Protein 7B1X (pdb70)

Structure (mmCIF, N/CA/C/O backbone):
data_7B1X
#
_entry.id   7B1X
#
_cell.length_a   103.800
_cell.length_b   98.400
_cell.length_c   75.200
_cell.angle_alpha   90.000
_cell.angle_beta   128.100
_cell.angle_gamma   90.000
#
_symmetry.space_group_name_H-M   'C 1 2 1'
#
loop_
_entity.id
_entity.type
_entity.pdbx_description
1 polymer 'esterase PMGL3'
2 water water
#
loop_
_atom_site.group_PDB
_atom_site.id
_atom_site.type_symbol
_atom_site.label_atom_id
_atom_site.label_alt_id
_atom_site.label_comp_id
_atom_site.label_asym_id
_atom_site.label_entity_id
_atom_site.label_seq_id
_atom_site.pdbx_PDB_ins_code
_atom_site.Cartn_x
_atom_site.Cartn_y
_atom_site.Cartn_z
_atom_site.occupancy
_atom_site.B_iso_or_equiv
_atom_site.auth_seq_id
_atom_site.auth_comp_id
_atom_site.auth_asym_id
_atom_site.auth_atom_id
_atom_site.pdbx_PDB_model_num
ATOM 1 N N . MET A 1 1 ? -19.375 23.584 14.951 1.00 73.74 1 MET A N 1
ATOM 2 C CA . MET A 1 1 ? -19.035 23.969 16.365 1.00 73.83 1 MET A CA 1
ATOM 3 C C . MET A 1 1 ? -20.305 24.408 17.080 1.00 73.39 1 MET A C 1
ATOM 4 O O . MET A 1 1 ? -21.248 24.855 16.416 1.00 70.63 1 MET A O 1
ATOM 9 N N . ASN A 1 2 ? -20.304 24.230 18.418 1.00 70.67 2 ASN A N 1
ATOM 10 C CA . ASN A 1 2 ? -21.241 24.842 19.358 1.00 69.46 2 ASN A CA 1
ATOM 11 C C . ASN A 1 2 ? -22.683 24.374 19.115 1.00 70.49 2 ASN A C 1
ATOM 12 O O . ASN A 1 2 ? -23.608 25.106 19.469 1.00 75.22 2 ASN A O 1
ATOM 17 N N . GLY A 1 3 ? -22.876 23.186 18.499 1.00 67.19 3 GLY A N 1
ATOM 18 C CA . GLY A 1 3 ? -24.207 22.597 18.363 1.00 65.88 3 GLY A CA 1
ATOM 19 C C . GLY A 1 3 ? -24.788 22.695 16.953 1.00 65.51 3 GLY A C 1
ATOM 20 O O . GLY A 1 3 ? -25.785 22.033 16.675 1.00 65.14 3 GLY A O 1
ATOM 21 N N . ASN A 1 4 ? -24.166 23.519 16.078 1.00 66.96 4 ASN A N 1
ATOM 22 C CA . ASN A 1 4 ? -24.507 23.589 14.660 1.00 61.42 4 ASN A CA 1
ATOM 23 C C . ASN A 1 4 ? -23.500 22.829 13.803 1.00 58.57 4 ASN A C 1
ATOM 24 O O . ASN A 1 4 ? -22.349 22.643 14.202 1.00 59.09 4 ASN A O 1
ATOM 29 N N . ASP A 1 5 ? -23.987 22.318 12.662 1.00 51.78 5 ASP A N 1
ATOM 30 C CA . ASP A 1 5 ? -23.157 21.578 11.736 1.00 46.45 5 ASP A CA 1
ATOM 31 C C . ASP A 1 5 ? -22.568 22.565 10.732 1.00 44.97 5 ASP A C 1
ATOM 32 O O . ASP A 1 5 ? -23.311 23.061 9.913 1.00 44.50 5 ASP A O 1
ATOM 37 N N . PRO A 1 6 ? -21.245 22.869 10.746 1.00 44.29 6 PRO A N 1
ATOM 38 C CA . PRO A 1 6 ? -20.681 23.901 9.873 1.00 46.08 6 PRO A CA 1
ATOM 39 C C . PRO A 1 6 ? -20.548 23.414 8.424 1.00 47.06 6 PRO A C 1
ATOM 40 O O . PRO A 1 6 ? -20.222 24.220 7.552 1.00 49.58 6 PRO A O 1
ATOM 44 N N . ASP A 1 7 ? -20.872 22.134 8.138 1.00 44.05 7 ASP A N 1
ATOM 45 C CA . ASP A 1 7 ? -20.629 21.559 6.819 1.00 41.13 7 ASP A CA 1
ATOM 46 C C . ASP A 1 7 ? -21.894 21.282 6.024 1.00 41.55 7 ASP A C 1
ATOM 47 O O . ASP A 1 7 ? -21.792 21.043 4.812 1.00 41.81 7 ASP A O 1
ATOM 52 N N . ILE A 1 8 ? -23.055 21.217 6.707 1.00 40.24 8 ILE A N 1
ATOM 53 C CA . ILE A 1 8 ? -24.267 20.780 6.032 1.00 38.49 8 ILE A CA 1
ATOM 54 C C . ILE A 1 8 ? -24.618 21.739 4.889 1.00 41.58 8 ILE A C 1
ATOM 55 O O . ILE A 1 8 ? -24.948 21.278 3.773 1.00 39.11 8 ILE A O 1
ATOM 60 N N . ALA A 1 9 ? -24.526 23.066 5.167 1.00 42.34 9 ALA A N 1
ATOM 61 C CA . ALA A 1 9 ? -24.941 24.048 4.168 1.00 43.50 9 ALA A CA 1
ATOM 62 C C . ALA A 1 9 ? -24.101 23.851 2.888 1.00 45.68 9 ALA A C 1
ATOM 63 O O . ALA A 1 9 ? -24.669 23.613 1.823 1.00 46.88 9 ALA A O 1
ATOM 65 N N . GLY A 1 10 ? -22.762 23.763 3.034 1.00 47.16 10 GLY A N 1
ATOM 66 C CA . GLY A 1 10 ? -21.837 23.538 1.931 1.00 44.68 10 GLY A CA 1
ATOM 67 C C . GLY A 1 10 ? -22.091 22.224 1.212 1.00 44.38 10 GLY A C 1
ATOM 68 O O . GLY A 1 10 ? -22.019 22.170 -0.026 1.00 49.25 10 GLY A O 1
ATOM 69 N N . PHE A 1 11 ? -22.414 21.175 1.984 1.00 41.30 11 PHE A N 1
ATOM 70 C CA . PHE A 1 11 ? -22.535 19.840 1.426 1.00 40.19 11 PHE A CA 1
ATOM 71 C C . PHE A 1 11 ? -23.822 19.749 0.624 1.00 43.39 11 PHE A C 1
ATOM 72 O O . PHE A 1 11 ? -23.840 19.130 -0.433 1.00 45.53 11 PHE A O 1
ATOM 80 N N . LYS A 1 12 ? -24.870 20.421 1.101 1.00 44.94 12 LYS A N 1
ATOM 81 C CA . LYS A 1 12 ? -26.141 20.502 0.405 1.00 46.83 12 LYS A CA 1
ATOM 82 C C . LYS A 1 12 ? -25.967 21.113 -0.984 1.00 50.01 12 LYS A C 1
ATOM 83 O O . LYS A 1 12 ? -26.549 20.560 -1.921 1.00 51.09 12 LYS A O 1
ATOM 89 N N . GLN A 1 13 ? -25.222 22.235 -1.094 1.00 49.05 13 GLN A N 1
ATOM 90 C CA . GLN A 1 13 ? -24.966 22.891 -2.376 1.00 54.32 13 GLN A CA 1
ATOM 91 C C . GLN A 1 13 ? -24.155 21.963 -3.271 1.00 55.78 13 GLN A C 1
ATOM 92 O O . GLN A 1 13 ? -24.408 21.907 -4.459 1.00 57.86 13 GLN A O 1
ATOM 98 N N . GLN A 1 14 ? -23.170 21.240 -2.712 1.00 58.53 14 GLN A N 1
ATOM 99 C CA . GLN A 1 14 ? -22.446 20.293 -3.545 1.00 58.14 14 GLN A CA 1
ATOM 100 C C . GLN A 1 14 ? -23.403 19.259 -4.110 1.00 54.71 14 GLN A C 1
ATOM 101 O O . GLN A 1 14 ? -23.302 18.964 -5.293 1.00 60.01 14 GLN A O 1
ATOM 107 N N . LEU A 1 15 ? -24.347 18.775 -3.277 1.00 54.89 15 LEU A N 1
ATOM 108 C CA . LEU A 1 15 ? -25.355 17.800 -3.683 1.00 51.58 15 LEU A CA 1
ATOM 109 C C . LEU A 1 15 ? -26.274 18.376 -4.774 1.00 53.45 15 LEU A C 1
ATOM 110 O O . LEU A 1 15 ? -26.697 17.620 -5.642 1.00 51.90 15 LEU A O 1
ATOM 115 N N . VAL A 1 16 ? -26.591 19.687 -4.731 1.00 56.16 16 VAL A N 1
ATOM 116 C CA . VAL A 1 16 ? -27.556 20.305 -5.652 1.00 58.89 16 VAL A CA 1
ATOM 117 C C . VAL A 1 16 ? -26.994 20.249 -7.075 1.00 61.31 16 VAL A C 1
ATOM 118 O O . VAL A 1 16 ? -27.648 19.709 -7.976 1.00 60.48 16 VAL A O 1
ATOM 122 N N . GLN A 1 17 ? -25.729 20.686 -7.202 1.00 68.09 17 GLN A N 1
ATOM 123 C CA . GLN A 1 17 ? -24.967 20.712 -8.445 1.00 73.20 17 GLN A CA 1
ATOM 124 C C . GLN A 1 17 ? -24.729 19.302 -8.968 1.00 72.27 17 GLN A C 1
ATOM 125 O O . GLN A 1 17 ? -24.869 19.040 -10.157 1.00 76.34 17 GLN A O 1
ATOM 131 N N . MET A 1 18 ? -24.411 18.395 -8.054 1.00 71.77 18 MET A N 1
ATOM 132 C CA . MET A 1 18 ? -24.175 17.003 -8.368 1.00 70.54 18 MET A CA 1
ATOM 133 C C . MET A 1 18 ? -25.406 16.337 -8.979 1.00 65.85 18 MET A C 1
ATOM 134 O O 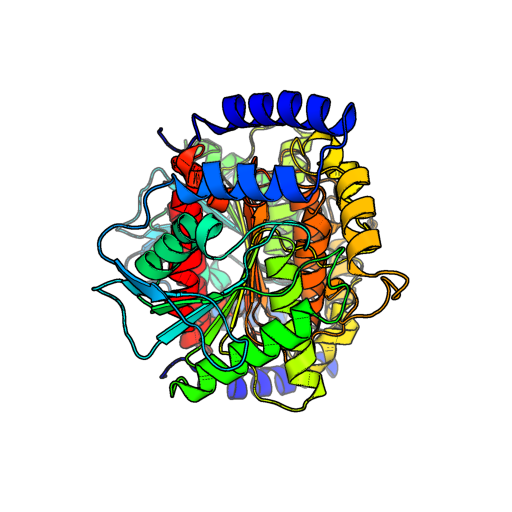. MET A 1 18 ? -25.245 15.632 -9.973 1.00 57.80 18 MET A O 1
ATOM 139 N N . THR A 1 19 ? -26.587 16.505 -8.332 1.00 68.25 19 THR A N 1
ATOM 140 C CA . THR A 1 19 ? -27.907 16.016 -8.749 1.00 66.30 19 THR A CA 1
ATOM 141 C C . THR A 1 19 ? -28.309 16.603 -10.108 1.00 63.67 19 THR A C 1
ATOM 142 O O . THR A 1 19 ? -28.777 15.837 -10.942 1.00 62.42 19 THR A O 1
ATOM 146 N N . ALA A 1 20 ? -28.107 17.918 -10.326 1.00 65.27 20 ALA A N 1
ATOM 147 C CA . ALA A 1 20 ? -28.375 18.628 -11.590 1.00 67.16 20 ALA A CA 1
ATOM 148 C C . ALA A 1 20 ? -27.613 18.000 -12.768 1.00 67.40 20 ALA A C 1
ATOM 149 O O . ALA A 1 20 ? -28.199 17.783 -13.825 1.00 69.79 20 ALA A O 1
ATOM 151 N N . MET A 1 21 ? -26.334 17.661 -12.554 1.00 66.76 21 MET A N 1
ATOM 152 C CA . MET A 1 21 ? -25.495 16.907 -13.470 1.00 70.72 21 MET A CA 1
ATOM 153 C C . MET A 1 21 ? -26.053 15.505 -13.739 1.00 73.22 21 MET A C 1
ATOM 154 O O . MET A 1 21 ? -26.264 15.168 -14.893 1.00 84.16 21 MET A O 1
ATOM 159 N N . ARG A 1 22 ? -26.288 14.672 -12.716 1.00 73.41 22 ARG A N 1
ATOM 160 C CA . ARG A 1 22 ? -26.813 13.317 -12.907 1.00 74.78 22 ARG A CA 1
ATOM 161 C C . ARG A 1 22 ? -28.236 13.304 -13.512 1.00 78.99 22 ARG A C 1
ATOM 162 O O . ARG A 1 22 ? -28.619 12.286 -14.093 1.00 78.87 22 ARG A O 1
ATOM 166 N N . GLU A 1 23 ? -29.023 14.390 -13.350 1.00 76.58 23 GLU A N 1
ATOM 167 C CA . GLU A 1 23 ? -30.391 14.465 -13.864 1.00 82.90 23 GLU A CA 1
ATOM 168 C C . GLU A 1 23 ? -30.339 14.666 -15.381 1.00 90.78 23 GLU A C 1
ATOM 169 O O . GLU A 1 23 ? -31.042 13.976 -16.131 1.00 88.40 23 GLU A O 1
ATOM 175 N N . SER A 1 24 ? -29.472 15.603 -15.803 1.00 90.82 24 SER A N 1
ATOM 176 C CA . SER A 1 24 ? -29.208 15.933 -17.195 1.00 90.88 24 SER A CA 1
ATOM 177 C C . SER A 1 24 ? -28.489 14.813 -17.958 1.00 95.25 24 SER A C 1
ATOM 178 O O . SER A 1 24 ? -28.629 14.745 -19.172 1.00 104.63 24 SER A O 1
ATOM 181 N N . GLN A 1 25 ? -27.704 13.963 -17.280 1.00 99.27 25 GLN A N 1
ATOM 182 C CA . GLN A 1 25 ? -26.819 13.016 -17.959 1.00 101.94 25 GLN A CA 1
ATOM 183 C C . GLN A 1 25 ? -26.773 11.671 -17.198 1.00 106.94 25 GLN A C 1
ATOM 184 O O . GLN A 1 25 ? -25.817 11.412 -16.443 1.00 98.55 25 GLN A O 1
ATOM 190 N N . PRO A 1 26 ? -27.764 10.747 -17.398 1.00 105.41 26 PRO A N 1
ATOM 191 C CA . PRO A 1 26 ? -27.853 9.506 -16.610 1.00 101.85 26 PRO A CA 1
ATOM 192 C C . PRO A 1 26 ? -26.724 8.506 -16.905 1.00 101.60 26 PRO A C 1
ATOM 193 O O . PRO A 1 26 ? -26.794 7.808 -17.909 1.00 101.19 26 PRO A O 1
ATOM 197 N N . PRO A 1 27 ? -25.688 8.346 -16.028 1.00 108.05 27 PRO A N 1
ATOM 198 C CA . PRO A 1 27 ? -24.417 7.694 -16.408 1.00 99.64 27 PRO A CA 1
ATOM 199 C C . PRO A 1 27 ? -24.440 6.154 -16.410 1.00 87.55 27 PRO A C 1
ATOM 200 O O . PRO A 1 27 ? -25.473 5.554 -16.114 1.00 78.46 27 PRO A O 1
ATOM 204 N N . SER A 1 28 ? -23.322 5.502 -16.782 1.00 82.98 28 SER A N 1
ATOM 205 C CA . SER A 1 28 ? -23.251 4.040 -16.801 1.00 85.18 28 SER A CA 1
ATOM 206 C C . SER A 1 28 ? -23.386 3.456 -15.388 1.00 85.77 28 SER A C 1
ATOM 207 O O . SER A 1 28 ? -22.904 4.050 -14.426 1.00 88.60 28 SER A O 1
ATOM 210 N N . ILE A 1 29 ? -24.038 2.289 -15.257 1.00 78.26 29 ILE A N 1
ATOM 211 C CA . ILE A 1 29 ? -24.151 1.667 -13.946 1.00 68.22 29 ILE A CA 1
ATOM 212 C C . ILE A 1 29 ? -22.772 1.152 -13.514 1.00 70.79 29 ILE A C 1
ATOM 213 O O . ILE A 1 29 ? -22.332 1.493 -12.409 1.00 68.16 29 ILE A O 1
ATOM 217 N N . GLU A 1 30 ? -22.070 0.434 -14.420 1.00 66.54 30 GLU A N 1
ATOM 218 C CA . GLU A 1 30 ? -20.764 -0.184 -14.186 1.00 63.66 30 GLU A CA 1
ATOM 219 C C . GLU A 1 30 ? -19.728 0.897 -13.870 1.00 60.42 30 GLU A C 1
ATOM 220 O O . GLU A 1 30 ? -18.859 0.711 -13.022 1.00 56.10 30 GLU A O 1
ATOM 223 N N . ILE A 1 31 ? -19.928 2.073 -14.460 1.00 62.21 31 ILE A N 1
ATOM 224 C CA . ILE A 1 31 ? -19.072 3.228 -14.246 1.00 65.91 31 ILE A CA 1
ATOM 225 C C . ILE A 1 31 ? -19.333 3.836 -12.865 1.00 66.45 31 ILE A C 1
ATOM 226 O O . ILE A 1 31 ? -18.375 4.142 -12.144 1.00 64.23 31 ILE A O 1
ATOM 230 N N . GLU A 1 32 ? -20.618 3.968 -12.489 1.00 70.08 32 GLU A N 1
ATOM 231 C CA . GLU A 1 32 ? -20.946 4.581 -11.210 1.00 68.68 32 GLU A CA 1
ATOM 232 C C . GLU A 1 32 ? -20.597 3.659 -10.047 1.00 60.55 32 GLU A C 1
ATOM 233 O O . GLU A 1 32 ? -20.256 4.193 -9.016 1.00 61.09 32 GLU A O 1
ATOM 239 N N . ARG A 1 33 ? -20.578 2.332 -10.260 1.00 52.10 33 ARG A N 1
ATOM 240 C CA . ARG A 1 33 ? -20.130 1.382 -9.267 1.00 47.39 33 ARG A CA 1
ATOM 241 C C . ARG A 1 33 ? -18.664 1.592 -8.937 1.00 50.55 33 ARG A C 1
ATOM 242 O O . ARG A 1 33 ? -18.313 1.516 -7.760 1.00 51.46 33 ARG A O 1
ATOM 250 N N . GLN A 1 34 ? -17.825 1.854 -9.950 1.00 55.93 34 GLN A N 1
ATOM 251 C CA . GLN A 1 34 ? -16.387 1.971 -9.750 1.00 57.01 34 GLN A CA 1
ATOM 252 C C . GLN A 1 34 ? -16.108 3.259 -8.997 1.00 59.00 34 GLN A C 1
ATOM 253 O O . GLN A 1 34 ? -15.395 3.233 -8.002 1.00 67.00 34 GLN A O 1
ATOM 259 N N . MET A 1 35 ? -16.733 4.353 -9.444 1.00 60.82 35 MET A N 1
ATOM 260 C CA . MET A 1 35 ? -16.530 5.682 -8.898 1.00 59.09 35 MET A CA 1
ATOM 261 C C . MET A 1 35 ? -17.049 5.767 -7.472 1.00 57.52 35 MET A C 1
ATOM 262 O O . MET A 1 35 ? -16.545 6.594 -6.728 1.00 58.22 35 MET A O 1
ATOM 267 N N . PHE A 1 36 ? -18.097 4.979 -7.157 1.00 51.73 36 PHE A N 1
ATOM 268 C CA . PHE A 1 36 ? -18.687 4.849 -5.831 1.00 49.00 36 PHE A CA 1
ATOM 269 C C . PHE A 1 36 ? -17.697 4.108 -4.941 1.00 50.23 36 PHE A C 1
ATOM 270 O O . PHE A 1 36 ? -17.338 4.651 -3.905 1.00 47.66 36 PHE A O 1
ATOM 278 N N . ASP A 1 37 ? -17.204 2.950 -5.424 1.00 50.08 37 ASP A N 1
ATOM 279 C CA . ASP A 1 37 ? -16.207 2.145 -4.737 1.00 48.25 37 ASP A CA 1
ATOM 280 C C . ASP A 1 37 ? -14.944 2.950 -4.472 1.00 47.22 37 ASP A C 1
ATOM 281 O O . ASP A 1 37 ? -14.382 2.843 -3.381 1.00 45.09 37 ASP A O 1
ATOM 286 N N . ALA A 1 38 ? -14.548 3.763 -5.466 1.00 51.01 38 ALA A N 1
ATOM 287 C CA . ALA A 1 38 ? -13.299 4.527 -5.479 1.00 48.29 38 ALA A CA 1
ATOM 288 C C . ALA A 1 38 ? -13.309 5.604 -4.402 1.00 45.18 38 ALA A C 1
ATOM 289 O O . ALA A 1 38 ? -12.323 5.703 -3.672 1.00 45.20 38 ALA A O 1
ATOM 291 N N . GLN A 1 39 ? -14.403 6.373 -4.335 1.00 45.04 39 GLN A N 1
ATOM 292 C CA . GLN A 1 39 ? -14.604 7.454 -3.376 1.00 48.75 39 GLN A CA 1
ATOM 293 C C . GLN A 1 39 ? -14.698 6.901 -1.945 1.00 47.24 39 GLN A C 1
ATOM 294 O O . GLN A 1 39 ? -13.990 7.373 -1.049 1.00 47.39 39 GLN A O 1
ATOM 300 N N . HIS A 1 40 ? -15.528 5.864 -1.763 1.00 43.38 40 HIS A N 1
ATOM 301 C CA . HIS A 1 40 ? -15.879 5.386 -0.443 1.00 40.76 40 HIS A CA 1
ATOM 302 C C . HIS A 1 40 ? -14.794 4.469 0.121 1.00 39.80 40 HIS A C 1
ATOM 303 O O . HIS A 1 40 ? -14.515 4.527 1.312 1.00 39.44 40 HIS A O 1
ATOM 310 N N . GLY A 1 41 ? -14.219 3.620 -0.737 1.00 39.36 41 GLY A N 1
ATOM 311 C CA . GLY A 1 41 ? -13.093 2.744 -0.422 1.00 35.54 41 GLY A CA 1
ATOM 312 C C . GLY A 1 41 ? -11.867 3.534 0.015 1.00 37.21 41 GLY A C 1
ATOM 313 O O . GLY A 1 41 ? -10.980 3.003 0.682 1.00 35.75 41 GLY A O 1
ATOM 314 N N . ALA A 1 42 ? -11.854 4.834 -0.302 1.00 39.24 42 ALA A N 1
ATOM 315 C CA . ALA A 1 42 ? -10.702 5.651 0.033 1.00 39.78 42 ALA A CA 1
ATOM 316 C C . ALA A 1 42 ? -10.871 6.306 1.406 1.00 41.30 42 ALA A C 1
ATOM 317 O O . ALA A 1 42 ? -9.946 6.984 1.885 1.00 45.18 42 ALA A O 1
ATOM 319 N N . VAL A 1 43 ? -12.064 6.143 2.019 1.00 38.56 43 VAL A N 1
ATOM 320 C CA . VAL A 1 43 ? -12.318 6.676 3.337 1.00 34.66 43 VAL A CA 1
ATOM 321 C C . VAL A 1 43 ? -11.709 5.728 4.359 1.00 35.38 43 VAL A C 1
ATOM 322 O O . VAL A 1 43 ? -12.079 4.550 4.397 1.00 35.65 43 VAL A O 1
ATOM 326 N N . PRO A 1 44 ? -10.778 6.208 5.229 1.00 35.49 44 PRO A N 1
ATOM 327 C CA . PRO A 1 44 ? -10.226 5.350 6.275 1.00 35.43 44 PRO A CA 1
ATOM 328 C C . PRO A 1 44 ? -11.279 4.651 7.146 1.00 34.48 44 PRO A C 1
ATOM 329 O O . PRO A 1 44 ? -12.274 5.251 7.593 1.00 30.29 44 PRO A O 1
ATOM 333 N N . PRO A 1 45 ? -11.077 3.336 7.410 1.00 36.23 45 PRO A N 1
ATOM 334 C CA . PRO A 1 45 ? -11.946 2.609 8.329 1.00 35.20 45 PRO A CA 1
ATOM 335 C C . PRO A 1 45 ? -11.818 3.167 9.750 1.00 35.01 45 PRO A C 1
ATOM 336 O O . PRO A 1 45 ? -10.971 4.040 10.004 1.00 33.10 45 PRO A O 1
ATOM 340 N N . ALA A 1 46 ? -12.757 2.747 10.623 1.00 32.27 46 ALA A N 1
ATOM 341 C CA . ALA A 1 46 ? -12.664 3.052 12.043 1.00 32.78 46 ALA A CA 1
ATOM 342 C C . ALA A 1 46 ? -11.313 2.556 12.529 1.00 32.54 46 ALA A C 1
ATOM 343 O O . ALA A 1 46 ? -10.866 1.474 12.099 1.00 30.88 46 ALA A O 1
ATOM 345 N N . GLU A 1 47 ? -10.696 3.340 13.417 1.00 34.28 47 GLU A N 1
ATOM 346 C CA . GLU A 1 47 ? -9.435 2.935 14.042 1.00 37.34 47 GLU A CA 1
ATOM 347 C C . GLU A 1 47 ? -9.616 1.617 14.818 1.00 36.11 47 GLU A C 1
ATOM 348 O O . GLU A 1 47 ? -10.621 1.384 15.494 1.00 34.18 47 GLU A O 1
ATOM 354 N N . GLY A 1 48 ? -8.644 0.719 14.718 1.00 35.64 48 GLY A N 1
ATOM 355 C CA . GLY A 1 48 ? -8.488 -0.376 15.670 1.00 32.97 48 GLY A CA 1
ATOM 356 C C . GLY A 1 48 ? -9.378 -1.571 15.350 1.00 33.85 48 GLY A C 1
ATOM 357 O O . GLY A 1 48 ? -9.913 -2.181 16.281 1.00 36.61 48 GLY A O 1
ATOM 358 N N . CYS A 1 49 ? -9.577 -1.883 14.052 1.00 31.28 49 CYS A N 1
ATOM 359 C CA . CYS A 1 49 ? -10.517 -2.923 13.720 1.00 33.16 49 CYS A CA 1
ATOM 360 C C . CYS A 1 49 ? -9.713 -3.963 13.001 1.00 35.07 49 CYS A C 1
ATOM 361 O O . CYS A 1 49 ? -8.804 -3.539 12.354 1.00 36.84 49 CYS A O 1
ATOM 364 N N . LEU A 1 50 ? -10.023 -5.262 13.139 1.00 37.26 50 LEU A N 1
ATOM 365 C CA . LEU A 1 50 ? -9.489 -6.286 12.258 1.00 38.49 50 LEU A CA 1
ATOM 366 C C . LEU A 1 50 ? -10.566 -6.657 11.242 1.00 41.82 50 LEU A C 1
ATOM 367 O O . LEU A 1 50 ? -11.717 -6.862 11.631 1.00 43.22 50 LEU A O 1
ATOM 372 N N . ILE A 1 51 ? -10.185 -6.669 9.948 1.00 41.81 51 ILE A N 1
ATOM 373 C CA . ILE A 1 51 ? -11.099 -6.959 8.860 1.00 42.03 51 ILE A CA 1
ATOM 374 C C . ILE A 1 51 ? -10.679 -8.255 8.165 1.00 45.88 51 ILE A C 1
ATOM 375 O O . ILE A 1 51 ? -9.546 -8.367 7.727 1.00 48.45 51 ILE A O 1
ATOM 380 N N . GLU A 1 52 ? -11.571 -9.252 8.120 1.00 46.38 52 GLU A N 1
ATOM 381 C CA . GLU A 1 52 ? -11.288 -10.499 7.432 1.00 50.35 52 GLU A CA 1
ATOM 382 C C . GLU A 1 52 ? -12.331 -10.704 6.350 1.00 48.65 52 GLU A C 1
ATOM 383 O O . GLU A 1 52 ? -13.536 -10.703 6.628 1.00 49.71 52 GLU A O 1
ATOM 389 N N . PRO A 1 53 ? -11.909 -10.898 5.076 1.00 47.98 53 PRO A N 1
ATOM 390 C CA . PRO A 1 53 ? -12.865 -11.192 4.002 1.00 45.08 53 PRO A CA 1
ATOM 391 C C . PRO A 1 53 ? -13.614 -12.509 4.221 1.00 43.30 53 PRO A C 1
ATOM 392 O O . PRO A 1 53 ? -13.155 -13.361 4.932 1.00 43.31 53 PRO A O 1
ATOM 396 N N . ILE A 1 54 ? -14.830 -12.631 3.691 1.00 46.27 54 ILE A N 1
ATOM 397 C CA . ILE A 1 54 ? -15.601 -13.864 3.715 1.00 47.46 54 ILE A CA 1
ATOM 398 C C . ILE A 1 54 ? -15.944 -14.219 2.274 1.00 49.90 54 ILE A C 1
ATOM 399 O O . ILE A 1 54 ? -16.415 -13.367 1.497 1.00 49.66 54 ILE A O 1
ATOM 404 N N . SER A 1 55 ? -15.711 -15.506 1.967 1.00 55.97 55 SER A N 1
ATOM 405 C CA . SER A 1 55 ? -15.949 -16.074 0.640 1.00 60.47 55 SER A CA 1
ATOM 406 C C . SER A 1 55 ? -16.187 -17.574 0.778 1.00 63.18 55 SER A C 1
ATOM 407 O O . SER A 1 55 ? -15.232 -18.338 0.722 1.00 67.54 55 SER A O 1
ATOM 410 N N . THR A 1 56 ? -17.434 -17.982 1.037 1.00 62.28 56 THR A N 1
ATOM 411 C CA . THR A 1 56 ? -17.723 -19.391 1.246 1.00 67.86 56 THR A CA 1
ATOM 412 C C . THR A 1 56 ? -19.168 -19.585 0.831 1.00 66.94 56 THR A C 1
ATOM 413 O O . THR A 1 56 ? -20.034 -18.882 1.330 1.00 64.78 56 THR A O 1
ATOM 417 N N . GLY A 1 57 ? -19.370 -20.499 -0.119 1.00 69.59 57 GLY A N 1
ATOM 418 C CA . GLY A 1 57 ? -20.688 -20.885 -0.609 1.00 73.66 57 GLY A CA 1
ATOM 419 C C . GLY A 1 57 ? -21.500 -19.713 -1.159 1.00 69.97 57 GLY A C 1
ATOM 420 O O . GLY A 1 57 ? -22.676 -19.558 -0.805 1.00 71.31 57 GLY A O 1
ATOM 421 N N . GLY A 1 58 ? -20.844 -18.865 -1.972 1.00 68.70 58 GLY A N 1
ATOM 422 C CA . GLY A 1 58 ? -21.496 -17.723 -2.602 1.00 63.34 58 GLY A CA 1
ATOM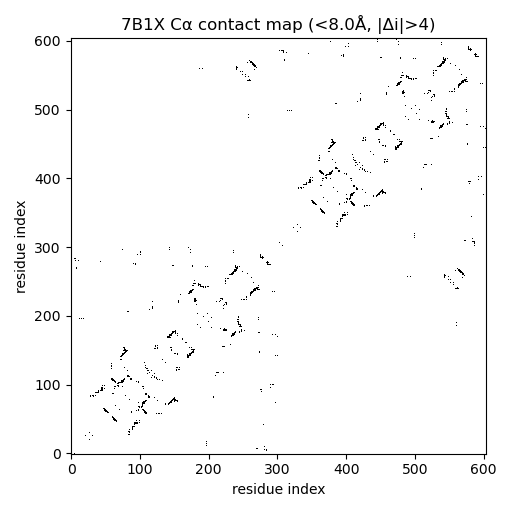 423 C C . GLY A 1 58 ? -21.867 -16.599 -1.627 1.00 63.11 58 GLY A C 1
ATOM 424 O O . GLY A 1 58 ? -22.256 -15.527 -2.123 1.00 61.51 58 GLY A O 1
ATOM 425 N N . VAL A 1 59 ? -21.719 -16.832 -0.290 1.00 57.89 59 VAL A N 1
ATOM 426 C CA . VAL A 1 59 ? -21.733 -15.823 0.768 1.00 50.66 59 VAL A CA 1
ATOM 427 C C . VAL A 1 59 ? -20.409 -15.052 0.779 1.00 47.63 59 VAL A C 1
ATOM 428 O O . VAL A 1 59 ? -19.367 -15.657 0.966 1.00 48.98 59 VAL A O 1
ATOM 432 N N . ARG A 1 60 ? -20.468 -13.720 0.661 1.00 46.60 60 ARG A N 1
ATOM 433 C CA . ARG A 1 60 ? -19.328 -12.841 0.466 1.00 48.00 60 ARG A CA 1
ATOM 434 C C . ARG A 1 60 ? -19.475 -11.551 1.275 1.00 47.62 60 ARG A C 1
ATOM 435 O O . ARG A 1 60 ? -20.514 -10.891 1.307 1.00 48.39 60 ARG A O 1
ATOM 443 N N . GLY A 1 61 ? -18.373 -11.152 1.899 1.00 47.42 61 GLY A N 1
ATOM 444 C CA . GLY A 1 61 ? -18.312 -9.895 2.614 1.00 44.66 61 GLY A CA 1
ATOM 445 C C . GLY A 1 61 ? -17.032 -9.836 3.443 1.00 42.19 61 GLY A C 1
ATOM 446 O O . GLY A 1 61 ? -15.971 -10.209 2.955 1.00 41.13 61 GLY A O 1
ATOM 447 N N . GLU A 1 62 ? -17.168 -9.351 4.682 1.00 39.96 62 GLU A N 1
ATOM 448 C CA . GLU A 1 62 ? -16.073 -8.986 5.559 1.00 38.65 62 GLU A CA 1
ATOM 449 C C . GLU A 1 62 ? -16.603 -9.069 6.983 1.00 40.17 62 GLU A C 1
ATOM 450 O O . GLU A 1 62 ? -17.694 -8.560 7.268 1.00 38.70 62 GLU A O 1
ATOM 456 N N . ARG A 1 63 ? -15.805 -9.701 7.857 1.00 40.34 63 ARG A N 1
ATOM 457 C CA . ARG A 1 63 ? -15.965 -9.582 9.297 1.00 37.45 63 ARG A CA 1
ATOM 458 C C . ARG A 1 63 ? -15.119 -8.407 9.787 1.00 34.39 63 ARG A C 1
ATOM 459 O O . ARG A 1 63 ? -13.924 -8.327 9.557 1.00 34.68 63 ARG A O 1
ATOM 467 N N . ILE A 1 64 ? -15.780 -7.445 10.387 1.00 31.60 64 ILE A N 1
ATOM 468 C CA . ILE A 1 64 ? -15.080 -6.345 11.019 1.00 31.78 64 ILE A CA 1
ATOM 469 C C . ILE A 1 64 ? -15.115 -6.562 12.541 1.00 32.14 64 ILE A C 1
ATOM 470 O O . ILE A 1 64 ? -16.212 -6.603 13.141 1.00 33.00 64 ILE A O 1
ATOM 475 N N . THR A 1 65 ? -13.924 -6.767 13.152 1.00 31.43 65 THR A N 1
ATOM 476 C CA . THR A 1 65 ? -13.832 -6.879 14.603 1.00 30.77 65 THR A CA 1
ATOM 477 C C . THR A 1 65 ? -13.131 -5.652 15.177 1.00 32.55 65 THR A C 1
ATOM 478 O O . THR A 1 65 ? -11.899 -5.569 15.143 1.00 31.93 65 THR A O 1
ATOM 482 N N . PRO A 1 66 ? -13.884 -4.717 15.813 1.00 31.52 66 PRO A N 1
ATOM 483 C CA . PRO A 1 66 ? -13.276 -3.722 16.710 1.00 32.97 66 PRO A CA 1
ATOM 484 C C . PRO A 1 66 ? -12.588 -4.505 17.833 1.00 33.13 66 PRO A C 1
ATOM 485 O O . PRO A 1 66 ? -13.087 -5.522 18.361 1.00 33.11 66 PRO A O 1
ATOM 489 N N . LYS A 1 67 ? -11.358 -4.080 18.109 1.00 33.54 67 LYS A N 1
ATOM 490 C CA . LYS A 1 67 ? -10.549 -4.764 19.105 1.00 33.43 67 LYS A CA 1
ATOM 491 C C . LYS A 1 67 ? -11.198 -4.646 20.482 1.00 33.57 67 LYS A C 1
ATOM 492 O O . LYS A 1 67 ? -10.929 -5.494 21.302 1.00 37.52 67 LYS A O 1
ATOM 498 N N . SER A 1 68 ? -12.104 -3.686 20.720 1.00 33.26 68 SER A N 1
ATOM 499 C CA . SER A 1 68 ? -12.734 -3.530 22.028 1.00 33.17 68 SER A CA 1
ATOM 500 C C . SER A 1 68 ? -14.023 -4.295 22.056 1.00 33.54 68 SER A C 1
ATOM 501 O O . SER A 1 68 ? -14.656 -4.280 23.085 1.00 38.63 68 SER A O 1
ATOM 504 N N . ALA A 1 69 ? -14.425 -4.886 20.944 1.00 33.83 69 ALA A N 1
ATOM 505 C CA . ALA A 1 69 ? -15.789 -5.367 20.836 1.00 32.89 69 ALA A CA 1
ATOM 506 C C . ALA A 1 69 ? -15.961 -6.643 21.656 1.00 34.02 69 ALA A C 1
ATOM 507 O O . ALA A 1 69 ? -15.014 -7.344 21.984 1.00 32.46 69 ALA A O 1
ATOM 509 N N . ASP A 1 70 ? -17.231 -6.954 21.886 1.00 34.00 70 ASP A N 1
ATOM 510 C CA . ASP A 1 70 ? -17.700 -8.232 22.370 1.00 33.53 70 ASP A CA 1
ATOM 511 C C . ASP A 1 70 ? -17.936 -9.128 21.151 1.00 34.61 70 ASP A C 1
ATOM 512 O O . ASP A 1 70 ? -18.817 -8.847 20.335 1.00 33.32 70 ASP A O 1
ATOM 517 N N . THR A 1 71 ? -17.152 -10.213 21.031 1.00 33.80 71 THR A N 1
ATOM 518 C CA . THR A 1 71 ? -17.051 -11.001 19.818 1.00 34.44 71 THR A CA 1
ATOM 519 C C . THR A 1 71 ? -18.194 -12.031 19.764 1.00 36.68 71 THR A C 1
ATOM 520 O O . THR A 1 71 ? -18.319 -12.781 18.788 1.00 36.66 71 THR A O 1
ATOM 524 N N . SER A 1 72 ? -19.016 -12.089 20.823 1.00 34.25 72 SER A N 1
ATOM 525 C CA . SER A 1 72 ? -20.212 -12.913 20.820 1.00 33.76 72 SER A CA 1
ATOM 526 C C . SER A 1 72 ? -21.438 -12.140 20.282 1.00 33.35 72 SER A C 1
ATOM 527 O O . SER A 1 72 ? -22.540 -12.661 20.180 1.00 32.59 72 SER A O 1
ATOM 530 N N . LYS A 1 73 ? -21.261 -10.866 19.906 1.00 33.55 73 LYS A N 1
ATOM 531 C CA . LYS A 1 73 ? -22.326 -9.995 19.443 1.00 33.41 73 LYS A CA 1
ATOM 532 C C . LYS A 1 73 ? -22.046 -9.552 17.996 1.00 33.85 73 LYS A C 1
ATOM 533 O O . LYS A 1 73 ? -20.901 -9.260 17.651 1.00 32.68 73 LYS A O 1
ATOM 539 N N . ALA A 1 74 ? -23.091 -9.558 17.139 1.00 32.64 74 ALA A N 1
ATOM 540 C CA . ALA A 1 74 ? -22.925 -9.294 15.712 1.00 32.98 74 ALA A CA 1
ATOM 541 C C . ALA A 1 74 ? -23.958 -8.303 15.166 1.00 32.40 74 ALA A C 1
ATOM 542 O O . ALA A 1 74 ? -25.167 -8.430 15.426 1.00 29.63 74 ALA A O 1
ATOM 544 N N . LEU A 1 75 ? -23.432 -7.321 14.403 1.00 29.11 75 LEU A N 1
ATOM 545 C CA . LEU A 1 75 ? -24.210 -6.473 13.515 1.00 29.59 75 LEU A CA 1
ATOM 546 C C . LEU A 1 75 ? -24.070 -7.025 12.094 1.00 30.17 75 LEU A C 1
ATOM 547 O O . LEU A 1 75 ? -22.953 -7.180 11.573 1.00 32.79 75 LEU A O 1
ATOM 552 N N . ILE A 1 76 ? -25.207 -7.329 11.444 1.00 30.59 76 ILE A N 1
ATOM 553 C CA . ILE A 1 76 ? -25.167 -7.673 10.014 1.00 28.44 76 ILE A CA 1
ATOM 554 C C . ILE A 1 76 ? -25.659 -6.438 9.273 1.00 28.48 76 ILE A C 1
ATOM 555 O O . ILE A 1 76 ? -26.797 -6.006 9.478 1.00 29.85 76 ILE A O 1
ATOM 560 N N . TYR A 1 77 ? -24.756 -5.865 8.472 1.00 27.76 77 TYR A N 1
ATOM 561 C CA . TYR A 1 77 ? -25.028 -4.667 7.705 1.00 29.11 77 TYR A CA 1
ATOM 562 C C . TYR A 1 77 ? -25.083 -4.939 6.197 1.00 28.14 77 TYR A C 1
ATOM 563 O O . TYR A 1 77 ? -24.187 -5.592 5.644 1.00 31.19 77 TYR A O 1
ATOM 572 N N . PHE A 1 78 ? -26.133 -4.431 5.551 1.00 27.77 78 PHE A N 1
ATOM 573 C CA . PHE A 1 78 ? -26.233 -4.444 4.091 1.00 26.28 78 PHE A CA 1
ATOM 574 C C . PHE A 1 78 ? -26.123 -3.026 3.565 1.00 26.12 78 PHE A C 1
ATOM 575 O O . PHE A 1 78 ? -26.940 -2.176 3.882 1.00 26.88 78 PHE A O 1
ATOM 583 N N . HIS A 1 79 ? -25.089 -2.760 2.768 1.00 27.26 79 HIS A N 1
ATOM 584 C CA . HIS A 1 79 ? -24.933 -1.462 2.109 1.00 27.93 79 HIS A CA 1
ATOM 585 C C . HIS A 1 79 ? -26.196 -1.114 1.303 1.00 29.15 79 HIS A C 1
ATOM 586 O O . HIS A 1 79 ? -26.889 -2.014 0.794 1.00 28.80 79 HIS A O 1
ATOM 593 N N . GLY A 1 80 ? -26.413 0.195 1.125 1.00 28.52 80 GLY A N 1
ATOM 594 C CA . GLY A 1 80 ? -27.379 0.678 0.160 1.00 32.27 80 GLY A CA 1
ATOM 595 C C . GLY A 1 80 ? -26.720 0.977 -1.189 1.00 37.11 80 GLY A C 1
ATOM 596 O O . GLY A 1 80 ? -25.627 0.458 -1.464 1.00 35.99 80 GLY A O 1
ATOM 597 N N . GLY A 1 81 ? -27.397 1.772 -2.037 1.00 38.23 81 GLY A N 1
ATOM 598 C CA . GLY A 1 81 ? -26.899 1.952 -3.393 1.00 39.27 81 GLY A CA 1
ATOM 599 C C . GLY A 1 81 ? -27.987 1.699 -4.447 1.00 40.28 81 GLY A C 1
ATOM 600 O O . GLY A 1 81 ? -27.686 1.391 -5.613 1.00 44.19 81 GLY A O 1
ATOM 601 N N . GLY A 1 82 ? -29.246 1.858 -4.038 1.00 37.22 82 GLY A N 1
ATOM 602 C CA . GLY A 1 82 ? -30.387 1.681 -4.912 1.00 33.57 82 GLY A CA 1
ATOM 603 C C . GLY A 1 82 ? -30.514 0.259 -5.449 1.00 32.94 82 GLY A C 1
ATOM 604 O O . GLY A 1 82 ? -31.269 0.066 -6.335 1.00 34.74 82 GLY A O 1
ATOM 605 N N . HIS A 1 83 ? -29.913 -0.776 -4.868 1.00 35.63 83 HIS A N 1
ATOM 606 C CA . HIS A 1 83 ? -29.795 -2.096 -5.491 1.00 38.68 83 HIS A CA 1
ATOM 607 C C . HIS A 1 83 ? -29.068 -2.064 -6.837 1.00 41.24 83 HIS A C 1
ATOM 608 O O . HIS A 1 83 ? -29.081 -3.064 -7.548 1.00 42.08 83 HIS A O 1
ATOM 615 N N . LEU A 1 84 ? -28.409 -0.942 -7.160 1.00 41.38 84 LEU A N 1
ATOM 616 C CA . LEU A 1 84 ? -27.626 -0.826 -8.376 1.00 45.41 84 LEU A CA 1
ATOM 617 C C . LEU A 1 84 ? -26.133 -0.845 -8.039 1.00 44.40 84 LEU A C 1
ATOM 618 O O . LEU A 1 84 ? -25.367 -1.454 -8.756 1.00 47.48 84 LEU A O 1
ATOM 623 N N . PHE A 1 85 ? -25.722 -0.171 -6.978 1.00 38.89 85 PHE A N 1
ATOM 624 C CA . PHE A 1 85 ? -24.301 -0.128 -6.679 1.00 41.12 85 PHE A CA 1
ATOM 625 C C . PHE A 1 85 ? -24.030 -0.294 -5.169 1.00 40.83 85 PHE A C 1
ATOM 626 O O . PHE A 1 85 ? -24.921 -0.723 -4.391 1.00 40.63 85 PHE A O 1
ATOM 634 N N . GLY A 1 86 ? -22.796 0.025 -4.767 1.00 37.49 86 GLY A N 1
ATOM 635 C CA . GLY A 1 86 ? -22.332 -0.197 -3.399 1.00 36.53 86 GLY A CA 1
ATOM 636 C C . GLY A 1 86 ? -21.724 -1.592 -3.233 1.00 37.79 86 GLY A C 1
ATOM 637 O O . GLY A 1 86 ? -22.033 -2.503 -4.002 1.00 36.50 86 GLY A O 1
ATOM 638 N N . SER A 1 87 ? -20.924 -1.772 -2.165 1.00 35.49 87 SER A N 1
ATOM 639 C CA . SER A 1 87 ? -20.285 -3.027 -1.835 1.00 36.02 87 SER A CA 1
ATOM 640 C C . SER A 1 87 ? -19.861 -2.936 -0.371 1.00 36.84 87 SER A C 1
ATOM 641 O O . SER A 1 87 ? -19.920 -1.829 0.190 1.00 34.21 87 SER A O 1
ATOM 644 N N . ALA A 1 88 ? -19.445 -4.096 0.196 1.00 34.98 88 ALA A N 1
ATOM 645 C CA . ALA A 1 88 ? -18.658 -4.152 1.412 1.00 37.57 88 ALA A CA 1
ATOM 646 C C . ALA A 1 88 ? -17.553 -3.089 1.394 1.00 38.31 88 ALA A C 1
ATOM 647 O O . ALA A 1 88 ? -17.509 -2.220 2.271 1.00 39.50 88 ALA A O 1
ATOM 649 N N . LEU A 1 89 ? -16.711 -3.110 0.353 1.00 39.10 89 LEU A N 1
ATOM 650 C CA . LEU A 1 89 ? -15.606 -2.162 0.229 1.00 39.38 89 LEU A CA 1
ATOM 651 C C . LEU A 1 89 ? -16.101 -0.737 0.473 1.00 35.72 89 LEU A C 1
ATOM 652 O O . LEU A 1 89 ? -15.526 -0.029 1.268 1.00 36.83 89 LEU A O 1
ATOM 657 N N . SER A 1 90 ? -17.169 -0.311 -0.198 1.00 36.13 90 SER A N 1
ATOM 658 C CA . SER A 1 90 ? -17.598 1.087 -0.155 1.00 33.77 90 SER A CA 1
ATOM 659 C C . SER A 1 90 ? -18.134 1.462 1.219 1.00 31.70 90 SER A C 1
ATOM 660 O O . SER A 1 90 ? -17.977 2.617 1.634 1.00 31.38 90 SER A O 1
ATOM 663 N N . HIS A 1 91 ? -18.746 0.504 1.921 1.00 31.24 91 HIS A N 1
ATOM 664 C CA . HIS A 1 91 ? -19.418 0.868 3.170 1.00 34.01 91 HIS A CA 1
ATOM 665 C C . HIS A 1 91 ? -18.599 0.512 4.407 1.00 34.78 91 HIS A C 1
ATOM 666 O O . HIS A 1 91 ? -19.060 0.765 5.527 1.00 35.54 91 HIS A O 1
ATOM 673 N N . ARG A 1 92 ? -17.421 -0.103 4.172 1.00 34.24 92 ARG A N 1
ATOM 674 C CA . ARG A 1 92 ? -16.505 -0.471 5.216 1.00 34.50 92 ARG A CA 1
ATOM 675 C C . ARG A 1 92 ? -16.341 0.710 6.169 1.00 34.03 92 ARG A C 1
ATOM 676 O O . ARG A 1 92 ? -16.510 0.529 7.369 1.00 35.04 92 ARG A O 1
ATOM 684 N N . HIS A 1 93 ? -16.055 1.910 5.633 1.00 32.64 93 HIS A N 1
ATOM 685 C CA . HIS A 1 93 ? -15.824 3.075 6.475 1.00 30.34 93 HIS A CA 1
ATOM 686 C C . HIS A 1 93 ? -16.991 3.395 7.423 1.00 31.70 93 HIS A C 1
ATOM 687 O O . HIS A 1 93 ? -16.764 3.903 8.536 1.00 32.70 93 HIS A O 1
ATOM 694 N N . LEU A 1 94 ? -18.238 3.111 6.993 1.00 29.72 94 LEU A N 1
ATOM 695 C CA . LEU A 1 94 ? -19.381 3.369 7.848 1.00 27.67 94 LEU A CA 1
ATOM 696 C C . LEU A 1 94 ? -19.576 2.187 8.784 1.00 27.87 94 LEU A C 1
ATOM 697 O O . LEU A 1 94 ? -19.768 2.394 9.952 1.00 31.38 94 LEU A O 1
ATOM 702 N N . VAL A 1 95 ? -19.561 0.949 8.281 1.00 27.33 95 VAL A N 1
ATOM 703 C CA . VAL A 1 95 ? -19.915 -0.211 9.080 1.00 27.48 95 VAL A CA 1
ATOM 704 C C . VAL A 1 95 ? -18.883 -0.441 10.180 1.00 29.15 95 VAL A C 1
ATOM 705 O O . VAL A 1 95 ? -19.237 -0.884 11.277 1.00 32.78 95 VAL A O 1
ATOM 709 N N . SER A 1 96 ? -17.607 -0.147 9.876 1.00 28.74 96 SER A N 1
ATOM 710 C CA . SER A 1 96 ? -16.553 -0.254 10.862 1.00 30.03 96 SER A CA 1
ATOM 711 C C . SER A 1 96 ? -16.810 0.711 12.016 1.00 29.99 96 SER A C 1
ATOM 712 O O . SER A 1 96 ? -16.758 0.309 13.185 1.00 36.10 96 SER A O 1
ATOM 715 N N . ARG A 1 97 ? -17.146 1.960 11.676 1.00 31.03 97 ARG A N 1
ATOM 716 C CA . ARG A 1 97 ? -17.494 2.994 12.649 1.00 31.25 97 ARG A CA 1
ATOM 717 C C . ARG A 1 97 ? -18.690 2.591 13.489 1.00 29.59 97 ARG A C 1
ATOM 718 O O . ARG A 1 97 ? -18.616 2.738 14.701 1.00 30.75 97 ARG A O 1
ATOM 726 N N . LEU A 1 98 ? -19.735 2.041 12.865 1.00 27.17 98 LEU A N 1
ATOM 727 C CA . LEU A 1 98 ? -20.886 1.600 13.632 1.00 28.10 98 LEU A CA 1
ATOM 728 C C . LEU A 1 98 ? -20.499 0.445 14.577 1.00 28.64 98 LEU A C 1
ATOM 729 O O . LEU A 1 98 ? -20.946 0.422 15.734 1.00 26.48 98 LEU A O 1
ATOM 734 N N . ALA A 1 99 ? -19.693 -0.516 14.075 1.00 29.16 99 ALA A N 1
ATOM 735 C CA . ALA A 1 99 ? -19.220 -1.619 14.912 1.00 29.63 99 ALA A CA 1
ATOM 736 C C . ALA A 1 99 ? -18.440 -1.139 16.147 1.00 29.73 99 ALA A C 1
ATOM 737 O O . ALA A 1 99 ? -18.708 -1.557 17.292 1.00 28.33 99 ALA A O 1
ATOM 739 N N . ALA A 1 100 ? -17.452 -0.262 15.890 1.00 28.88 100 ALA A N 1
ATOM 740 C CA . ALA A 1 100 ? -16.591 0.266 16.933 1.00 25.97 100 ALA A CA 1
ATOM 741 C C . ALA A 1 100 ? -17.433 1.061 17.928 1.00 26.86 100 ALA A C 1
ATOM 742 O O . ALA A 1 100 ? -17.238 0.912 19.135 1.00 27.16 100 ALA A O 1
ATOM 744 N N . ALA A 1 101 ? -18.473 1.768 17.457 1.00 25.54 101 ALA A N 1
ATOM 745 C CA . ALA A 1 101 ? -19.312 2.529 18.352 1.00 24.87 101 ALA A CA 1
ATOM 746 C C . ALA A 1 101 ? -20.161 1.590 19.183 1.00 27.57 101 ALA A C 1
ATOM 747 O O . ALA A 1 101 ? -20.355 1.809 20.376 1.00 28.76 101 ALA A O 1
ATOM 749 N N . ALA A 1 102 ? -20.641 0.513 18.579 1.00 29.31 102 ALA A N 1
ATOM 750 C CA . ALA A 1 102 ? -21.503 -0.392 19.328 1.00 27.66 102 ALA A CA 1
ATOM 751 C C . ALA A 1 102 ? -20.719 -1.397 20.175 1.00 28.06 102 ALA A C 1
ATOM 752 O O . ALA A 1 102 ? -21.326 -2.069 21.035 1.00 28.39 102 ALA A O 1
ATOM 754 N N . GLY A 1 103 ? -19.417 -1.573 19.893 1.00 28.56 103 GLY A N 1
ATOM 755 C CA . GLY A 1 103 ? -18.634 -2.570 20.621 1.00 28.16 103 GLY A CA 1
ATOM 756 C C . GLY A 1 103 ? -19.011 -4.004 20.225 1.00 29.20 103 GLY A C 1
ATOM 757 O O . GLY A 1 103 ? -18.901 -4.916 21.049 1.00 27.69 103 GLY A O 1
ATOM 758 N N . VAL A 1 104 ? -19.399 -4.205 18.943 1.00 27.69 104 VAL A N 1
ATOM 759 C CA . VAL A 1 104 ? -19.789 -5.529 18.444 1.00 26.84 104 VAL A CA 1
ATOM 760 C C . VAL A 1 104 ? -19.012 -5.809 17.171 1.00 27.66 104 VAL A C 1
ATOM 761 O O . VAL A 1 104 ? -18.428 -4.892 16.570 1.00 28.82 104 VAL A O 1
ATOM 765 N N . VAL A 1 105 ? -18.973 -7.090 16.795 1.00 28.33 105 VAL A N 1
ATOM 766 C CA . VAL A 1 105 ? -18.484 -7.527 15.487 1.00 27.91 105 VAL A CA 1
ATOM 767 C C . VAL A 1 105 ? -19.516 -7.113 14.420 1.00 30.51 105 VAL A C 1
ATOM 768 O O . VAL A 1 105 ? -20.756 -7.222 14.641 1.00 29.26 105 VAL A O 1
ATOM 772 N N . ALA A 1 106 ? -19.012 -6.621 13.268 1.00 30.88 106 ALA A N 1
ATOM 773 C CA . ALA A 1 106 ? -19.870 -6.372 12.110 1.00 31.21 106 ALA A CA 1
ATOM 774 C C . ALA A 1 106 ? -19.651 -7.394 11.001 1.00 31.25 106 ALA A C 1
ATOM 775 O O . ALA A 1 106 ? -18.525 -7.701 10.659 1.00 32.49 106 ALA A O 1
ATOM 777 N N . TYR A 1 107 ? -20.749 -7.950 10.458 1.00 32.96 107 TYR A N 1
ATOM 778 C CA . TYR A 1 107 ? -20.704 -8.645 9.180 1.00 30.97 107 TYR A CA 1
ATOM 779 C C . TYR A 1 107 ? -21.167 -7.712 8.070 1.00 32.79 107 TYR A C 1
ATOM 780 O O . TYR A 1 107 ? -22.373 -7.453 7.896 1.00 33.71 107 TYR A O 1
ATOM 789 N N . ASN A 1 108 ? -20.177 -7.233 7.317 1.00 31.01 108 ASN A N 1
ATOM 790 C CA . ASN A 1 108 ? -20.392 -6.283 6.241 1.00 32.28 108 ASN A CA 1
ATOM 791 C C . ASN A 1 108 ? -20.578 -7.039 4.920 1.00 34.61 108 ASN A C 1
ATOM 792 O O . ASN A 1 108 ? -19.589 -7.342 4.267 1.00 35.90 108 ASN A O 1
ATOM 797 N N . MET A 1 109 ? -21.832 -7.285 4.502 1.00 34.13 109 MET A N 1
ATOM 798 C CA . MET A 1 109 ? -22.138 -8.369 3.563 1.00 36.40 109 MET A CA 1
ATOM 799 C C . MET A 1 109 ? -22.501 -7.840 2.183 1.00 36.27 109 MET A C 1
ATOM 800 O O . MET A 1 109 ? -23.076 -6.754 2.085 1.00 38.38 109 MET A O 1
ATOM 805 N N . GLU A 1 110 ? -22.129 -8.606 1.144 1.00 35.85 110 GLU A N 1
ATOM 806 C CA . GLU A 1 110 ? -22.371 -8.275 -0.254 1.00 37.14 110 GLU A CA 1
ATOM 807 C C . GLU A 1 110 ? -23.723 -8.859 -0.612 1.00 35.70 110 GLU A C 1
ATOM 808 O O . GLU A 1 110 ? -24.196 -9.708 0.091 1.00 34.88 110 GLU A O 1
ATOM 814 N N . TYR A 1 111 ? -24.300 -8.497 -1.742 1.00 35.80 111 TYR A N 1
ATOM 815 C CA . TYR A 1 111 ? -25.484 -9.200 -2.222 1.00 37.74 111 TYR A CA 1
ATOM 816 C C . TYR A 1 111 ? -25.610 -8.846 -3.698 1.00 36.83 111 TYR A C 1
ATOM 817 O O . TYR A 1 111 ? -25.124 -7.794 -4.104 1.00 37.71 111 TYR A O 1
ATOM 826 N N . ARG A 1 112 ? -26.261 -9.699 -4.472 1.00 38.62 112 ARG A N 1
ATOM 827 C CA . ARG A 1 112 ? -26.295 -9.490 -5.919 1.00 42.57 112 ARG A CA 1
ATOM 828 C C . ARG A 1 112 ? -27.172 -8.282 -6.266 1.00 43.15 112 ARG A C 1
ATOM 829 O O . ARG A 1 112 ? -28.143 -7.952 -5.547 1.00 40.56 112 ARG A O 1
ATOM 837 N N . LEU A 1 113 ? -26.758 -7.600 -7.341 1.00 42.49 113 LEU A N 1
ATOM 838 C CA . LEU A 1 113 ? -27.307 -6.285 -7.640 1.00 41.49 113 LEU A CA 1
ATOM 839 C C . LEU A 1 113 ? -28.082 -6.375 -8.947 1.00 44.06 113 LEU A C 1
ATOM 840 O O . LEU A 1 113 ? -27.778 -7.223 -9.760 1.00 45.08 113 LEU A O 1
ATOM 845 N N . ALA A 1 114 ? -29.080 -5.504 -9.112 1.00 48.97 114 ALA A N 1
ATOM 846 C CA . ALA A 1 114 ? -29.740 -5.204 -10.392 1.00 48.64 114 ALA A CA 1
ATOM 847 C C . ALA A 1 114 ? -28.853 -4.268 -11.221 1.00 49.68 114 ALA A C 1
ATOM 848 O O . ALA A 1 114 ? -28.031 -3.586 -10.605 1.00 49.26 114 ALA A O 1
ATOM 850 N N . PRO A 1 115 ? -28.951 -4.202 -12.598 1.00 52.76 115 PRO A N 1
ATOM 851 C CA . PRO A 1 115 ? -29.939 -4.944 -13.391 1.00 48.80 115 PRO A CA 1
ATOM 852 C C . PRO A 1 115 ? -29.626 -6.429 -13.559 1.00 48.97 115 PRO A C 1
ATOM 853 O O . PRO A 1 115 ? -30.580 -7.178 -13.740 1.00 51.53 115 PRO A O 1
ATOM 857 N N . GLU A 1 116 ? -28.351 -6.858 -13.396 1.00 48.68 116 GLU A N 1
ATOM 858 C CA . GLU A 1 116 ? -27.939 -8.241 -13.667 1.00 51.67 116 GLU A CA 1
ATOM 859 C C . GLU A 1 116 ? -28.783 -9.218 -12.845 1.00 51.47 116 GLU A C 1
ATOM 860 O O . GLU A 1 116 ? -29.097 -10.293 -13.322 1.00 50.99 116 GLU A O 1
ATOM 866 N N . ASN A 1 117 ? -29.057 -8.900 -11.564 1.00 53.26 117 ASN A N 1
ATOM 867 C CA . ASN A 1 117 ? -29.779 -9.805 -10.677 1.00 51.85 117 ASN A CA 1
ATOM 868 C C . ASN A 1 117 ? -30.905 -9.022 -10.010 1.00 51.27 117 ASN A C 1
ATOM 869 O O . ASN A 1 117 ? -30.704 -8.435 -8.943 1.00 51.30 117 ASN A O 1
ATOM 874 N N . PRO A 1 118 ? -32.108 -9.024 -10.639 1.00 49.48 118 PRO A N 1
ATOM 875 C CA . PRO A 1 118 ? -33.310 -8.408 -10.079 1.00 45.48 118 PRO A CA 1
ATOM 876 C C . PRO A 1 118 ? -33.819 -9.219 -8.898 1.00 42.90 118 PRO A C 1
ATOM 877 O O . PRO A 1 118 ? -33.349 -10.321 -8.657 1.00 46.32 118 PRO A O 1
ATOM 881 N N . TYR A 1 119 ? -34.807 -8.671 -8.194 1.00 39.69 119 TYR A N 1
ATOM 882 C CA . TYR A 1 119 ? -35.496 -9.375 -7.126 1.00 41.09 119 TYR A CA 1
ATOM 883 C C . TYR A 1 119 ? -35.838 -10.802 -7.605 1.00 43.07 119 TYR A C 1
ATOM 884 O O . TYR A 1 119 ? -36.289 -10.960 -8.726 1.00 43.63 119 TYR A O 1
ATOM 893 N N . PRO A 1 120 ? -35.719 -11.901 -6.822 1.00 43.49 120 PRO A N 1
ATOM 894 C CA . PRO A 1 120 ? -35.280 -11.864 -5.435 1.00 40.93 120 PRO A CA 1
ATOM 895 C C . PRO A 1 120 ? -33.796 -12.163 -5.187 1.00 43.14 120 PRO A C 1
ATOM 896 O O . PRO A 1 120 ? -33.458 -12.643 -4.101 1.00 45.89 120 PRO A O 1
ATOM 900 N N . ALA A 1 121 ? -32.891 -11.809 -6.113 1.00 40.84 121 ALA A N 1
ATOM 901 C CA . ALA A 1 121 ? -31.521 -12.286 -5.956 1.00 42.59 121 ALA A CA 1
ATOM 902 C C . ALA A 1 121 ? -30.841 -11.749 -4.678 1.00 41.50 121 ALA A C 1
ATOM 903 O O . ALA A 1 121 ? -30.343 -12.531 -3.846 1.00 36.84 121 ALA A O 1
ATOM 905 N N . GLY A 1 122 ? -30.920 -10.418 -4.484 1.00 42.44 122 GLY A N 1
ATOM 906 C CA . GLY A 1 122 ? -30.430 -9.711 -3.308 1.00 39.11 122 GLY A CA 1
ATOM 907 C C . GLY A 1 122 ? -30.930 -10.308 -1.990 1.00 40.56 122 GLY A C 1
ATOM 908 O O . GLY A 1 122 ? -30.164 -10.575 -1.050 1.00 40.80 122 GLY A O 1
ATOM 909 N N . LEU A 1 123 ? -32.236 -10.528 -1.948 1.00 40.16 123 LEU A N 1
ATOM 910 C CA . LEU A 1 123 ? -32.931 -10.950 -0.747 1.00 40.48 123 LEU A CA 1
ATOM 911 C C . LEU A 1 123 ? -32.576 -12.393 -0.374 1.00 43.21 123 LEU A C 1
ATOM 912 O O . LEU A 1 123 ? -32.423 -12.693 0.806 1.00 44.74 123 LEU A O 1
ATOM 917 N N . ASP A 1 124 ? -32.431 -13.271 -1.377 1.00 45.30 124 ASP A N 1
ATOM 918 C CA . ASP A 1 124 ? -31.954 -14.631 -1.181 1.00 43.92 124 ASP A CA 1
ATOM 919 C C . ASP A 1 124 ? -30.558 -14.580 -0.556 1.00 42.69 124 ASP A C 1
ATOM 920 O O . ASP A 1 124 ? -30.273 -15.330 0.362 1.00 44.83 124 ASP A O 1
ATOM 925 N N . ASP A 1 125 ? -29.701 -13.680 -1.066 1.00 40.82 125 ASP A N 1
ATOM 926 C CA . ASP A 1 125 ? -28.366 -13.434 -0.553 1.00 39.44 125 ASP A CA 1
ATOM 927 C C . ASP A 1 125 ? -28.429 -12.978 0.906 1.00 38.29 125 ASP A C 1
ATOM 928 O O . ASP A 1 125 ? -27.665 -13.482 1.722 1.00 39.13 125 ASP A O 1
ATOM 933 N N . ALA A 1 126 ? -29.339 -12.058 1.232 1.00 36.66 126 ALA A N 1
ATOM 934 C CA . ALA A 1 126 ? -29.407 -11.497 2.568 1.00 38.53 126 ALA A CA 1
ATOM 935 C C . ALA A 1 126 ? -29.778 -12.607 3.551 1.00 40.90 126 ALA A C 1
ATOM 936 O O . ALA A 1 126 ? -29.121 -12.790 4.573 1.00 41.17 126 ALA A O 1
ATOM 938 N N . GLU A 1 127 ? -30.717 -13.459 3.140 1.00 42.65 127 GLU A N 1
ATOM 939 C CA . GLU A 1 127 ? -31.106 -14.587 3.968 1.00 44.12 127 GLU A CA 1
ATOM 940 C C . GLU A 1 127 ? -29.943 -15.564 4.183 1.00 43.21 127 GLU A C 1
ATOM 941 O O . GLU A 1 127 ? -29.727 -16.015 5.311 1.00 39.58 127 GLU A O 1
ATOM 947 N N . GLN A 1 128 ? -29.234 -15.893 3.087 1.00 41.98 128 GLN A N 1
ATOM 948 C CA . GLN A 1 128 ? -28.035 -16.725 3.155 1.00 44.71 128 GLN A CA 1
ATOM 949 C C . GLN A 1 128 ? -26.952 -16.054 4.007 1.00 43.06 128 GLN A C 1
ATOM 950 O O . GLN A 1 128 ? -26.285 -16.750 4.740 1.00 40.68 128 GLN A O 1
ATOM 956 N N . ALA A 1 129 ? -26.819 -14.712 3.961 1.00 43.12 129 ALA A N 1
ATOM 957 C CA . ALA A 1 129 ? -25.839 -14.003 4.782 1.00 42.51 129 ALA A CA 1
ATOM 958 C C . ALA A 1 129 ? -26.178 -14.208 6.258 1.00 41.82 129 ALA A C 1
ATOM 959 O O . ALA A 1 129 ? -25.290 -14.465 7.053 1.00 42.86 129 ALA A O 1
ATOM 961 N N . TYR A 1 130 ? -27.484 -14.191 6.562 1.00 41.72 130 TYR A N 1
ATOM 962 C CA . TYR A 1 130 ? -27.991 -14.280 7.910 1.00 39.35 130 TYR A CA 1
ATOM 963 C C . TYR A 1 130 ? -27.764 -15.710 8.404 1.00 41.89 130 TYR A C 1
ATOM 964 O O . TYR A 1 130 ? -27.318 -15.896 9.533 1.00 39.60 130 TYR A O 1
ATOM 973 N N . ARG A 1 131 ? -28.032 -16.709 7.532 1.00 43.28 131 ARG A N 1
ATOM 974 C CA . ARG A 1 131 ? -27.821 -18.099 7.895 1.00 45.64 131 ARG A CA 1
ATOM 975 C C . ARG A 1 131 ? -26.333 -18.308 8.195 1.00 44.41 131 ARG A C 1
ATOM 976 O O . ARG A 1 131 ? -25.966 -18.965 9.174 1.00 45.17 131 ARG A O 1
ATOM 984 N N . PHE A 1 132 ? -25.479 -17.657 7.402 1.00 43.36 132 PHE A N 1
ATOM 985 C CA . PHE A 1 132 ? -24.038 -17.788 7.534 1.00 42.59 132 PHE A CA 1
ATOM 986 C C . PHE A 1 132 ? -23.621 -17.347 8.944 1.00 43.73 132 PHE A C 1
ATOM 987 O O . PHE A 1 132 ? -22.850 -18.032 9.611 1.00 41.95 132 PHE A O 1
ATOM 995 N N . VAL A 1 133 ? -24.212 -16.224 9.391 1.00 40.60 133 VAL A N 1
ATOM 996 C CA . VAL A 1 133 ? -23.879 -15.613 10.661 1.00 39.92 133 VAL A CA 1
ATOM 997 C C . VAL A 1 133 ? -24.330 -16.503 11.812 1.00 40.48 133 VAL A C 1
ATOM 998 O O . VAL A 1 133 ? -23.499 -16.798 12.680 1.00 39.70 133 VAL A O 1
ATOM 1002 N N . LEU A 1 134 ? -25.604 -16.938 11.794 1.00 41.19 134 LEU A N 1
ATOM 1003 C CA . LEU A 1 134 ? -26.109 -17.919 12.758 1.00 43.22 134 LEU A CA 1
ATOM 1004 C C . LEU A 1 134 ? -25.164 -19.129 12.861 1.00 44.69 134 LEU A C 1
ATOM 1005 O O . LEU A 1 134 ? -24.776 -19.524 13.974 1.00 46.28 134 LEU A O 1
ATOM 1010 N N . ALA A 1 135 ? -24.719 -19.637 11.693 1.00 42.82 135 ALA A N 1
ATOM 1011 C CA . ALA A 1 135 ? -23.782 -20.752 11.618 1.00 45.17 135 ALA A CA 1
ATOM 1012 C C . ALA A 1 135 ? -22.413 -20.441 12.212 1.00 46.82 135 ALA A C 1
ATOM 1013 O O . ALA A 1 135 ? -21.676 -21.365 12.486 1.00 51.03 135 ALA A O 1
ATOM 1015 N N . GLN A 1 136 ? -22.045 -19.176 12.417 1.00 48.16 136 GLN A N 1
ATOM 1016 C CA . GLN A 1 136 ? -20.795 -18.866 13.126 1.00 49.09 136 GLN A CA 1
ATOM 1017 C C . GLN A 1 136 ? -20.993 -19.010 14.643 1.00 46.82 136 GLN A C 1
ATOM 1018 O O . GLN A 1 136 ? -20.107 -18.734 15.438 1.00 46.20 136 GLN A O 1
ATOM 1024 N N . GLY A 1 137 ? -22.180 -19.451 15.052 1.00 48.23 137 GLY A N 1
ATOM 1025 C CA . GLY A 1 137 ? -22.444 -19.627 16.468 1.00 48.62 137 GLY A CA 1
ATOM 1026 C C . GLY A 1 137 ? -22.986 -18.376 17.153 1.00 46.76 137 GLY A C 1
ATOM 1027 O O . GLY A 1 137 ? -22.949 -18.322 18.365 1.00 49.81 137 GLY A O 1
ATOM 1028 N N . PHE A 1 138 ? -23.491 -17.382 16.406 1.00 42.73 138 PHE A N 1
ATOM 1029 C CA . PHE A 1 138 ? -24.265 -16.288 16.990 1.00 40.49 138 PHE A CA 1
ATOM 1030 C C . PHE A 1 138 ? -25.721 -16.732 17.119 1.00 39.16 138 PHE A C 1
ATOM 1031 O O . PHE A 1 138 ? -26.261 -17.169 16.117 1.00 40.85 138 PHE A O 1
ATOM 1039 N N . LYS A 1 139 ? -26.337 -16.637 18.316 1.00 40.91 139 LYS A N 1
ATOM 1040 C CA . LYS A 1 139 ? -27.772 -16.863 18.487 1.00 45.28 139 LYS A CA 1
ATOM 1041 C C . LYS A 1 139 ? -28.570 -15.679 17.911 1.00 45.73 139 LYS A C 1
ATOM 1042 O O . LYS A 1 139 ? -28.024 -14.586 17.766 1.00 40.19 139 LYS A O 1
ATOM 1048 N N . PRO A 1 140 ? -29.862 -15.840 17.495 1.00 49.14 140 PRO A N 1
ATOM 1049 C CA . PRO A 1 140 ? -30.651 -14.692 17.013 1.00 45.23 140 PRO A CA 1
ATOM 1050 C C . PRO A 1 140 ? -30.622 -13.426 17.863 1.00 43.72 140 PRO A C 1
ATOM 1051 O O . PRO A 1 140 ? -30.489 -12.342 17.315 1.00 42.53 140 PRO A O 1
ATOM 1055 N N . GLU A 1 141 ? -30.658 -13.583 19.201 1.00 47.24 141 GLU A N 1
ATOM 1056 C CA . GLU A 1 141 ? -30.663 -12.529 20.212 1.00 45.07 141 GLU A CA 1
ATOM 1057 C C . GLU A 1 141 ? -29.340 -11.766 20.237 1.00 38.54 141 GLU A C 1
ATOM 1058 O O . GLU A 1 141 ? -29.265 -10.720 20.872 1.00 35.18 141 GLU A O 1
ATOM 1064 N N . ASP A 1 142 ? -28.313 -12.305 19.565 1.00 36.25 142 ASP A N 1
ATOM 1065 C CA . ASP A 1 142 ? -26.979 -11.716 19.506 1.00 36.76 142 ASP A CA 1
ATOM 1066 C C . ASP A 1 142 ? -26.726 -11.001 18.170 1.00 34.75 142 ASP A C 1
ATOM 1067 O O . ASP A 1 142 ? -25.568 -10.631 17.901 1.00 34.15 142 ASP A O 1
ATOM 1072 N N . ILE A 1 143 ? -27.801 -10.816 17.368 1.00 32.38 143 ILE A N 1
ATOM 1073 C CA . ILE A 1 143 ? -27.773 -10.178 16.052 1.00 31.82 143 ILE A CA 1
ATOM 1074 C C . ILE A 1 143 ? -28.698 -8.947 15.967 1.00 30.13 143 ILE A C 1
ATOM 1075 O O . ILE A 1 143 ? -29.896 -9.008 16.240 1.00 31.91 143 ILE A O 1
ATOM 1080 N N . ILE A 1 144 ? -28.131 -7.840 15.486 1.00 26.91 144 ILE A N 1
ATOM 1081 C CA . ILE A 1 144 ? -28.897 -6.754 14.908 1.00 26.36 144 ILE A CA 1
ATOM 1082 C C . ILE A 1 144 ? -28.667 -6.806 13.417 1.00 27.22 144 ILE A C 1
ATOM 1083 O O . ILE A 1 144 ? -27.507 -6.904 12.982 1.00 27.39 144 ILE A O 1
ATOM 1088 N N . VAL A 1 145 ? -29.768 -6.712 12.651 1.00 27.26 145 VAL A N 1
ATOM 1089 C CA . VAL A 1 145 ? -29.564 -6.543 11.217 1.00 30.18 145 VAL A CA 1
ATOM 1090 C C . VAL A 1 145 ? -29.724 -5.050 10.893 1.00 32.54 145 VAL A C 1
ATOM 1091 O O . VAL A 1 145 ? -30.457 -4.313 11.554 1.00 32.45 145 VAL A O 1
ATOM 1095 N N . ALA A 1 146 ? -29.015 -4.581 9.864 1.00 34.22 146 ALA A N 1
ATOM 1096 C CA . ALA A 1 146 ? -29.073 -3.164 9.540 1.00 30.49 146 ALA A CA 1
ATOM 1097 C C . ALA A 1 146 ? -28.758 -2.950 8.052 1.00 31.87 146 ALA A C 1
ATOM 1098 O O . ALA A 1 146 ? -28.233 -3.819 7.362 1.00 30.42 146 ALA A O 1
ATOM 1100 N N . GLY A 1 147 ? -28.967 -1.716 7.585 1.00 31.49 147 GLY A N 1
ATOM 1101 C CA . GLY A 1 147 ? -28.593 -1.294 6.243 1.00 27.75 147 GLY A CA 1
ATOM 1102 C C . GLY A 1 147 ? -29.200 0.079 6.063 1.00 26.89 147 GLY A C 1
ATOM 1103 O O . GLY A 1 147 ? -30.128 0.415 6.764 1.00 27.96 147 GLY A O 1
ATOM 1104 N N . GLU A 1 148 ? -28.680 0.872 5.147 1.00 29.12 148 GLU A N 1
ATOM 1105 C CA . GLU A 1 148 ? -29.268 2.162 4.769 1.00 30.13 148 GLU A CA 1
ATOM 1106 C C . GLU A 1 148 ? -29.869 2.103 3.363 1.00 31.89 148 GLU A C 1
ATOM 1107 O O . GLU A 1 148 ? -29.421 1.291 2.531 1.00 32.13 148 GLU A O 1
ATOM 1113 N N . SER A 1 149 ? -30.831 3.005 3.087 1.00 32.60 149 SER A N 1
ATOM 1114 C CA . SER A 1 149 ? -31.582 3.030 1.814 1.00 33.82 149 SER A CA 1
ATOM 1115 C C . SER A 1 149 ? -31.941 1.624 1.335 1.00 31.07 149 SER A C 1
ATOM 1116 O O . SER A 1 149 ? -32.679 0.928 2.024 1.00 31.71 149 SER A O 1
ATOM 1119 N N . ALA A 1 150 ? -31.360 1.167 0.224 1.00 32.40 150 ALA A N 1
ATOM 1120 C CA . ALA A 1 150 ? -31.598 -0.155 -0.351 1.00 31.43 150 ALA A CA 1
ATOM 1121 C C . ALA A 1 150 ? -31.227 -1.295 0.610 1.00 32.82 150 ALA A C 1
ATOM 1122 O O . ALA A 1 150 ? -31.869 -2.364 0.655 1.00 34.91 150 ALA A O 1
ATOM 1124 N N . GLY A 1 151 ? -30.163 -1.080 1.391 1.00 32.81 151 GLY A N 1
ATOM 1125 C CA . GLY A 1 151 ? -29.728 -2.025 2.417 1.00 29.95 151 GLY A CA 1
ATOM 1126 C C . GLY A 1 151 ? -30.778 -2.104 3.528 1.00 28.61 151 GLY A C 1
ATOM 1127 O O . GLY A 1 151 ? -31.067 -3.206 3.998 1.00 29.00 151 GLY A O 1
ATOM 1128 N N . GLY A 1 152 ? -31.382 -0.942 3.848 1.00 26.40 152 GLY A N 1
ATOM 1129 C CA . GLY A 1 152 ? -32.532 -0.779 4.724 1.00 26.59 152 GLY A CA 1
ATOM 1130 C C . GLY A 1 152 ? -33.734 -1.545 4.192 1.00 26.93 152 GLY A C 1
ATOM 1131 O O . GLY A 1 152 ? -34.403 -2.217 4.984 1.00 26.45 152 GLY A O 1
ATOM 1132 N N . ASN A 1 153 ? -33.902 -1.498 2.842 1.00 29.36 153 ASN A N 1
ATOM 1133 C CA . ASN A 1 153 ? -34.893 -2.279 2.099 1.00 32.12 153 ASN A CA 1
ATOM 1134 C C . ASN A 1 153 ? -34.650 -3.772 2.353 1.00 33.15 153 ASN A C 1
ATOM 1135 O O . ASN A 1 153 ? -35.548 -4.483 2.766 1.00 34.61 153 ASN A O 1
ATOM 1140 N N . LEU A 1 154 ? -33.398 -4.253 2.160 1.00 35.62 154 LEU A N 1
ATOM 1141 C CA . LEU A 1 154 ? -33.069 -5.663 2.353 1.00 34.83 154 LEU A CA 1
ATOM 1142 C C . LEU A 1 154 ? -33.243 -6.074 3.820 1.00 33.34 154 LEU A C 1
ATOM 1143 O O . LEU A 1 154 ? -33.747 -7.140 4.110 1.00 33.43 154 LEU A O 1
ATOM 1148 N N . ALA A 1 155 ? -32.736 -5.253 4.730 1.00 30.93 155 ALA A N 1
ATOM 1149 C CA . ALA A 1 155 ? -32.760 -5.566 6.148 1.00 32.07 155 ALA A CA 1
ATOM 1150 C C . ALA A 1 155 ? -34.209 -5.814 6.563 1.00 30.24 155 ALA A C 1
ATOM 1151 O O . ALA A 1 155 ? -34.473 -6.847 7.152 1.00 30.86 155 ALA A O 1
ATOM 1153 N N . ALA A 1 156 ? -35.108 -4.885 6.213 1.00 30.51 156 ALA A N 1
ATOM 1154 C CA . ALA A 1 156 ? -36.530 -4.958 6.565 1.00 29.93 156 ALA A CA 1
ATOM 1155 C C . ALA A 1 156 ? -37.202 -6.147 5.853 1.00 30.92 156 ALA A C 1
ATOM 1156 O O . ALA A 1 156 ? -38.002 -6.900 6.439 1.00 30.35 156 ALA A O 1
ATOM 1158 N N . ALA A 1 157 ? -36.831 -6.358 4.578 1.00 29.60 157 ALA A N 1
ATOM 1159 C CA . ALA A 1 157 ? -37.372 -7.501 3.862 1.00 31.86 157 ALA A CA 1
ATOM 1160 C C . ALA A 1 157 ? -36.937 -8.813 4.514 1.00 30.67 157 ALA A C 1
ATOM 1161 O O . ALA A 1 157 ? -37.751 -9.738 4.584 1.00 31.00 157 ALA A O 1
ATOM 1163 N N . LEU A 1 158 ? -35.658 -8.900 4.934 1.00 28.38 158 LEU A N 1
ATOM 1164 C CA . LEU A 1 158 ? -35.157 -10.122 5.546 1.00 29.81 158 LEU A CA 1
ATOM 1165 C C . LEU A 1 158 ? -36.041 -10.516 6.732 1.00 29.93 158 LEU A C 1
ATOM 1166 O O . LEU A 1 158 ? -36.321 -11.699 6.921 1.00 33.50 158 LEU A O 1
ATOM 1171 N N . LEU A 1 159 ? -36.465 -9.531 7.538 1.00 30.80 159 LEU A N 1
ATOM 1172 C CA . LEU A 1 159 ? -37.217 -9.805 8.755 1.00 32.35 159 LEU A CA 1
ATOM 1173 C C . LEU A 1 159 ? -38.554 -10.438 8.338 1.00 36.07 159 LEU A C 1
ATOM 1174 O O . LEU A 1 159 ? -39.010 -11.427 8.965 1.00 35.02 159 LEU A O 1
ATOM 1179 N N . LEU A 1 160 ? -39.146 -9.889 7.226 1.00 34.42 160 LEU A N 1
ATOM 1180 C CA . LEU A 1 160 ? -40.401 -10.426 6.706 1.00 35.14 160 LEU A CA 1
ATOM 1181 C C . LEU A 1 160 ? -40.183 -11.847 6.197 1.00 37.84 160 LEU A C 1
ATOM 1182 O O . LEU A 1 160 ? -41.011 -12.745 6.443 1.00 38.91 160 LEU A O 1
ATOM 1187 N N . LYS A 1 161 ? -39.011 -12.079 5.591 1.00 39.09 161 LYS A N 1
ATOM 1188 C CA . LYS A 1 161 ? -38.654 -13.377 5.027 1.00 41.25 161 LYS A CA 1
ATOM 1189 C C . LYS A 1 161 ? -38.525 -14.413 6.150 1.00 41.14 161 LYS A C 1
ATOM 1190 O O . LYS A 1 161 ? -39.005 -15.527 6.032 1.00 45.01 161 LYS A O 1
ATOM 1196 N N . LEU A 1 162 ? -37.889 -14.004 7.244 1.00 39.41 162 LEU A N 1
ATOM 1197 C CA . LEU A 1 162 ? -37.745 -14.826 8.416 1.00 41.85 162 LEU A CA 1
ATOM 1198 C C . LEU A 1 162 ? -39.102 -15.155 9.024 1.00 43.20 162 LEU A C 1
ATOM 1199 O O . LEU A 1 162 ? -39.261 -16.251 9.549 1.00 47.37 162 LEU A O 1
ATOM 1204 N N . ARG A 1 163 ? -40.040 -14.194 9.030 1.00 42.77 163 ARG A N 1
ATOM 1205 C CA . ARG A 1 163 ? -41.361 -14.456 9.581 1.00 40.94 163 ARG A CA 1
ATOM 1206 C C . ARG A 1 163 ? -42.080 -15.499 8.716 1.00 46.62 163 ARG A C 1
ATOM 1207 O O . ARG A 1 163 ? -42.620 -16.442 9.283 1.00 50.65 163 ARG A O 1
ATOM 1215 N N . ASP A 1 164 ? -42.095 -15.320 7.375 1.00 45.33 164 ASP A N 1
ATOM 1216 C CA . ASP A 1 164 ? -42.695 -16.259 6.422 1.00 46.41 164 ASP A CA 1
ATOM 1217 C C . ASP A 1 164 ? -42.179 -17.678 6.632 1.00 48.44 164 ASP A C 1
ATOM 1218 O O . ASP A 1 164 ? -42.986 -18.590 6.725 1.00 53.53 164 ASP A O 1
ATOM 1223 N N . GLN A 1 165 ? -40.858 -17.841 6.736 1.00 49.03 165 GLN A N 1
ATOM 1224 C CA . GLN A 1 165 ? -40.221 -19.135 6.913 1.00 53.44 165 GLN A CA 1
ATOM 1225 C C . GLN A 1 165 ? -40.283 -19.623 8.353 1.00 56.11 165 GLN A C 1
ATOM 1226 O O . GLN A 1 165 ? -39.490 -20.491 8.707 1.00 54.18 165 GLN A O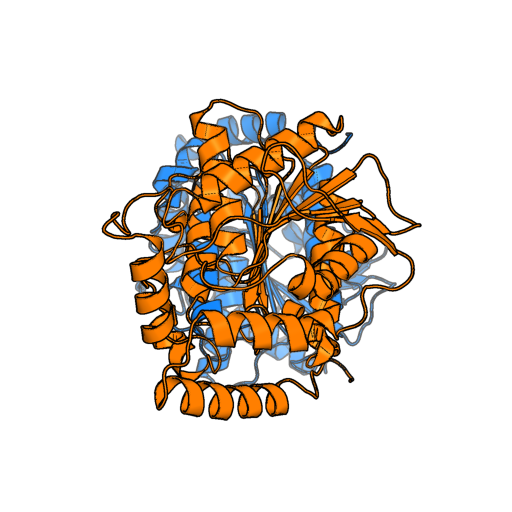 1
ATOM 1232 N N . ASP A 1 166 ? -41.161 -19.016 9.168 1.00 59.19 166 ASP A N 1
ATOM 1233 C CA . ASP A 1 166 ? -41.420 -19.373 10.553 1.00 63.82 166 ASP A CA 1
ATOM 1234 C C . ASP A 1 166 ? -40.125 -19.474 11.377 1.00 63.90 166 ASP A C 1
ATOM 1235 O O . ASP A 1 166 ? -40.055 -20.281 12.291 1.00 65.76 166 ASP A O 1
ATOM 1240 N N . LEU A 1 167 ? -39.106 -18.649 11.066 1.00 60.99 167 LEU A N 1
ATOM 1241 C CA . LEU A 1 167 ? -37.768 -18.679 11.660 1.00 56.63 167 LEU A CA 1
ATOM 1242 C C . LEU A 1 167 ? -37.606 -17.575 12.735 1.00 58.49 167 LEU A C 1
ATOM 1243 O O . LEU A 1 167 ? -38.228 -16.509 12.633 1.00 57.85 167 LEU A O 1
ATOM 1248 N N . PRO A 1 168 ? -36.762 -17.743 13.793 1.00 54.06 168 PRO A N 1
ATOM 1249 C CA . PRO A 1 168 ? -36.679 -16.739 14.864 1.00 48.35 168 PRO A CA 1
ATOM 1250 C C . PRO A 1 168 ? -36.028 -15.469 14.315 1.00 44.38 168 PRO A C 1
ATOM 1251 O O . PRO A 1 168 ? -35.150 -15.549 13.446 1.00 45.49 168 PRO A O 1
ATOM 1255 N N . GLN A 1 169 ? -36.527 -14.320 14.801 1.00 41.37 169 GLN A N 1
ATOM 1256 C CA . GLN A 1 169 ? -36.086 -12.965 14.456 1.00 35.52 169 GLN A CA 1
ATOM 1257 C C . GLN A 1 169 ? -34.772 -12.622 15.173 1.00 33.89 169 GLN A C 1
ATOM 1258 O O . GLN A 1 169 ? -34.523 -13.070 16.292 1.00 31.87 169 GLN A O 1
ATOM 1264 N N . PRO A 1 170 ? -33.901 -11.763 14.592 1.00 32.22 170 PRO A N 1
ATOM 1265 C CA . PRO A 1 170 ? -32.750 -11.219 15.331 1.00 31.20 170 PRO A CA 1
ATOM 1266 C C . PRO A 1 170 ? -33.186 -10.334 16.512 1.00 30.98 170 PRO A C 1
ATOM 1267 O O . PRO A 1 170 ? -34.386 -10.196 16.755 1.00 29.33 170 PRO A O 1
ATOM 1271 N N . ALA A 1 171 ? -32.228 -9.781 17.287 1.00 31.38 171 ALA A N 1
ATOM 1272 C CA . ALA A 1 171 ? -32.600 -8.984 18.461 1.00 30.84 171 ALA A CA 1
ATOM 1273 C C . ALA A 1 171 ? -33.216 -7.650 18.074 1.00 29.45 171 ALA A C 1
ATOM 1274 O O . ALA A 1 171 ? -33.826 -6.971 18.909 1.00 35.22 171 ALA A O 1
ATOM 1276 N N . GLY A 1 172 ? -33.000 -7.234 16.847 1.00 27.36 172 GLY A N 1
ATOM 1277 C CA . GLY A 1 172 ? -33.395 -5.887 16.479 1.00 27.36 172 GLY A CA 1
ATOM 1278 C C . GLY A 1 172 ? -33.006 -5.586 15.037 1.00 28.02 172 GLY A C 1
ATOM 1279 O O . GLY A 1 172 ? -32.258 -6.341 14.406 1.00 27.64 172 GLY A O 1
ATOM 1280 N N . ALA A 1 173 ? -33.477 -4.443 14.544 1.00 27.33 173 ALA A N 1
ATOM 1281 C CA . ALA A 1 173 ? -32.960 -3.974 13.276 1.00 26.74 173 ALA A CA 1
ATOM 1282 C C . ALA A 1 173 ? -32.748 -2.464 13.352 1.00 24.90 173 ALA A C 1
ATOM 1283 O O . ALA A 1 173 ? -33.597 -1.732 13.879 1.00 23.37 173 ALA A O 1
ATOM 1285 N N . TYR A 1 174 ? -31.603 -2.019 12.820 1.00 24.73 174 TYR A N 1
ATOM 1286 C CA . TYR A 1 174 ? -31.248 -0.606 12.696 1.00 25.98 174 TYR A CA 1
ATOM 1287 C C . TYR A 1 174 ? -31.389 -0.178 11.221 1.00 27.76 174 TYR A C 1
ATOM 1288 O O . TYR A 1 174 ? -30.698 -0.719 10.366 1.00 25.94 174 TYR A O 1
ATOM 1297 N N . LEU A 1 175 ? -32.351 0.716 10.906 1.00 30.25 175 LEU A N 1
ATOM 1298 C CA . LEU A 1 175 ? -32.591 1.181 9.539 1.00 26.49 175 LEU A CA 1
ATOM 1299 C C . LEU A 1 175 ? -32.228 2.650 9.395 1.00 26.27 175 LEU A C 1
ATOM 1300 O O . LEU A 1 175 ? -32.744 3.479 10.141 1.00 31.91 175 LEU A O 1
ATOM 1305 N N . LEU A 1 176 ? -31.307 2.966 8.473 1.00 26.18 176 LEU A N 1
ATOM 1306 C CA . LEU A 1 176 ? -30.870 4.336 8.213 1.00 25.88 176 LEU A CA 1
ATOM 1307 C C . LEU A 1 176 ? -31.473 4.810 6.878 1.00 27.55 176 LEU A C 1
ATOM 1308 O O . LEU A 1 176 ? -31.262 4.150 5.856 1.00 27.57 176 LEU A O 1
ATOM 1313 N N . SER A 1 177 ? -32.272 5.912 6.845 1.00 28.44 177 SER A N 1
ATOM 1314 C CA . SER A 1 177 ? -32.968 6.341 5.601 1.00 27.79 177 SER A CA 1
ATOM 1315 C C . SER A 1 177 ? -33.450 5.142 4.751 1.00 26.86 177 SER A C 1
ATOM 1316 O O . SER A 1 177 ? -33.040 4.982 3.601 1.00 31.15 177 SER A O 1
ATOM 1319 N N . PRO A 1 178 ? -34.192 4.154 5.298 1.00 25.55 178 PRO A N 1
ATOM 1320 C CA . PRO A 1 178 ? -34.466 2.927 4.552 1.00 26.73 178 PRO A CA 1
ATOM 1321 C C . PRO A 1 178 ? -35.470 3.265 3.432 1.00 28.70 178 PRO A C 1
ATOM 1322 O O . PRO A 1 178 ? -36.255 4.239 3.545 1.00 27.12 178 PRO A O 1
ATOM 1326 N N . TRP A 1 179 ? -35.399 2.461 2.367 1.00 28.87 179 TRP A N 1
ATOM 1327 C CA . TRP A 1 179 ? -36.313 2.676 1.245 1.00 31.13 179 TRP A CA 1
ATOM 1328 C C . TRP A 1 179 ? -37.285 1.496 1.251 1.00 29.08 179 TRP A C 1
ATOM 1329 O O . TRP A 1 179 ? -36.897 0.370 0.931 1.00 27.25 179 TRP A O 1
ATOM 1340 N N . LEU A 1 180 ? -38.534 1.778 1.647 1.00 27.19 180 LEU A N 1
ATOM 1341 C CA . LEU A 1 180 ? -39.389 0.695 2.109 1.00 27.70 180 LEU A CA 1
ATOM 1342 C C . LEU A 1 180 ? -40.641 0.626 1.266 1.00 30.16 180 LEU A C 1
ATOM 1343 O O . LEU A 1 180 ? -41.427 -0.283 1.400 1.00 30.78 180 LEU A O 1
ATOM 1348 N N . ASP A 1 181 ? -40.778 1.564 0.345 1.00 34.08 181 ASP A N 1
ATOM 1349 C CA . ASP A 1 181 ? -41.906 1.591 -0.578 1.00 35.23 181 ASP A CA 1
ATOM 1350 C C . ASP A 1 181 ? -41.341 1.832 -1.970 1.00 36.19 181 ASP A C 1
ATOM 1351 O O . ASP A 1 181 ? -40.953 2.967 -2.325 1.00 33.97 181 ASP A O 1
ATOM 1356 N N . MET A 1 182 ? -41.287 0.750 -2.754 1.00 38.02 182 MET A N 1
ATOM 1357 C CA . MET A 1 182 ? -40.698 0.852 -4.077 1.00 41.20 182 MET A CA 1
ATOM 1358 C C . MET A 1 182 ? -41.725 1.310 -5.105 1.00 41.57 182 MET A C 1
ATOM 1359 O O . MET A 1 182 ? -41.410 1.332 -6.275 1.00 46.99 182 MET A O 1
ATOM 1364 N N . SER A 1 183 ? -42.876 1.800 -4.661 1.00 39.69 183 SER A N 1
ATOM 1365 C CA . SER A 1 183 ? -43.781 2.545 -5.530 1.00 44.45 183 SER A CA 1
ATOM 1366 C C . SER A 1 183 ? -43.641 4.083 -5.403 1.00 44.09 183 SER A C 1
ATOM 1367 O O . SER A 1 183 ? -44.423 4.780 -6.063 1.00 43.32 183 SER A O 1
ATOM 1370 N N . GLN A 1 184 ? -42.753 4.610 -4.516 1.00 38.88 184 GLN A N 1
ATOM 1371 C CA . GLN A 1 184 ? -42.527 6.050 -4.331 1.00 38.69 184 GLN A CA 1
ATOM 1372 C C . GLN A 1 184 ? -43.813 6.778 -3.939 1.00 42.34 184 GLN A C 1
ATOM 1373 O O . GLN A 1 184 ? -44.284 7.670 -4.656 1.00 45.09 184 GLN A O 1
ATOM 1379 N N . SER A 1 185 ? -44.383 6.395 -2.785 1.00 46.68 185 SER A N 1
ATOM 1380 C CA . SER A 1 185 ? -45.568 7.066 -2.269 1.00 44.99 185 SER A CA 1
ATOM 1381 C C . SER A 1 185 ? -45.250 7.705 -0.914 1.00 46.70 185 SER A C 1
ATOM 1382 O O . SER A 1 185 ? -44.614 7.074 -0.054 1.00 46.66 185 SER A O 1
ATOM 1385 N N . GLY A 1 186 ? -45.775 8.914 -0.703 1.00 43.77 186 GLY A N 1
ATOM 1386 C CA . GLY A 1 186 ? -45.763 9.501 0.617 1.00 41.25 186 GLY A CA 1
ATOM 1387 C C . GLY A 1 186 ? -45.791 11.010 0.511 1.00 43.74 186 GLY A C 1
ATOM 1388 O O . GLY A 1 186 ? -45.244 11.559 -0.440 1.00 52.56 186 GLY A O 1
ATOM 1389 N N . ALA A 1 187 ? -46.371 11.653 1.521 1.00 39.90 187 ALA A N 1
ATOM 1390 C CA . ALA A 1 187 ? -46.440 13.099 1.647 1.00 38.43 187 ALA A CA 1
ATOM 1391 C C . ALA A 1 187 ? -45.077 13.732 1.415 1.00 40.12 187 ALA A C 1
ATOM 1392 O O . ALA A 1 187 ? -45.010 14.840 0.886 1.00 43.98 187 ALA A O 1
ATOM 1394 N N . SER A 1 188 ? -43.986 13.010 1.766 1.00 39.99 188 SER A N 1
ATOM 1395 C CA . SER A 1 188 ? -42.652 13.597 1.827 1.00 36.51 188 SER A CA 1
ATOM 1396 C C . SER A 1 188 ? -42.051 13.905 0.439 1.00 36.64 188 SER A C 1
ATOM 1397 O O . SER A 1 188 ? -41.261 14.845 0.331 1.00 34.21 188 SER A O 1
ATOM 1400 N N . TYR A 1 189 ? -42.394 13.119 -0.609 1.00 37.26 189 TYR A N 1
ATOM 1401 C CA . TYR A 1 189 ? -42.044 13.440 -2.006 1.00 42.68 189 TYR A CA 1
ATOM 1402 C C . TYR A 1 189 ? -42.336 14.897 -2.343 1.00 44.99 189 TYR A C 1
ATOM 1403 O O . TYR A 1 189 ? -41.459 15.618 -2.822 1.00 49.17 189 TYR A O 1
ATOM 1412 N N . GLU A 1 190 ? -43.555 15.324 -2.014 1.00 48.81 190 GLU A N 1
ATOM 1413 C CA . GLU A 1 190 ? -43.978 16.679 -2.310 1.00 51.07 190 GLU A CA 1
ATOM 1414 C C . GLU A 1 190 ? -43.413 17.593 -1.226 1.00 46.02 190 GLU A C 1
ATOM 1415 O O . GLU A 1 190 ? -42.873 18.644 -1.563 1.00 43.10 190 GLU A O 1
ATOM 1421 N N . ALA A 1 191 ? -43.615 17.203 0.048 1.00 41.17 191 ALA A N 1
ATOM 1422 C CA . ALA A 1 191 ? -43.376 18.089 1.175 1.00 42.71 191 ALA A CA 1
ATOM 1423 C C . ALA A 1 191 ? -41.868 18.271 1.370 1.00 44.11 191 ALA A C 1
ATOM 1424 O O . ALA A 1 191 ? -41.420 19.389 1.658 1.00 46.07 191 ALA A O 1
ATOM 1426 N N . ARG A 1 192 ? -41.071 17.210 1.143 1.00 43.98 192 ARG A N 1
ATOM 1427 C CA . ARG A 1 192 ? -39.642 17.317 1.457 1.00 41.65 192 ARG A CA 1
ATOM 1428 C C . ARG A 1 192 ? -38.792 17.486 0.212 1.00 40.44 192 ARG A C 1
ATOM 1429 O O . ARG A 1 192 ? -37.648 17.928 0.320 1.00 42.23 192 ARG A O 1
ATOM 1437 N N . GLY A 1 193 ? -39.390 17.210 -0.961 1.00 45.95 193 GLY A N 1
ATOM 1438 C CA . GLY A 1 193 ? -38.742 17.177 -2.275 1.00 41.96 193 GLY A CA 1
ATOM 1439 C C . GLY A 1 193 ? -37.918 18.426 -2.545 1.00 42.26 193 GLY A C 1
ATOM 1440 O O . GLY A 1 193 ? -36.767 18.316 -2.909 1.00 47.34 193 GLY A O 1
ATOM 1441 N N . PRO A 1 194 ? -38.452 19.658 -2.348 1.00 44.05 194 PRO A N 1
ATOM 1442 C CA . PRO A 1 194 ? -37.633 20.870 -2.476 1.00 42.96 194 PRO A CA 1
ATOM 1443 C C . PRO A 1 194 ? -36.470 20.939 -1.489 1.00 48.37 194 PRO A C 1
ATOM 1444 O O . PRO A 1 194 ? -35.575 21.755 -1.683 1.00 50.68 194 PRO A O 1
ATOM 1448 N N . HIS A 1 195 ? -36.472 20.119 -0.412 1.00 49.03 195 HIS A N 1
ATOM 1449 C CA . HIS A 1 195 ? -35.412 20.205 0.587 1.00 43.03 195 HIS A CA 1
ATOM 1450 C C . HIS A 1 195 ? -34.429 19.055 0.436 1.00 42.24 195 HIS A C 1
ATOM 1451 O O . HIS A 1 195 ? -33.390 19.076 1.115 1.00 42.23 195 HIS A O 1
ATOM 1458 N N . ASP A 1 196 ? -34.774 18.084 -0.435 1.00 40.46 196 ASP A N 1
ATOM 1459 C CA . ASP A 1 196 ? -33.960 16.886 -0.605 1.00 38.13 196 ASP A CA 1
ATOM 1460 C C . ASP A 1 196 ? -33.043 17.134 -1.780 1.00 38.08 196 ASP A C 1
ATOM 1461 O O . ASP A 1 196 ? -33.481 16.985 -2.914 1.00 36.82 196 ASP A O 1
ATOM 1466 N N . PRO A 1 197 ? -31.746 17.462 -1.562 1.00 41.83 197 PRO A N 1
ATOM 1467 C CA . PRO A 1 197 ? -30.840 17.704 -2.694 1.00 39.29 197 PRO A CA 1
ATOM 1468 C C . PRO A 1 197 ? -30.233 16.438 -3.278 1.00 39.08 197 PRO A C 1
ATOM 1469 O O . PRO A 1 197 ? -29.484 16.513 -4.236 1.00 44.99 197 PRO A O 1
ATOM 1473 N N . MET A 1 198 ? -30.547 15.266 -2.738 1.00 41.27 198 MET A N 1
ATOM 1474 C CA . MET A 1 198 ? -29.727 14.114 -3.095 1.00 41.20 198 MET A CA 1
ATOM 1475 C C . MET A 1 198 ? -30.565 13.096 -3.830 1.00 42.95 198 MET A C 1
ATOM 1476 O O . MET A 1 198 ? -30.062 12.502 -4.764 1.00 48.80 198 MET A O 1
ATOM 1481 N N . ILE A 1 199 ? -31.804 12.883 -3.363 1.00 41.25 199 ILE A N 1
ATOM 1482 C CA . ILE A 1 199 ? -32.683 11.815 -3.805 1.00 42.07 199 ILE A CA 1
ATOM 1483 C C . ILE A 1 199 ? -33.922 12.428 -4.469 1.00 45.05 199 ILE A C 1
ATOM 1484 O O . ILE A 1 199 ? -34.635 13.235 -3.850 1.00 47.39 199 ILE A O 1
ATOM 1489 N N . THR A 1 200 ? -34.203 11.992 -5.710 1.00 40.44 200 THR A N 1
ATOM 1490 C CA . THR A 1 200 ? -35.320 12.527 -6.477 1.00 43.60 200 THR A CA 1
ATOM 1491 C C . THR A 1 200 ? -36.294 11.371 -6.676 1.00 46.12 200 THR A C 1
ATOM 1492 O O . THR A 1 200 ? -35.842 10.202 -6.658 1.00 45.58 200 THR A O 1
ATOM 1496 N N . HIS A 1 201 ? -37.590 11.718 -6.904 1.00 46.99 201 HIS A N 1
ATOM 1497 C CA . HIS A 1 201 ? -38.619 10.755 -7.293 1.00 47.85 201 HIS A CA 1
ATOM 1498 C C . HIS A 1 201 ? -38.176 9.950 -8.530 1.00 48.59 201 HIS A C 1
ATOM 1499 O O . HIS A 1 201 ? -38.334 8.722 -8.571 1.00 50.96 201 HIS A O 1
ATOM 1506 N N . ASN A 1 202 ? -37.627 10.661 -9.537 1.00 50.43 202 ASN A N 1
ATOM 1507 C CA . ASN A 1 202 ? -37.176 10.071 -10.790 1.00 48.67 202 ASN A CA 1
ATOM 1508 C C . ASN A 1 202 ? -36.115 9.002 -10.501 1.00 49.06 202 ASN A C 1
ATOM 1509 O O . ASN A 1 202 ? -36.319 7.866 -10.912 1.00 48.01 202 ASN A O 1
ATOM 1511 N N . ALA A 1 203 ? -35.068 9.299 -9.682 1.00 49.79 203 ALA A N 1
ATOM 1512 C CA . ALA A 1 203 ? -34.009 8.320 -9.402 1.00 46.76 203 ALA A CA 1
ATOM 1513 C C . ALA A 1 203 ? -34.589 7.017 -8.844 1.00 46.71 203 ALA A C 1
ATOM 1514 O O . ALA A 1 203 ? -34.347 5.921 -9.379 1.00 51.02 203 ALA A O 1
ATOM 1516 N N . LEU A 1 204 ? -35.451 7.141 -7.835 1.00 43.60 204 LEU A N 1
ATOM 1517 C CA . LEU A 1 204 ? -36.019 5.982 -7.157 1.00 40.97 204 LEU A CA 1
ATOM 1518 C C . LEU A 1 204 ? -36.865 5.181 -8.150 1.00 42.33 204 LEU A C 1
ATOM 1519 O O . LEU A 1 204 ? -36.786 3.946 -8.194 1.00 41.42 204 LEU A O 1
ATOM 1524 N N . THR A 1 205 ? -37.645 5.897 -8.990 1.00 41.35 205 THR A N 1
ATOM 1525 C CA . THR A 1 205 ? -38.468 5.244 -10.000 1.00 41.37 205 THR A CA 1
ATOM 1526 C C . THR A 1 205 ? -37.628 4.298 -10.844 1.00 39.17 205 THR A C 1
ATOM 1527 O O . THR A 1 205 ? -37.966 3.131 -10.959 1.00 39.77 205 THR A O 1
ATOM 1531 N N . GLY A 1 206 ? -36.485 4.801 -11.313 1.00 41.33 206 GLY A N 1
ATOM 1532 C CA . GLY A 1 206 ? -35.506 4.052 -12.087 1.00 40.41 206 GLY A CA 1
ATOM 1533 C C . GLY A 1 206 ? -34.851 2.933 -11.274 1.00 45.42 206 GLY A C 1
ATOM 1534 O O . GLY A 1 206 ? -34.638 1.812 -11.780 1.00 46.23 206 GLY A O 1
ATOM 1535 N N . CYS A 1 207 ? -34.509 3.223 -10.004 1.00 43.10 207 CYS A N 1
ATOM 1536 C CA . CYS A 1 207 ? -33.858 2.147 -9.276 1.00 42.91 207 CYS A CA 1
ATOM 1537 C C . CYS A 1 207 ? -34.867 1.020 -9.080 1.00 41.66 207 CYS A C 1
ATOM 1538 O O . CYS A 1 207 ? -34.526 -0.141 -9.284 1.00 43.58 207 CYS A O 1
ATOM 1541 N N . SER A 1 208 ? -36.115 1.400 -8.787 1.00 39.18 208 SER A N 1
ATOM 1542 C CA . SER A 1 208 ? -37.197 0.464 -8.535 1.00 38.55 208 SER A CA 1
ATOM 1543 C C . SER A 1 208 ? -37.510 -0.423 -9.751 1.00 39.71 208 SER A C 1
ATOM 1544 O O . SER A 1 208 ? -37.718 -1.659 -9.620 1.00 38.77 208 SER A O 1
ATOM 1547 N N . ALA A 1 209 ? -37.577 0.217 -10.931 1.00 37.84 209 ALA A N 1
ATOM 1548 C CA . ALA A 1 209 ? -37.908 -0.592 -12.098 1.00 43.18 209 ALA A CA 1
ATOM 1549 C C . ALA A 1 209 ? -36.812 -1.636 -12.351 1.00 42.13 209 ALA A C 1
ATOM 1550 O O . ALA A 1 209 ? -37.150 -2.784 -12.665 1.00 42.04 209 ALA A O 1
ATOM 1552 N N . ALA A 1 210 ? -35.536 -1.240 -12.183 1.00 39.34 210 ALA A N 1
ATOM 1553 C CA . ALA A 1 210 ? -34.443 -2.165 -12.466 1.00 40.36 210 ALA A CA 1
ATOM 1554 C C . ALA A 1 210 ? -34.475 -3.319 -11.451 1.00 40.74 210 ALA A C 1
ATOM 1555 O O . ALA A 1 210 ? -34.211 -4.480 -11.786 1.00 41.59 210 ALA A O 1
ATOM 1557 N N . TYR A 1 211 ? -34.863 -3.014 -10.200 1.00 39.97 211 TYR A N 1
ATOM 1558 C CA . TYR A 1 211 ? -34.762 -4.013 -9.152 1.00 38.98 211 TYR A CA 1
ATOM 1559 C C . TYR A 1 211 ? -35.879 -5.017 -9.332 1.00 39.41 211 TYR A C 1
ATOM 1560 O O . TYR A 1 211 ? -35.649 -6.217 -9.134 1.00 40.08 211 TYR A O 1
ATOM 1569 N N . ARG A 1 212 ? -37.082 -4.486 -9.609 1.00 38.06 212 ARG A N 1
ATOM 1570 C CA . ARG A 1 212 ? -38.246 -5.358 -9.621 1.00 39.54 212 ARG A CA 1
ATOM 1571 C C . ARG A 1 212 ? -38.321 -6.197 -10.892 1.00 40.66 212 ARG A C 1
ATOM 1572 O O . ARG A 1 212 ? -38.761 -7.352 -10.841 1.00 40.71 212 ARG A O 1
ATOM 1580 N N . ALA A 1 213 ? -37.846 -5.628 -12.014 1.00 41.65 213 ALA A N 1
ATOM 1581 C CA . ALA A 1 213 ? -37.878 -6.265 -13.334 1.00 45.40 213 ALA A CA 1
ATOM 1582 C C . ALA A 1 213 ? -39.251 -6.898 -13.570 1.00 46.89 213 ALA A C 1
ATOM 1583 O O . ALA A 1 213 ? -39.345 -8.126 -13.741 1.00 48.13 213 ALA A O 1
ATOM 1585 N N . GLY A 1 214 ? -40.290 -6.032 -13.483 1.00 46.83 214 GLY A N 1
ATOM 1586 C CA . GLY A 1 214 ? -41.689 -6.376 -13.684 1.00 48.18 214 GLY A CA 1
ATOM 1587 C C . GLY A 1 214 ? -42.366 -6.968 -12.447 1.00 48.77 214 GLY A C 1
ATOM 1588 O O . GLY A 1 214 ? -43.561 -7.143 -12.472 1.00 51.32 214 GLY A O 1
ATOM 1589 N N . ALA A 1 215 ? -41.633 -7.298 -11.364 1.00 47.71 215 ALA A N 1
ATOM 1590 C CA . ALA A 1 215 ? -42.256 -7.764 -10.119 1.00 45.34 215 ALA A CA 1
ATOM 1591 C C . ALA A 1 215 ? -43.084 -6.620 -9.537 1.00 43.85 215 ALA A C 1
ATOM 1592 O O . ALA A 1 215 ? -42.739 -5.430 -9.707 1.00 44.94 215 ALA A O 1
ATOM 1594 N N . SER A 1 216 ? -44.178 -6.962 -8.857 1.00 41.05 216 SER A N 1
ATOM 1595 C CA . SER A 1 216 ? -45.012 -5.864 -8.398 1.00 42.01 216 SER A CA 1
ATOM 1596 C C . SER A 1 216 ? -44.392 -5.115 -7.197 1.00 40.90 216 SER A C 1
ATOM 1597 O O . SER A 1 216 ? -43.933 -5.742 -6.270 1.00 40.92 216 SER A O 1
ATOM 1600 N N . ALA A 1 217 ? -44.451 -3.777 -7.213 1.00 41.07 217 ALA A N 1
ATOM 1601 C CA . ALA A 1 217 ? -44.133 -2.855 -6.141 1.00 38.00 217 ALA A CA 1
ATOM 1602 C C . ALA A 1 217 ? -45.011 -3.114 -4.925 1.00 39.74 217 ALA A C 1
ATOM 1603 O O . ALA A 1 217 ? -44.602 -2.824 -3.807 1.00 41.55 217 ALA A O 1
ATOM 1605 N N . GLU A 1 218 ? -46.227 -3.629 -5.129 1.00 42.51 218 GLU A N 1
ATOM 1606 C CA . GLU A 1 218 ? -47.150 -3.977 -4.039 1.00 42.53 218 GLU A CA 1
ATOM 1607 C C . GLU A 1 218 ? -46.689 -5.190 -3.208 1.00 40.51 218 GLU A C 1
ATOM 1608 O O . GLU A 1 218 ? -47.254 -5.483 -2.135 1.00 37.82 218 GLU A O 1
ATOM 1614 N N . ASP A 1 219 ? -45.689 -5.940 -3.693 1.00 38.39 219 ASP A N 1
ATOM 1615 C CA . ASP A 1 219 ? -45.304 -7.106 -2.922 1.00 38.76 219 ASP A CA 1
ATOM 1616 C C . ASP A 1 219 ? -44.623 -6.656 -1.629 1.00 38.42 219 ASP A C 1
ATOM 1617 O O . ASP A 1 219 ? -43.632 -5.924 -1.655 1.00 35.56 219 ASP A O 1
ATOM 1622 N N . PRO A 1 220 ? -45.107 -7.071 -0.439 1.00 40.22 220 PRO A N 1
ATOM 1623 C CA . PRO A 1 220 ? -44.482 -6.611 0.814 1.00 41.13 220 PRO A CA 1
ATOM 1624 C C . PRO A 1 220 ? -42.978 -6.911 0.935 1.00 40.55 220 PRO A C 1
ATOM 1625 O O . PRO A 1 220 ? -42.286 -6.118 1.543 1.00 40.25 220 PRO A O 1
ATOM 1629 N N . LEU A 1 221 ? -42.480 -7.987 0.289 1.00 39.92 221 LEU A N 1
ATOM 1630 C CA . LEU A 1 221 ? -41.070 -8.401 0.342 1.00 38.29 221 LEU A CA 1
ATOM 1631 C C . LEU A 1 221 ? -40.216 -7.450 -0.474 1.00 35.57 221 LEU A C 1
ATOM 1632 O O . LEU A 1 221 ? -39.007 -7.465 -0.346 1.00 35.11 221 LEU A O 1
ATOM 1637 N N . ILE A 1 222 ? -40.871 -6.681 -1.354 1.00 37.33 222 ILE A N 1
ATOM 1638 C CA . ILE A 1 222 ? -40.235 -5.676 -2.194 1.00 35.06 222 ILE A CA 1
ATOM 1639 C C . ILE A 1 222 ? -40.425 -4.304 -1.525 1.00 32.87 222 ILE A C 1
ATOM 1640 O O . ILE A 1 222 ? -39.516 -3.470 -1.516 1.00 29.65 222 ILE A O 1
ATOM 1645 N N . SER A 1 223 ? -41.632 -4.084 -0.969 1.00 32.58 223 SER A N 1
ATOM 1646 C CA . SER A 1 223 ? -42.027 -2.834 -0.353 1.00 33.60 223 SER A CA 1
ATOM 1647 C C . SER A 1 223 ? -42.432 -3.104 1.094 1.00 33.21 223 SER A C 1
ATOM 1648 O O . SER A 1 223 ? -43.637 -3.209 1.350 1.00 34.57 223 SER A O 1
ATOM 1651 N N . PRO A 1 224 ? -41.455 -3.283 2.053 1.00 33.05 224 PRO A N 1
ATOM 1652 C CA . PRO A 1 224 ? -41.785 -3.586 3.467 1.00 29.63 224 PRO A CA 1
ATOM 1653 C C . PRO A 1 224 ? -42.760 -2.650 4.198 1.00 31.21 224 PRO A C 1
ATOM 1654 O O . PRO A 1 224 ? -43.391 -3.081 5.168 1.00 29.79 224 PRO A O 1
ATOM 1658 N N . ALA A 1 225 ? -42.892 -1.383 3.735 1.00 29.60 225 ALA A N 1
ATOM 1659 C CA . ALA A 1 225 ? -43.844 -0.444 4.327 1.00 31.23 225 ALA A CA 1
ATOM 1660 C C . ALA A 1 225 ? -45.274 -0.775 3.905 1.00 32.33 225 ALA A C 1
ATOM 1661 O O . ALA A 1 225 ? -46.223 -0.110 4.349 1.00 33.55 225 ALA A O 1
ATOM 1663 N N . LYS A 1 226 ? -45.409 -1.836 3.084 1.00 31.97 226 LYS A N 1
ATOM 1664 C CA . LYS A 1 226 ? -46.724 -2.368 2.711 1.00 35.91 226 LYS A CA 1
ATOM 1665 C C . LYS A 1 226 ? -46.988 -3.662 3.478 1.00 36.36 226 LYS A C 1
ATOM 1666 O O . LYS A 1 226 ? -47.989 -4.285 3.268 1.00 39.09 226 LYS A O 1
ATOM 1672 N N . ALA A 1 227 ? -46.119 -4.074 4.396 1.00 39.21 227 ALA A N 1
ATOM 1673 C CA . ALA A 1 227 ? -46.401 -5.293 5.147 1.00 39.70 227 ALA A CA 1
ATOM 1674 C C . ALA A 1 227 ? -47.149 -5.025 6.452 1.00 38.85 227 ALA A C 1
ATOM 1675 O O . ALA A 1 227 ? -47.259 -3.898 6.942 1.00 37.88 227 ALA A O 1
ATOM 1677 N N . ASP A 1 228 ? -47.700 -6.118 6.963 1.00 40.55 228 ASP A N 1
ATOM 1678 C CA . ASP A 1 228 ? -48.106 -6.182 8.345 1.00 40.19 228 ASP A CA 1
ATOM 1679 C C . ASP A 1 228 ? -46.859 -6.566 9.119 1.00 37.33 228 ASP A C 1
ATOM 1680 O O . ASP A 1 228 ? -46.197 -7.541 8.791 1.00 35.92 228 ASP A O 1
ATOM 1685 N N . LEU A 1 229 ? -46.537 -5.767 10.126 1.00 34.87 229 LEU A N 1
ATOM 1686 C CA . LEU A 1 229 ? -45.258 -5.958 10.793 1.00 36.21 229 LEU A CA 1
ATOM 1687 C C . LEU A 1 229 ? -45.379 -6.783 12.094 1.00 37.10 229 LEU A C 1
ATOM 1688 O O . LEU A 1 229 ? -44.403 -6.824 12.837 1.00 33.69 229 LEU A O 1
ATOM 1693 N N . ALA A 1 230 ? -46.517 -7.501 12.322 1.00 35.58 230 ALA A N 1
ATOM 1694 C CA . ALA A 1 230 ? -46.708 -8.392 13.473 1.00 34.39 230 ALA A CA 1
ATOM 1695 C C . ALA A 1 230 ? -45.454 -9.254 13.699 1.00 34.14 230 ALA A C 1
ATOM 1696 O O . ALA A 1 230 ? -44.947 -9.852 12.753 1.00 33.19 230 ALA A O 1
ATOM 1698 N N . ASP A 1 231 ? -44.906 -9.235 14.931 1.00 35.78 231 ASP A N 1
ATOM 1699 C CA . ASP A 1 231 ? -43.906 -10.181 15.396 1.00 37.17 231 ASP A CA 1
ATOM 1700 C C . ASP A 1 231 ? -42.493 -9.863 14.875 1.00 37.48 231 ASP A C 1
ATOM 1701 O O . ASP A 1 231 ? -41.569 -10.652 15.060 1.00 40.70 231 ASP A O 1
ATOM 1706 N N . LEU A 1 232 ? -42.274 -8.696 14.254 1.00 35.51 232 LEU A N 1
ATOM 1707 C CA . LEU A 1 232 ? -40.897 -8.286 13.947 1.00 35.32 232 LEU A CA 1
ATOM 1708 C C . LEU A 1 232 ? -40.198 -7.888 15.241 1.00 34.22 232 LEU A C 1
ATOM 1709 O O . LEU A 1 232 ? -40.891 -7.763 16.259 1.00 37.72 232 LEU A O 1
ATOM 1714 N N . PRO A 1 233 ? -38.843 -7.732 15.270 1.00 31.43 233 PRO A N 1
ATOM 1715 C CA . PRO A 1 233 ? -38.148 -7.387 16.518 1.00 30.78 233 PRO A CA 1
ATOM 1716 C C . PRO A 1 233 ? -38.107 -5.870 16.688 1.00 31.08 233 PRO A C 1
ATOM 1717 O O . PRO A 1 233 ? -38.641 -5.102 15.870 1.00 30.15 233 PRO A O 1
ATOM 1721 N N . SER A 1 234 ? -37.376 -5.472 17.729 1.00 30.10 234 SER A N 1
ATOM 1722 C CA . SER A 1 234 ? -37.251 -4.081 18.080 1.00 30.35 234 SER A CA 1
ATOM 1723 C C . SER A 1 234 ? -36.580 -3.328 16.942 1.00 28.95 234 SER A C 1
ATOM 1724 O O . SER A 1 234 ? -35.779 -3.916 16.231 1.00 27.84 234 SER A O 1
ATOM 1727 N N . LEU A 1 235 ? -36.912 -2.041 16.793 1.00 29.30 235 LEU A N 1
ATOM 1728 C CA . LEU A 1 235 ? -36.513 -1.249 15.632 1.00 29.10 235 LEU A CA 1
ATOM 1729 C C . LEU A 1 235 ? -35.899 0.066 16.084 1.00 25.79 235 LEU A C 1
ATOM 1730 O O . LEU A 1 235 ? -36.462 0.783 16.912 1.00 25.32 235 LEU A O 1
ATOM 1735 N N . PHE A 1 236 ? -34.819 0.428 15.411 1.00 25.28 236 PHE A N 1
ATOM 1736 C CA . PHE A 1 236 ? -34.355 1.795 15.506 1.00 25.71 236 PHE A CA 1
ATOM 1737 C C . PHE A 1 236 ? -34.187 2.323 14.096 1.00 27.58 236 PHE A C 1
ATOM 1738 O O . PHE A 1 236 ? -33.476 1.716 13.306 1.00 26.97 236 PHE A O 1
ATOM 1746 N N . ILE A 1 237 ? -34.911 3.421 13.791 1.00 28.72 237 ILE A N 1
ATOM 1747 C CA . ILE A 1 237 ? -34.833 4.057 12.495 1.00 26.87 237 ILE A CA 1
ATOM 1748 C C . ILE A 1 237 ? -34.333 5.494 12.647 1.00 26.31 237 ILE A C 1
ATOM 1749 O O . ILE A 1 237 ? -34.953 6.317 13.327 1.00 27.68 237 ILE A O 1
ATOM 1754 N N . GLN A 1 238 ? -33.295 5.802 11.885 1.00 23.13 238 GLN A N 1
ATOM 1755 C CA . GLN A 1 238 ? -32.761 7.137 11.739 1.00 23.76 238 GLN A CA 1
ATOM 1756 C C . GLN A 1 238 ? -33.116 7.595 10.343 1.00 25.16 238 GLN A C 1
ATOM 1757 O O . GLN A 1 238 ? -32.820 6.854 9.402 1.00 26.88 238 GLN A O 1
ATOM 1763 N N . VAL A 1 239 ? -33.672 8.811 10.197 1.00 26.58 239 VAL A N 1
ATOM 1764 C CA . VAL A 1 239 ? -33.927 9.343 8.856 1.00 24.79 239 VAL A CA 1
ATOM 1765 C C . VAL A 1 239 ? -33.702 10.845 8.936 1.00 26.87 239 VAL A C 1
ATOM 1766 O O . VAL A 1 239 ? -33.807 11.410 10.032 1.00 29.03 239 VAL A O 1
ATOM 1770 N N . GLY A 1 240 ? -33.377 11.524 7.813 1.00 27.70 240 GLY A N 1
ATOM 1771 C CA . GLY A 1 240 ? -33.280 12.971 7.857 1.00 25.31 240 GLY A CA 1
ATOM 1772 C C . GLY A 1 240 ? -34.628 13.573 7.494 1.00 28.79 240 GLY A C 1
ATOM 1773 O O . GLY A 1 240 ? -35.429 12.932 6.799 1.00 30.88 240 GLY A O 1
ATOM 1774 N N . ALA A 1 241 ? -34.887 14.805 7.974 1.00 30.28 241 ALA A N 1
ATOM 1775 C CA . ALA A 1 241 ? -36.116 15.536 7.731 1.00 32.12 241 ALA A CA 1
ATOM 1776 C C . ALA A 1 241 ? -36.127 15.984 6.276 1.00 35.85 241 ALA A C 1
ATOM 1777 O O . ALA A 1 241 ? -37.220 16.114 5.693 1.00 33.77 241 ALA A O 1
ATOM 1779 N N . ASP A 1 242 ? -34.915 16.138 5.694 1.00 35.73 242 ASP A N 1
ATOM 1780 C CA . ASP A 1 242 ? -34.811 16.709 4.355 1.00 37.92 242 ASP A CA 1
ATOM 1781 C C . ASP A 1 242 ? -34.690 15.611 3.304 1.00 38.35 242 ASP A C 1
ATOM 1782 O O . ASP A 1 242 ? -33.716 15.582 2.550 1.00 38.83 242 ASP A O 1
ATOM 1787 N N . GLU A 1 243 ? -35.655 14.676 3.313 1.00 38.63 243 GLU A N 1
ATOM 1788 C CA . GLU A 1 243 ? -35.586 13.437 2.557 1.00 36.26 243 GLU A CA 1
ATOM 1789 C C . GLU A 1 243 ? -36.947 13.107 1.930 1.00 39.31 243 GLU A C 1
ATOM 1790 O O . GLU A 1 243 ? -37.950 12.999 2.657 1.00 37.93 243 GLU A O 1
ATOM 1796 N N . VAL A 1 244 ? -36.976 12.870 0.602 1.00 33.95 244 VAL A N 1
ATOM 1797 C CA . VAL A 1 244 ? -38.181 12.346 -0.026 1.00 33.34 244 VAL A CA 1
ATOM 1798 C C . VAL A 1 244 ? -38.583 10.992 0.582 1.00 30.84 244 VAL A C 1
ATOM 1799 O O . VAL A 1 244 ? -39.769 10.626 0.598 1.00 35.82 244 VAL A O 1
ATOM 1803 N N . LEU A 1 245 ? -37.623 10.226 1.059 1.00 28.14 245 LEU A N 1
ATOM 1804 C CA . LEU A 1 245 ? -37.858 8.920 1.662 1.00 29.25 245 LEU A CA 1
ATOM 1805 C C . LEU A 1 245 ? -38.341 8.981 3.125 1.00 28.50 245 LEU A C 1
ATOM 1806 O O . LEU A 1 245 ? -38.617 7.914 3.672 1.00 27.27 245 LEU A O 1
ATOM 1811 N N . LEU A 1 246 ? -38.509 10.208 3.710 1.00 28.71 246 LEU A N 1
ATOM 1812 C CA . LEU A 1 246 ? -38.996 10.453 5.071 1.00 31.06 246 LEU A CA 1
ATOM 1813 C C . LEU A 1 246 ? -40.278 9.649 5.375 1.00 32.09 246 LEU A C 1
ATOM 1814 O O . LEU A 1 246 ? -40.345 8.928 6.387 1.00 31.86 246 LEU A O 1
ATOM 1819 N N . SER A 1 247 ? -41.281 9.796 4.488 1.00 30.02 247 SER A N 1
ATOM 1820 C CA . SER A 1 247 ? -42.571 9.139 4.641 1.00 30.75 247 SER A CA 1
ATOM 1821 C C . SER A 1 247 ? -42.433 7.617 4.834 1.00 30.34 247 SER A C 1
ATOM 1822 O O . SER A 1 247 ? -43.214 7.092 5.616 1.00 30.87 247 SER A O 1
ATOM 1825 N N . ASP A 1 248 ? -41.516 6.933 4.120 1.00 29.36 248 ASP A N 1
ATOM 1826 C CA . ASP A 1 248 ? -41.311 5.493 4.288 1.00 31.71 248 ASP A CA 1
ATOM 1827 C C . ASP A 1 248 ? -40.891 5.138 5.718 1.00 31.86 248 ASP A C 1
ATOM 1828 O O . ASP A 1 248 ? -41.415 4.179 6.275 1.00 35.09 248 ASP A O 1
ATOM 1833 N N . SER A 1 249 ? -39.949 5.892 6.291 1.00 29.93 249 SER A N 1
ATOM 1834 C CA . SER A 1 249 ? -39.560 5.723 7.680 1.00 32.44 249 SER A CA 1
ATOM 1835 C C . SER A 1 249 ? -40.734 5.931 8.643 1.00 31.12 249 SER A C 1
ATOM 1836 O O . SER A 1 249 ? -40.946 5.085 9.512 1.00 30.27 249 SER A O 1
ATOM 1839 N N . VAL A 1 250 ? -41.443 7.070 8.515 1.00 30.86 250 VAL A N 1
ATOM 1840 C CA . VAL A 1 250 ? -42.598 7.291 9.375 1.00 31.02 250 VAL A CA 1
ATOM 1841 C C . VAL A 1 250 ? -43.656 6.187 9.226 1.00 31.84 250 VAL A C 1
ATOM 1842 O O . VAL A 1 250 ? -44.181 5.724 10.233 1.00 31.92 250 VAL A O 1
ATOM 1846 N N . GLU A 1 251 ? -43.938 5.722 8.007 1.00 30.67 251 GLU A N 1
ATOM 1847 C CA . GLU A 1 251 ? -44.947 4.679 7.791 1.00 34.09 251 GLU A CA 1
ATOM 1848 C C . GLU A 1 251 ? -44.515 3.344 8.404 1.00 33.38 251 GLU A C 1
ATOM 1849 O O . GLU A 1 251 ? -45.328 2.642 9.032 1.00 37.56 251 GLU A O 1
ATOM 1855 N N . PHE A 1 252 ? -43.241 2.992 8.216 1.00 29.18 252 PHE A N 1
ATOM 1856 C CA . PHE A 1 252 ? -42.800 1.746 8.789 1.00 30.49 252 PHE A CA 1
ATOM 1857 C C . PHE A 1 252 ? -42.956 1.826 10.328 1.00 29.09 252 PHE A C 1
ATOM 1858 O O . PHE A 1 252 ? -43.319 0.853 10.995 1.00 29.50 252 PHE A O 1
ATOM 1866 N N . THR A 1 253 ? -42.626 2.994 10.890 1.00 27.51 253 THR A N 1
ATOM 1867 C CA . THR A 1 253 ? -42.738 3.264 12.314 1.00 28.81 253 THR A CA 1
ATOM 1868 C C . THR A 1 253 ? -44.196 3.059 12.737 1.00 28.82 253 THR A C 1
ATOM 1869 O O . THR A 1 253 ? -44.480 2.325 13.673 1.00 26.89 253 THR A O 1
ATOM 1873 N N . ARG A 1 254 ? -45.103 3.716 12.016 1.00 28.95 254 ARG A N 1
ATOM 1874 C CA . ARG A 1 254 ? -46.523 3.625 12.299 1.00 30.30 254 ARG A CA 1
ATOM 1875 C C . ARG A 1 254 ? -46.906 2.155 12.384 1.00 29.92 254 ARG A C 1
ATOM 1876 O O . ARG A 1 254 ? -47.522 1.742 13.372 1.00 29.62 254 ARG A O 1
ATOM 1884 N N . ARG A 1 255 ? -46.502 1.376 11.356 1.00 29.24 255 ARG A N 1
ATOM 1885 C CA . ARG A 1 255 ? -46.932 -0.003 11.252 1.00 29.76 255 ARG A CA 1
ATOM 1886 C C . ARG A 1 255 ? -46.318 -0.831 12.362 1.00 29.60 255 ARG A C 1
ATOM 1887 O O . ARG A 1 255 ? -46.992 -1.716 12.859 1.00 27.74 255 ARG A O 1
ATOM 1895 N N . ALA A 1 256 ? -45.022 -0.586 12.676 1.00 30.63 256 ALA A N 1
ATOM 1896 C CA . ALA A 1 256 ? -44.316 -1.308 13.739 1.00 29.71 256 ALA A CA 1
ATOM 1897 C C . ALA A 1 256 ? -45.033 -1.064 15.072 1.00 27.99 256 ALA A C 1
ATOM 1898 O O . ALA A 1 256 ? -45.411 -2.014 15.768 1.00 29.68 256 ALA A O 1
ATOM 1900 N N . ALA A 1 257 ? -45.364 0.197 15.326 1.00 28.57 257 ALA A N 1
ATOM 1901 C CA . ALA A 1 257 ? -46.043 0.622 16.547 1.00 28.99 257 ALA A CA 1
ATOM 1902 C C . ALA A 1 257 ? -47.409 -0.058 16.630 1.00 30.63 257 ALA A C 1
ATOM 1903 O O . ALA A 1 257 ? -47.825 -0.575 17.685 1.00 33.01 257 ALA A O 1
ATOM 1905 N N . LEU A 1 258 ? -48.109 -0.087 15.487 1.00 31.71 258 LEU A N 1
ATOM 1906 C CA . LEU A 1 258 ? -49.464 -0.625 15.432 1.00 30.82 258 LEU A CA 1
ATOM 1907 C C . LEU A 1 258 ? -49.453 -2.134 15.689 1.00 31.22 258 LEU A C 1
ATOM 1908 O O . LEU A 1 258 ? -50.384 -2.671 16.320 1.00 27.93 258 LEU A O 1
ATOM 1913 N N . ALA A 1 259 ? -48.361 -2.791 15.257 1.00 29.97 259 ALA A N 1
ATOM 1914 C CA . ALA A 1 259 ? -48.117 -4.211 15.498 1.00 31.29 259 ALA A CA 1
ATOM 1915 C C . ALA A 1 259 ? -47.621 -4.426 16.939 1.00 33.28 259 ALA A C 1
ATOM 1916 O O . ALA A 1 259 ? -47.416 -5.580 17.346 1.00 31.83 259 ALA A O 1
ATOM 1918 N N . GLY A 1 260 ? -47.449 -3.340 17.717 1.00 31.39 260 GLY A N 1
ATOM 1919 C CA . GLY A 1 260 ? -47.104 -3.499 19.131 1.00 33.70 260 GLY A CA 1
ATOM 1920 C C . GLY A 1 260 ? -45.583 -3.495 19.411 1.00 33.17 260 GLY A C 1
ATOM 1921 O O . GLY A 1 260 ? -45.166 -3.703 20.558 1.00 34.96 260 GLY A O 1
ATOM 1922 N N . LEU A 1 261 ? -44.762 -3.178 18.410 1.00 29.38 261 LEU A N 1
ATOM 1923 C CA . LEU A 1 261 ? -43.311 -3.353 18.518 1.00 30.98 261 LEU A CA 1
ATOM 1924 C C . LEU A 1 261 ? -42.652 -2.203 19.284 1.00 29.56 261 LEU A C 1
ATOM 1925 O O . LEU A 1 261 ? -43.168 -1.099 19.308 1.00 27.24 261 LEU A O 1
ATOM 1930 N N . ASP A 1 262 ? -41.511 -2.491 19.921 1.00 29.48 262 ASP A N 1
ATOM 1931 C CA . ASP A 1 262 ? -40.637 -1.430 20.380 1.00 30.61 262 ASP A CA 1
ATOM 1932 C C . ASP A 1 262 ? -40.028 -0.760 19.144 1.00 28.91 262 ASP A C 1
ATOM 1933 O O . ASP A 1 262 ? -39.330 -1.402 18.333 1.00 32.16 262 ASP A O 1
ATOM 1938 N N . VAL A 1 263 ? -40.329 0.529 18.971 1.00 26.20 263 VAL A N 1
ATOM 1939 C CA . VAL A 1 263 ? -39.819 1.240 17.811 1.00 24.08 263 VAL A CA 1
ATOM 1940 C C . VAL A 1 263 ? -39.375 2.627 18.208 1.00 23.08 263 VAL A C 1
ATOM 1941 O O . VAL A 1 263 ? -40.039 3.357 18.911 1.00 22.84 263 VAL A O 1
ATOM 1945 N N . ARG A 1 264 ? -38.157 2.917 17.840 1.00 27.05 264 ARG A N 1
ATOM 1946 C CA . ARG A 1 264 ? -37.583 4.239 18.032 1.00 30.32 264 ARG A CA 1
ATOM 1947 C C . ARG A 1 264 ? -37.351 4.863 16.655 1.00 26.61 264 ARG A C 1
ATOM 1948 O O . ARG A 1 264 ? -36.734 4.227 15.771 1.00 24.75 264 ARG A O 1
ATOM 1956 N N . LEU A 1 265 ? -37.824 6.114 16.481 1.00 27.41 265 LEU A N 1
ATOM 1957 C CA . LEU A 1 265 ? -37.597 6.863 15.238 1.00 25.58 265 LEU A CA 1
ATOM 1958 C C . LEU A 1 265 ? -36.962 8.200 15.580 1.00 26.63 265 LEU A C 1
ATOM 1959 O O . LEU A 1 265 ? -37.460 8.906 16.463 1.00 29.98 265 LEU A O 1
ATOM 1964 N N . HIS A 1 266 ? -35.796 8.474 14.996 1.00 27.89 266 HIS A N 1
ATOM 1965 C CA . HIS A 1 266 ? -35.168 9.780 15.148 1.00 29.86 266 HIS A CA 1
ATOM 1966 C C . HIS A 1 266 ? -35.089 10.427 13.772 1.00 31.46 266 HIS A C 1
ATOM 1967 O O . HIS A 1 266 ? -34.315 9.979 12.933 1.00 29.91 266 HIS A O 1
ATOM 1974 N N . VAL A 1 267 ? -35.922 11.468 13.585 1.00 31.32 267 VAL A N 1
ATOM 1975 C CA . VAL A 1 267 ? -35.849 12.329 12.409 1.00 29.81 267 VAL A CA 1
ATOM 1976 C C . VAL A 1 267 ? -34.976 13.523 12.747 1.00 29.06 267 VAL A C 1
ATOM 1977 O O . VAL A 1 267 ? -35.315 14.282 13.646 1.00 32.03 267 VAL A O 1
ATOM 1981 N N . TRP A 1 268 ? -33.836 13.643 12.049 1.00 30.26 268 TRP A N 1
ATOM 1982 C CA . TRP A 1 268 ? -32.830 14.663 12.303 1.00 29.38 268 TRP A CA 1
ATOM 1983 C C . TRP A 1 268 ? -33.153 15.885 11.429 1.00 33.27 268 TRP A C 1
ATOM 1984 O O . TRP A 1 268 ? -33.217 15.767 10.189 1.00 31.97 268 TRP A O 1
ATOM 1995 N N . ALA A 1 269 ? -33.317 17.069 12.067 1.00 32.44 269 ALA A N 1
ATOM 1996 C CA . ALA A 1 269 ? -33.540 18.297 11.324 1.00 34.53 269 ALA A CA 1
ATOM 1997 C C . ALA A 1 269 ? -32.328 18.543 10.424 1.00 34.64 269 ALA A C 1
ATOM 1998 O O . ALA A 1 269 ? -31.198 18.164 10.794 1.00 35.38 269 ALA A O 1
ATOM 2000 N N . ASN A 1 270 ? -32.601 19.100 9.236 1.00 34.99 270 ASN A N 1
ATOM 2001 C CA . ASN A 1 270 ? -31.575 19.525 8.292 1.00 39.24 270 ASN A CA 1
ATOM 2002 C C . ASN A 1 270 ? -30.749 18.442 7.620 1.00 36.57 270 ASN A C 1
ATOM 2003 O O . ASN A 1 270 ? -29.925 18.773 6.764 1.00 38.83 270 ASN A O 1
ATOM 2008 N N . MET A 1 271 ? -31.027 17.184 7.926 1.00 35.16 271 MET A N 1
ATOM 2009 C CA . MET A 1 271 ? -30.126 16.132 7.457 1.00 35.86 271 MET A CA 1
ATOM 2010 C C . MET A 1 271 ? -30.634 15.575 6.136 1.00 35.58 271 MET A C 1
ATOM 2011 O O . MET A 1 271 ? -31.850 15.340 5.928 1.00 33.87 271 MET A O 1
ATOM 2016 N N . VAL A 1 272 ? -29.646 15.301 5.297 1.00 34.50 272 VAL A N 1
ATOM 2017 C CA . VAL A 1 272 ? -29.886 14.719 3.992 1.00 34.79 272 VAL A CA 1
ATOM 2018 C C . VAL A 1 272 ? -29.847 13.212 4.188 1.00 35.76 272 VAL A C 1
ATOM 2019 O O . VAL A 1 272 ? -29.448 12.743 5.262 1.00 36.24 272 VAL A O 1
ATOM 2023 N N . HIS A 1 273 ? -30.176 12.508 3.099 1.00 35.75 273 HIS A N 1
ATOM 2024 C CA . HIS A 1 273 ? -30.322 11.060 2.982 1.00 34.19 273 HIS A CA 1
ATOM 2025 C C . HIS A 1 273 ? -29.050 10.345 3.403 1.00 31.21 273 HIS A C 1
ATOM 2026 O O . HIS A 1 273 ? -28.006 10.647 2.863 1.00 30.91 273 HIS A O 1
ATOM 2033 N N . ALA A 1 274 ? -29.158 9.376 4.322 1.00 31.33 274 ALA A N 1
ATOM 2034 C CA . ALA A 1 274 ? -28.042 8.535 4.751 1.00 30.43 274 ALA A CA 1
ATOM 2035 C C . ALA A 1 274 ? -26.827 9.374 5.142 1.00 30.72 274 ALA A C 1
ATOM 2036 O O . ALA A 1 274 ? -25.682 8.951 4.902 1.00 33.15 274 ALA A O 1
ATOM 2038 N N . TRP A 1 275 ? -27.084 10.501 5.827 1.00 29.72 275 TRP A N 1
ATOM 2039 C CA . TRP A 1 275 ? -26.015 11.421 6.164 1.00 30.03 275 TRP A CA 1
ATOM 2040 C C . TRP A 1 275 ? -24.869 10.728 6.912 1.00 31.26 275 TRP A C 1
ATOM 2041 O O . TRP A 1 275 ? -23.726 11.183 6.814 1.00 34.72 275 TRP A O 1
ATOM 2052 N N . PRO A 1 276 ? -25.074 9.682 7.756 1.00 29.98 276 PRO A N 1
ATOM 2053 C CA . PRO A 1 276 ? -23.922 9.039 8.412 1.00 29.25 276 PRO A CA 1
ATOM 2054 C C . PRO A 1 276 ? -22.925 8.407 7.438 1.00 31.42 276 PRO A C 1
ATOM 2055 O O . PRO A 1 276 ? -21.703 8.357 7.708 1.00 28.52 276 PRO A O 1
ATOM 2059 N N . LEU A 1 277 ? -23.439 7.977 6.274 1.00 33.15 277 LEU A N 1
ATOM 2060 C CA . LEU A 1 277 ? -22.560 7.419 5.244 1.00 34.96 277 LEU A CA 1
ATOM 2061 C C . LEU A 1 277 ? -21.660 8.532 4.750 1.00 35.58 277 LEU A C 1
ATOM 2062 O O . LEU A 1 277 ? -20.604 8.206 4.212 1.00 37.96 277 LEU A O 1
ATOM 2067 N N . PHE A 1 278 ? -22.071 9.798 4.966 1.00 33.73 278 PHE A N 1
ATOM 2068 C CA . PHE A 1 278 ? -21.331 10.955 4.487 1.00 35.18 278 PHE A CA 1
ATOM 2069 C C . PHE A 1 278 ? -20.552 11.681 5.583 1.00 38.35 278 PHE A C 1
ATOM 2070 O O . PHE A 1 278 ? -20.175 12.833 5.389 1.00 45.00 278 PHE A O 1
ATOM 2078 N N . HIS A 1 279 ? -20.210 10.982 6.664 1.00 37.51 279 HIS A N 1
ATOM 2079 C CA . HIS A 1 279 ? -19.489 11.485 7.821 1.00 36.20 279 HIS A CA 1
ATOM 2080 C C . HIS A 1 279 ? -18.153 12.132 7.450 1.00 37.87 279 HIS A C 1
ATOM 2081 O O . HIS A 1 279 ? -17.645 12.977 8.208 1.00 36.98 279 HIS A O 1
ATOM 2088 N N . PHE A 1 280 ? -17.583 11.706 6.308 1.00 35.14 280 PHE A N 1
ATOM 2089 C CA . PHE A 1 280 ? -16.312 12.249 5.858 1.00 36.62 280 PHE A CA 1
ATOM 2090 C C . PHE A 1 280 ? -16.500 13.698 5.421 1.00 35.63 280 PHE A C 1
ATOM 2091 O O . PHE A 1 280 ? -15.532 14.440 5.393 1.00 38.17 280 PHE A O 1
ATOM 2099 N N . ALA A 1 281 ? -17.711 14.076 5.014 1.00 34.16 281 ALA A N 1
ATOM 2100 C CA . ALA A 1 281 ? -18.064 15.439 4.635 1.00 33.71 281 ALA A CA 1
ATOM 2101 C C . ALA A 1 281 ? -18.835 16.118 5.764 1.00 34.09 281 ALA A C 1
ATOM 2102 O O . ALA A 1 281 ? -18.932 17.331 5.858 1.00 36.81 281 ALA A O 1
ATOM 2104 N N . LEU A 1 282 ? -19.489 15.320 6.580 1.00 34.34 282 LEU A N 1
ATOM 2105 C CA . LEU A 1 282 ? -20.382 15.835 7.597 1.00 38.04 282 LEU A CA 1
ATOM 2106 C C . LEU A 1 282 ? -19.943 15.264 8.957 1.00 37.39 282 LEU A C 1
ATOM 2107 O O . LEU A 1 282 ? -20.635 14.445 9.529 1.00 35.86 282 LEU A O 1
ATOM 2112 N N . PRO A 1 283 ? -18.750 15.619 9.497 1.00 38.96 283 PRO A N 1
ATOM 2113 C CA . PRO A 1 283 ? -18.237 14.964 10.704 1.00 37.60 283 PRO A CA 1
ATOM 2114 C C . PRO A 1 283 ? -19.067 15.253 11.948 1.00 37.59 283 PRO A C 1
ATOM 2115 O O . PRO A 1 283 ? -19.232 14.355 12.736 1.00 40.90 283 PRO A O 1
ATOM 2119 N N . VAL A 1 284 ? -19.615 16.458 12.103 1.00 39.17 284 VAL A N 1
ATOM 2120 C CA . VAL A 1 284 ? -20.540 16.757 13.190 1.00 38.09 284 VAL A CA 1
ATOM 2121 C C . VAL A 1 284 ? -21.789 15.857 13.172 1.00 36.56 284 VAL A C 1
ATOM 2122 O O . VAL A 1 284 ? -21.922 15.082 14.103 1.00 37.67 284 VAL A O 1
ATOM 2126 N N . SER A 1 285 ? -22.706 15.974 12.178 1.00 33.46 285 SER A N 1
ATOM 2127 C CA . SER A 1 285 ? -23.959 15.246 12.283 1.00 30.19 285 SER A CA 1
ATOM 2128 C C . SER A 1 285 ? -23.724 13.769 11.980 1.00 29.28 285 SER A C 1
ATOM 2129 O O . SER A 1 285 ? -24.406 12.918 12.542 1.00 27.75 285 SER A O 1
ATOM 2132 N N . GLY A 1 286 ? -22.790 13.464 11.054 1.00 28.09 286 GLY A N 1
ATOM 2133 C CA . GLY A 1 286 ? -22.488 12.084 10.665 1.00 28.33 286 GLY A CA 1
ATOM 2134 C C . GLY A 1 286 ? -21.924 11.214 11.804 1.00 27.82 286 GLY A C 1
ATOM 2135 O O . GLY A 1 286 ? -22.527 10.205 12.138 1.00 29.08 286 GLY A O 1
ATOM 2136 N N . LEU A 1 287 ? -20.803 11.605 12.430 1.00 28.02 287 LEU A N 1
ATOM 2137 C CA . LEU A 1 287 ? -20.289 10.895 13.601 1.00 26.60 287 LEU A CA 1
ATOM 2138 C C . LEU A 1 287 ? -21.266 10.891 14.771 1.00 26.52 287 LEU A C 1
ATOM 2139 O O . LEU A 1 287 ? -21.367 9.883 15.452 1.00 28.39 287 LEU A O 1
ATOM 2144 N N . ALA A 1 288 ? -21.995 11.996 15.015 1.00 25.93 288 ALA A N 1
ATOM 2145 C CA . ALA A 1 288 ? -22.917 11.999 16.143 1.00 25.27 288 ALA A CA 1
ATOM 2146 C C . ALA A 1 288 ? -24.022 10.959 15.853 1.00 26.30 288 ALA A C 1
ATOM 2147 O O . ALA A 1 288 ? -24.405 10.163 16.722 1.00 28.25 288 ALA A O 1
ATOM 2149 N N . ALA A 1 289 ? -24.452 10.845 14.596 1.00 24.38 289 ALA A N 1
ATOM 2150 C CA . ALA A 1 289 ? -25.450 9.833 14.280 1.00 27.58 289 ALA A CA 1
ATOM 2151 C C . ALA A 1 289 ? -24.895 8.412 14.345 1.00 26.02 289 ALA A C 1
ATOM 2152 O O . ALA A 1 289 ? -25.588 7.457 14.728 1.00 28.16 289 ALA A O 1
ATOM 2154 N N . ILE A 1 290 ? -23.631 8.254 14.023 1.00 27.18 290 ILE A N 1
ATOM 2155 C CA . ILE A 1 290 ? -23.084 6.911 14.152 1.00 28.10 290 ILE A CA 1
ATOM 2156 C C . ILE A 1 290 ? -23.046 6.508 15.638 1.00 29.05 290 ILE A C 1
ATOM 2157 O O . ILE A 1 290 ? -23.334 5.348 15.964 1.00 28.92 290 ILE A O 1
ATOM 2162 N N . ASP A 1 291 ? -22.800 7.490 16.528 1.00 30.44 291 ASP A N 1
ATOM 2163 C CA . ASP A 1 291 ? -22.755 7.246 17.971 1.00 32.85 291 ASP A CA 1
ATOM 2164 C C . ASP A 1 291 ? -24.116 6.889 18.545 1.00 31.93 291 ASP A C 1
ATOM 2165 O O . ASP A 1 291 ? -24.192 5.999 19.408 1.00 30.93 291 ASP A O 1
ATOM 2170 N N . GLU A 1 292 ? -25.165 7.581 18.048 1.00 30.30 292 GLU A N 1
ATOM 2171 C CA . GLU A 1 292 ? -26.548 7.330 18.441 1.00 28.84 292 GLU A CA 1
ATOM 2172 C C . GLU A 1 292 ? -26.880 5.881 18.051 1.00 29.00 292 GLU A C 1
ATOM 2173 O O . GLU A 1 292 ? -27.348 5.099 18.867 1.00 29.50 292 GLU A O 1
ATOM 2179 N N . ALA A 1 293 ? -26.518 5.482 16.829 1.00 28.75 293 ALA A N 1
ATOM 2180 C CA . ALA A 1 293 ? -26.864 4.156 16.311 1.00 27.15 293 ALA A CA 1
ATOM 2181 C C . ALA A 1 293 ? -26.093 3.079 17.051 1.00 26.99 293 ALA A C 1
ATOM 2182 O O . ALA A 1 293 ? -26.650 2.051 17.512 1.00 27.97 293 ALA A O 1
ATOM 2184 N N . GLY A 1 294 ? -24.779 3.347 17.188 1.00 28.46 294 GLY A N 1
ATOM 2185 C CA . GLY A 1 294 ? -23.908 2.531 18.026 1.00 26.33 294 GLY A CA 1
ATOM 2186 C C . GLY A 1 294 ? -24.492 2.320 19.432 1.00 26.13 294 GLY A C 1
ATOM 2187 O O . GLY A 1 294 ? -24.552 1.168 19.928 1.00 27.69 294 GLY A O 1
ATOM 2188 N N . ALA A 1 295 ? -24.925 3.419 20.081 1.00 22.84 295 ALA A N 1
ATOM 2189 C CA . ALA A 1 295 ? -25.446 3.231 21.442 1.00 23.18 295 ALA A CA 1
ATOM 2190 C C . ALA A 1 295 ? -26.722 2.352 21.421 1.00 25.68 295 ALA A C 1
ATOM 2191 O O . ALA A 1 295 ? -26.924 1.541 22.320 1.00 26.86 295 ALA A O 1
ATOM 2193 N N . TRP A 1 296 ? -27.575 2.451 20.362 1.00 23.86 296 TRP A N 1
ATOM 2194 C CA . TRP A 1 296 ? -28.787 1.659 20.408 1.00 24.40 296 TRP A CA 1
ATOM 2195 C C . TRP A 1 296 ? -28.420 0.188 20.165 1.00 25.65 296 TRP A C 1
ATOM 2196 O O . TRP A 1 296 ? -28.851 -0.705 20.899 1.00 25.14 296 TRP A O 1
ATOM 2207 N N . ILE A 1 297 ? -27.557 -0.076 19.169 1.00 29.85 297 ILE A N 1
ATOM 2208 C CA . ILE A 1 297 ? -27.084 -1.421 18.842 1.00 29.86 297 ILE A CA 1
ATOM 2209 C C . ILE A 1 297 ? -26.509 -2.113 20.088 1.00 30.74 297 ILE A C 1
ATOM 2210 O O . ILE A 1 297 ? -26.877 -3.241 20.398 1.00 31.07 297 ILE A O 1
ATOM 2215 N N . SER A 1 298 ? -25.634 -1.409 20.805 1.00 33.08 298 SER A N 1
ATOM 2216 C CA . SER A 1 298 ? -25.063 -1.855 22.061 1.00 34.07 298 SER A CA 1
ATOM 2217 C C . SER A 1 298 ? -26.153 -2.151 23.103 1.00 36.09 298 SER A C 1
ATOM 2218 O O . SER A 1 298 ? -26.210 -3.266 23.636 1.00 40.10 298 SER A O 1
ATOM 2221 N N . ARG A 1 299 ? -27.036 -1.184 23.399 1.00 37.64 299 ARG A N 1
ATOM 2222 C CA . ARG A 1 299 ? -28.100 -1.414 24.377 1.00 37.99 299 ARG A CA 1
ATOM 2223 C C . ARG A 1 299 ? -28.878 -2.664 23.952 1.00 36.90 299 ARG A C 1
ATOM 2224 O O . ARG A 1 299 ? -29.149 -3.526 24.760 1.00 34.56 299 ARG A O 1
ATOM 2239 N N . GLN A 1 300 ? -29.177 -2.786 22.652 1.00 35.99 300 GLN A N 1
ATOM 2240 C CA . GLN A 1 300 ? -30.048 -3.831 22.173 1.00 38.38 300 GLN A CA 1
ATOM 2241 C C . GLN A 1 300 ? -29.426 -5.219 22.344 1.00 39.29 300 GLN A C 1
ATOM 2242 O O . GLN A 1 300 ? -30.140 -6.217 22.532 1.00 41.85 300 GLN A O 1
ATOM 2248 N N . LEU A 1 301 ? -28.097 -5.304 22.238 1.00 42.70 301 LEU A N 1
ATOM 2249 C CA . LEU A 1 301 ? -27.444 -6.587 22.408 1.00 40.85 301 LEU A CA 1
ATOM 2250 C C . LEU A 1 301 ? -26.894 -6.740 23.829 1.00 44.40 301 LEU A C 1
ATOM 2251 O O . LEU A 1 301 ? -25.967 -7.489 24.026 1.00 49.39 301 LEU A O 1
ATOM 2256 N N . GLY A 1 302 ? -27.432 -6.034 24.829 1.00 47.56 302 GLY A N 1
ATOM 2257 C CA . GLY A 1 302 ? -27.533 -6.590 26.184 1.00 57.43 302 GLY A CA 1
ATOM 2258 C C . GLY A 1 302 ? -26.437 -6.178 27.174 1.00 62.21 302 GLY A C 1
ATOM 2259 O O . GLY A 1 302 ? -25.771 -5.120 26.949 1.00 63.84 302 GLY A O 1
ATOM 2260 N N . MET B 1 1 ? -36.252 -7.398 36.497 1.00 62.39 1 MET B N 1
ATOM 2261 C CA . MET B 1 1 ? -34.770 -7.744 36.492 1.00 58.09 1 MET B CA 1
ATOM 2262 C C . MET B 1 1 ? -34.414 -8.280 35.107 1.00 60.57 1 MET B C 1
ATOM 2263 O O . MET B 1 1 ? -35.302 -8.762 34.391 1.00 55.02 1 MET B O 1
ATOM 2268 N N . ASN B 1 2 ? -33.110 -8.186 34.766 1.00 59.28 2 ASN B N 1
ATOM 2269 C CA . ASN B 1 2 ? -32.440 -8.913 33.683 1.00 57.84 2 ASN B CA 1
ATOM 2270 C C . ASN B 1 2 ? -32.937 -8.450 32.311 1.00 58.78 2 ASN B C 1
ATOM 2271 O O . ASN B 1 2 ? -32.935 -9.233 31.370 1.00 57.29 2 ASN B O 1
ATOM 2276 N N . GLY B 1 3 ? -33.388 -7.190 32.210 1.00 63.23 3 GLY B N 1
ATOM 2277 C CA . GLY B 1 3 ? -33.993 -6.634 31.004 1.00 57.49 3 GLY B CA 1
ATOM 2278 C C . GLY B 1 3 ? -35.530 -6.604 31.035 1.00 58.52 3 GLY B C 1
ATOM 2279 O O . GLY B 1 3 ? -36.123 -5.938 30.186 1.00 55.23 3 GLY B O 1
ATOM 2280 N N . ASN B 1 4 ? -36.171 -7.309 31.995 1.00 54.84 4 ASN B N 1
ATOM 2281 C CA . ASN B 1 4 ? -37.618 -7.506 31.974 1.00 52.35 4 ASN B CA 1
ATOM 2282 C C . ASN B 1 4 ? -38.354 -6.642 32.975 1.00 49.57 4 ASN B C 1
ATOM 2283 O O . ASN B 1 4 ? -37.741 -6.234 33.966 1.00 50.52 4 ASN B O 1
ATOM 2288 N N . ASP B 1 5 ? -39.652 -6.389 32.689 1.00 40.28 5 ASP B N 1
ATOM 2289 C CA . ASP B 1 5 ? -40.398 -5.647 33.681 1.00 37.83 5 ASP B CA 1
ATOM 2290 C C . ASP B 1 5 ? -41.216 -6.640 34.486 1.00 39.20 5 ASP B C 1
ATOM 2291 O O . ASP B 1 5 ? -42.221 -7.097 33.953 1.00 42.58 5 ASP B O 1
ATOM 2296 N N . PRO B 1 6 ? -40.869 -6.971 35.760 1.00 36.13 6 PRO B N 1
ATOM 2297 C CA . PRO B 1 6 ? -41.618 -7.982 36.511 1.00 35.83 6 PRO B CA 1
ATOM 2298 C C . PRO B 1 6 ? -42.995 -7.486 37.001 1.00 36.49 6 PRO B C 1
ATOM 2299 O O . PRO B 1 6 ? -43.750 -8.259 37.557 1.00 39.90 6 PRO B O 1
ATOM 2303 N N . ASP B 1 7 ? -43.343 -6.211 36.783 1.00 34.84 7 ASP B N 1
ATOM 2304 C CA . ASP B 1 7 ? -44.552 -5.642 37.366 1.00 35.65 7 ASP B CA 1
ATOM 2305 C C . ASP B 1 7 ? -45.619 -5.313 36.312 1.00 36.36 7 ASP B C 1
ATOM 2306 O O . ASP B 1 7 ? -46.749 -5.097 36.704 1.00 36.90 7 ASP B O 1
ATOM 2311 N N . ILE B 1 8 ? -45.271 -5.210 35.012 1.00 33.10 8 ILE B N 1
ATOM 2312 C CA . ILE B 1 8 ? -46.231 -4.740 34.035 1.00 31.88 8 ILE B CA 1
ATOM 2313 C C . ILE B 1 8 ? -47.395 -5.727 33.920 1.00 31.21 8 ILE B C 1
ATOM 2314 O O . ILE B 1 8 ? -48.536 -5.298 33.871 1.00 30.01 8 ILE B O 1
ATOM 2319 N N . ALA B 1 9 ? -47.107 -7.044 33.888 1.00 34.07 9 ALA B N 1
ATOM 2320 C CA . ALA B 1 9 ? -48.161 -8.061 33.793 1.00 35.96 9 ALA B CA 1
ATOM 2321 C C . ALA B 1 9 ? -49.198 -7.849 34.924 1.00 38.08 9 ALA B C 1
ATOM 2322 O O . ALA B 1 9 ? -50.384 -7.599 34.644 1.00 37.63 9 ALA B O 1
ATOM 2324 N N . GLY B 1 10 ? -48.718 -7.766 36.182 1.00 35.94 10 GLY B N 1
ATOM 2325 C CA . GLY B 1 10 ? -49.569 -7.536 37.336 1.00 35.55 10 GLY B CA 1
ATOM 2326 C C . GLY B 1 10 ? -50.298 -6.189 37.293 1.00 34.20 10 GLY B C 1
ATOM 2327 O O . GLY B 1 10 ? -51.479 -6.122 37.657 1.00 34.76 10 GLY B O 1
ATOM 2328 N N . PHE B 1 11 ? -49.618 -5.144 36.796 1.00 30.37 11 PHE B N 1
ATOM 2329 C CA . PHE B 1 11 ? -50.196 -3.810 36.798 1.00 29.26 11 PHE B CA 1
ATOM 2330 C C . PHE B 1 11 ? -51.303 -3.722 35.748 1.00 31.82 11 PHE B C 1
ATOM 2331 O O . PHE B 1 11 ? -52.354 -3.104 36.002 1.00 35.01 11 PHE B O 1
ATOM 2339 N N . LYS B 1 12 ? -51.095 -4.417 34.618 1.00 30.68 12 LYS B N 1
ATOM 2340 C CA . LYS B 1 12 ? -52.075 -4.463 33.557 1.00 32.51 12 LYS B CA 1
ATOM 2341 C C . LYS B 1 12 ? -53.385 -5.080 34.030 1.00 36.42 12 LYS B C 1
ATOM 2342 O O . LYS B 1 12 ? -54.425 -4.524 33.680 1.00 36.62 12 LYS B O 1
ATOM 2348 N N . GLN B 1 13 ? -53.313 -6.214 34.778 1.00 43.21 13 GLN B N 1
ATOM 2349 C CA . GLN B 1 13 ? -54.465 -6.889 35.365 1.00 46.45 13 GLN B CA 1
ATOM 2350 C C . GLN B 1 13 ? -55.164 -5.963 36.349 1.00 48.25 13 GLN B C 1
ATOM 2351 O O . GLN B 1 13 ? -56.398 -5.898 36.340 1.00 52.10 13 GLN B O 1
ATOM 2357 N N . GLN B 1 14 ? -54.396 -5.238 37.172 1.00 45.93 14 GLN B N 1
ATOM 2358 C CA . GLN B 1 14 ? -55.050 -4.291 38.066 1.00 45.87 14 GLN B CA 1
ATOM 2359 C C . GLN B 1 14 ? -55.829 -3.259 37.260 1.00 42.53 14 GLN B C 1
ATOM 2360 O O . GLN B 1 14 ? -56.960 -2.975 37.634 1.00 40.14 14 GLN B O 1
ATOM 2366 N N . LEU B 1 15 ? -55.244 -2.770 36.141 1.00 39.89 15 LEU B N 1
ATOM 2367 C CA . LEU B 1 15 ? -55.896 -1.783 35.291 1.00 37.63 15 LEU B CA 1
ATOM 2368 C C . LEU B 1 15 ? -57.159 -2.341 34.619 1.00 39.89 15 LEU B C 1
ATOM 2369 O O . LEU B 1 15 ? -58.106 -1.578 34.408 1.00 39.21 15 LEU B O 1
ATOM 2374 N N . VAL B 1 16 ? -57.181 -3.653 34.302 1.00 39.35 16 VAL B N 1
ATOM 2375 C CA . VAL B 1 16 ? -58.299 -4.268 33.585 1.00 42.42 16 VAL B CA 1
ATOM 2376 C C . VAL B 1 16 ? -59.552 -4.207 34.470 1.00 45.71 16 VAL B C 1
ATOM 2377 O O . VAL B 1 16 ? -60.600 -3.683 34.043 1.00 43.99 16 VAL B O 1
ATOM 2381 N N . GLN B 1 17 ? -59.369 -4.650 35.722 1.00 50.82 17 GLN B N 1
ATOM 2382 C CA . GLN B 1 17 ? -60.404 -4.669 36.744 1.00 56.60 17 GLN B CA 1
ATOM 2383 C C . GLN B 1 17 ? -60.821 -3.262 37.136 1.00 56.94 17 GLN B C 1
ATOM 2384 O O . GLN B 1 17 ? -61.996 -3.015 37.299 1.00 63.66 17 GLN B O 1
ATOM 2390 N N . MET B 1 18 ? -59.862 -2.347 37.245 1.00 58.42 18 MET B N 1
ATOM 2391 C CA . MET B 1 18 ? -60.131 -0.942 37.511 1.00 58.52 18 MET B CA 1
ATOM 2392 C C . MET B 1 18 ? -61.048 -0.309 36.460 1.00 55.78 18 MET B C 1
ATOM 2393 O O . MET B 1 18 ? -61.999 0.350 36.865 1.00 57.66 18 MET B O 1
ATOM 2398 N N . THR B 1 19 ? -60.696 -0.439 35.157 1.00 54.44 19 THR B N 1
ATOM 2399 C CA . THR B 1 19 ? -61.440 0.024 33.982 1.00 52.76 19 THR B CA 1
ATOM 2400 C C . THR B 1 19 ? -62.844 -0.599 33.920 1.00 54.07 19 THR B C 1
ATOM 2401 O O . THR B 1 19 ? -63.781 0.143 33.681 1.00 50.61 19 THR B O 1
ATOM 2405 N N . ALA B 1 20 ? -62.979 -1.925 34.165 1.00 58.35 20 ALA B N 1
ATOM 2406 C CA . ALA B 1 20 ? -64.236 -2.675 34.227 1.00 58.84 20 ALA B CA 1
ATOM 2407 C C . ALA B 1 20 ? -65.191 -2.092 35.271 1.00 66.84 20 ALA B C 1
ATOM 2408 O O . ALA B 1 20 ? -66.372 -1.929 34.962 1.00 76.21 20 ALA B O 1
ATOM 2410 N N . MET B 1 21 ? -64.670 -1.742 36.461 1.00 66.76 21 MET B N 1
ATOM 2411 C CA . MET B 1 21 ? -65.383 -1.027 37.513 1.00 68.79 21 MET B CA 1
ATOM 2412 C C . MET B 1 21 ? -65.835 0.355 37.035 1.00 64.15 21 MET B C 1
ATOM 2413 O O . MET B 1 21 ? -67.011 0.649 37.109 1.00 65.60 21 MET B O 1
ATOM 2418 N N . ARG B 1 22 ? -64.937 1.217 36.555 1.00 64.68 22 ARG B N 1
ATOM 2419 C CA . ARG B 1 22 ? -65.312 2.565 36.138 1.00 70.78 22 ARG B CA 1
ATOM 2420 C C . ARG B 1 22 ? -66.228 2.569 34.897 1.00 79.36 22 ARG B C 1
ATOM 2421 O O . ARG B 1 22 ? -66.925 3.563 34.672 1.00 78.79 22 ARG B O 1
ATOM 2429 N N . GLU B 1 23 ? -66.220 1.493 34.072 1.00 82.63 23 GLU B N 1
ATOM 2430 C CA . GLU B 1 23 ? -67.038 1.412 32.862 1.00 85.84 23 GLU B CA 1
ATOM 2431 C C . GLU B 1 23 ? -68.480 1.131 33.269 1.00 85.83 23 GLU B C 1
ATOM 2432 O O . GLU B 1 23 ? -69.387 1.796 32.776 1.00 79.55 23 GLU B O 1
ATOM 2438 N N . SER B 1 24 ? -68.645 0.171 34.192 1.00 85.04 24 SER B N 1
ATOM 2439 C CA . SER B 1 24 ? -69.919 -0.217 34.782 1.00 86.04 24 SER B CA 1
ATOM 2440 C C . SER B 1 24 ? -70.532 0.863 35.679 1.00 88.43 24 SER B C 1
ATOM 2441 O O . SER B 1 24 ? -71.749 0.881 35.848 1.00 94.75 24 SER B O 1
ATOM 2444 N N . GLN B 1 25 ? -69.714 1.732 36.291 1.00 90.25 25 GLN B N 1
ATOM 2445 C CA . GLN B 1 25 ? -70.198 2.663 37.304 1.00 97.99 25 GLN B CA 1
AT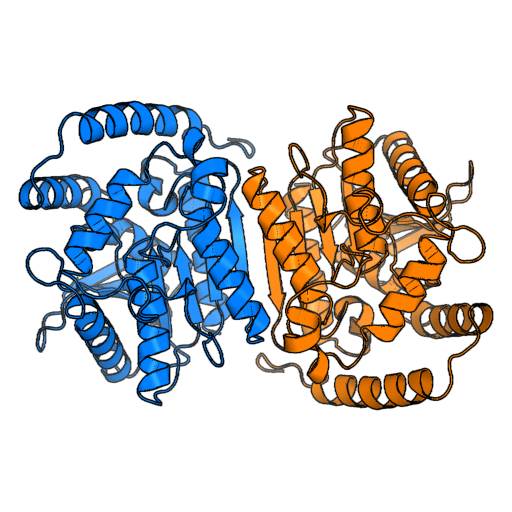OM 2446 C C . GLN B 1 25 ? -69.490 4.024 37.183 1.00 101.32 25 GLN B C 1
ATOM 2447 O O . GLN B 1 25 ? -68.572 4.308 37.962 1.00 105.96 25 GLN B O 1
ATOM 2453 N N . PRO B 1 26 ? -69.926 4.924 36.251 1.00 100.25 26 PRO B N 1
ATOM 2454 C CA . PRO B 1 26 ? -69.156 6.127 35.899 1.00 100.58 26 PRO B CA 1
ATOM 2455 C C . PRO B 1 26 ? -69.103 7.174 37.025 1.00 103.32 26 PRO B C 1
ATOM 2456 O O . PRO B 1 26 ? -70.077 7.907 37.210 1.00 97.83 26 PRO B O 1
ATOM 2460 N N . PRO B 1 27 ? -67.970 7.323 37.775 1.00 106.52 27 PRO B N 1
ATOM 2461 C CA . PRO B 1 27 ? -67.963 8.021 39.075 1.00 98.27 27 PRO B CA 1
ATOM 2462 C C . PRO B 1 27 ? -67.978 9.559 39.005 1.00 89.58 27 PRO B C 1
ATOM 2463 O O . PRO B 1 27 ? -67.914 10.134 37.918 1.00 82.89 27 PRO B O 1
ATOM 2467 N N . SER B 1 28 ? -68.134 10.223 40.163 1.00 82.63 28 SER B N 1
ATOM 2468 C CA . SER B 1 28 ? -68.236 11.679 40.235 1.00 83.33 28 SER B CA 1
ATOM 2469 C C . SER B 1 28 ? -66.915 12.324 39.805 1.00 80.63 28 SER B C 1
ATOM 2470 O O . SER B 1 28 ? -65.847 11.764 40.065 1.00 83.00 28 SER B O 1
ATOM 2473 N N . ILE B 1 29 ? -66.981 13.509 39.178 1.00 76.04 29 ILE B N 1
ATOM 2474 C CA . ILE B 1 29 ? -65.752 14.227 38.842 1.00 70.92 29 ILE B CA 1
ATOM 2475 C C . ILE B 1 29 ? -65.030 14.653 40.125 1.00 68.99 29 ILE B C 1
ATOM 2476 O O . ILE B 1 29 ? -63.837 14.343 40.276 1.00 64.70 29 ILE B O 1
ATOM 2481 N N . GLU B 1 30 ? -65.778 15.314 41.040 1.00 65.97 30 GLU B N 1
ATOM 2482 C CA . GLU B 1 30 ? -65.243 15.928 42.250 1.00 66.81 30 GLU B CA 1
ATOM 2483 C C . GLU B 1 30 ? -64.642 14.838 43.139 1.00 65.02 30 GLU B C 1
ATOM 2484 O O . GLU B 1 30 ? -63.602 15.038 43.754 1.00 60.77 30 GLU B O 1
ATOM 2486 N N . ILE B 1 31 ? -65.242 13.645 43.072 1.00 68.09 31 ILE B N 1
ATOM 2487 C CA . ILE B 1 31 ? -64.786 12.473 43.805 1.00 67.21 31 ILE B CA 1
ATOM 2488 C C . ILE B 1 31 ? -63.499 11.922 43.186 1.00 66.11 31 ILE B C 1
ATOM 2489 O O . ILE B 1 31 ? -62.578 11.606 43.928 1.00 74.10 31 ILE B O 1
ATOM 2494 N N . GLU B 1 32 ? -63.421 11.843 41.848 1.00 62.24 32 GLU B N 1
ATOM 2495 C CA . GLU B 1 32 ? -62.257 11.254 41.216 1.00 58.39 32 GLU B CA 1
ATOM 2496 C C . GLU B 1 32 ? -61.042 12.167 41.311 1.00 55.87 32 GLU B C 1
ATOM 2497 O O . GLU B 1 32 ? -59.942 11.643 41.381 1.00 55.50 32 GLU B O 1
ATOM 2503 N N . ARG B 1 33 ? -61.249 13.489 41.411 1.00 51.74 33 ARG B N 1
ATOM 2504 C CA . ARG B 1 33 ? -60.176 14.442 41.641 1.00 46.97 33 ARG B CA 1
ATOM 2505 C C . ARG B 1 33 ? -59.519 14.183 42.984 1.00 51.34 33 ARG B C 1
ATOM 2506 O O . ARG B 1 33 ? -58.296 14.243 43.076 1.00 53.87 33 ARG B O 1
ATOM 2514 N N . GLN B 1 34 ? -60.327 13.893 44.012 1.00 50.88 34 GLN B N 1
ATOM 2515 C CA . GLN B 1 34 ? -59.819 13.748 45.363 1.00 53.34 34 GLN B CA 1
ATOM 2516 C C . GLN B 1 34 ? -59.023 12.452 45.451 1.00 52.98 34 GLN B C 1
ATOM 2517 O O . GLN B 1 34 ? -57.878 12.449 45.934 1.00 55.34 34 GLN B O 1
ATOM 2523 N N . MET B 1 35 ? -59.620 11.379 44.922 1.00 51.03 35 MET B N 1
ATOM 2524 C CA . MET B 1 35 ? -59.031 10.047 44.936 1.00 56.14 35 MET B CA 1
ATOM 2525 C C . MET B 1 35 ? -57.712 9.991 44.157 1.00 55.38 35 MET B C 1
ATOM 2526 O O . MET B 1 35 ? -56.826 9.220 44.521 1.00 58.15 35 MET B O 1
ATOM 2531 N N . PHE B 1 36 ? -57.632 10.788 43.075 1.00 48.82 36 PHE B N 1
ATOM 2532 C CA . PHE B 1 36 ? -56.462 10.924 42.238 1.00 45.31 36 PHE B CA 1
ATOM 2533 C C . PHE B 1 36 ? -55.384 11.686 42.994 1.00 47.18 36 PHE B C 1
ATOM 2534 O O . PHE B 1 36 ? -54.262 11.187 43.078 1.00 47.95 36 PHE B O 1
ATOM 2542 N N . ASP B 1 37 ? -55.768 12.806 43.624 1.00 46.52 37 ASP B N 1
ATOM 2543 C CA . ASP B 1 37 ? -54.871 13.595 44.456 1.00 46.58 37 ASP B CA 1
ATOM 2544 C C . ASP B 1 37 ? -54.336 12.745 45.603 1.00 47.20 37 ASP B C 1
ATOM 2545 O O . ASP B 1 37 ? -53.149 12.829 45.912 1.00 46.16 37 ASP B O 1
ATOM 2550 N N . ALA B 1 38 ? -55.205 11.892 46.186 1.00 51.03 38 ALA B N 1
ATOM 2551 C CA . ALA B 1 38 ? -54.896 11.172 47.420 1.00 50.62 38 ALA B CA 1
ATOM 2552 C C . ALA B 1 38 ? -53.851 10.094 47.157 1.00 51.22 38 ALA B C 1
ATOM 2553 O O . ALA B 1 38 ? -52.929 9.920 47.971 1.00 49.64 38 ALA B O 1
ATOM 2555 N N . GLN B 1 39 ? -54.027 9.383 46.025 1.00 51.21 39 GLN B N 1
ATOM 2556 C CA . GLN B 1 39 ? -53.133 8.296 45.664 1.00 48.82 39 GLN B CA 1
ATOM 2557 C C . GLN B 1 39 ? -51.765 8.843 45.242 1.00 48.42 39 GLN B C 1
ATOM 2558 O O . GLN B 1 39 ? -50.727 8.354 45.718 1.00 46.03 39 GLN B O 1
ATOM 2564 N N . HIS B 1 40 ? -51.782 9.879 44.390 1.00 45.32 40 HIS B N 1
ATOM 2565 C CA . HIS B 1 40 ? -50.568 10.357 43.733 1.00 42.00 40 HIS B CA 1
ATOM 2566 C C . HIS B 1 40 ? -49.816 11.310 44.651 1.00 39.52 40 HIS B C 1
ATOM 2567 O O . HIS B 1 40 ? -48.601 11.284 44.660 1.00 38.18 40 HIS B O 1
ATOM 2574 N N . GLY B 1 41 ? -50.559 12.120 45.426 1.00 39.68 41 GLY B N 1
ATOM 2575 C CA . GLY B 1 41 ? -50.000 12.990 46.459 1.00 37.74 41 GLY B CA 1
ATOM 2576 C C . GLY B 1 41 ? -49.284 12.193 47.545 1.00 37.21 41 GLY B C 1
ATOM 2577 O O . GLY B 1 41 ? -48.496 12.732 48.288 1.00 37.85 41 GLY B O 1
ATOM 2578 N N . ALA B 1 42 ? -49.545 10.888 47.630 1.00 38.90 42 ALA B N 1
ATOM 2579 C CA . ALA B 1 42 ? -48.925 10.079 48.666 1.00 38.17 42 ALA B CA 1
ATOM 2580 C C . ALA B 1 42 ? -47.592 9.515 48.182 1.00 39.54 42 ALA B C 1
ATOM 2581 O O . ALA B 1 42 ? -46.837 8.966 48.999 1.00 38.58 42 ALA B O 1
ATOM 2583 N N . VAL B 1 43 ? -47.335 9.594 46.855 1.00 37.24 43 VAL B N 1
ATOM 2584 C CA . VAL B 1 43 ? -46.092 9.086 46.305 1.00 35.25 43 VAL B CA 1
ATOM 2585 C C . VAL B 1 43 ? -44.966 10.058 46.678 1.00 35.52 43 VAL B C 1
ATOM 2586 O O . VAL B 1 43 ? -45.035 11.239 46.320 1.00 32.18 43 VAL B O 1
ATOM 2590 N N . PRO B 1 44 ? -43.898 9.579 47.381 1.00 34.58 44 PRO B N 1
ATOM 2591 C CA . PRO B 1 44 ? -42.774 10.453 47.709 1.00 35.47 44 PRO B CA 1
ATOM 2592 C C . PRO B 1 44 ? -42.185 11.167 46.484 1.00 36.06 44 PRO B C 1
ATOM 2593 O O . PRO B 1 44 ? -42.057 10.615 45.381 1.00 33.99 44 PRO B O 1
ATOM 2597 N N . PRO B 1 45 ? -41.896 12.489 46.620 1.00 38.46 45 PRO B N 1
ATOM 2598 C CA . PRO B 1 45 ? -41.237 13.229 45.540 1.00 35.07 45 PRO B CA 1
ATOM 2599 C C . PRO B 1 45 ? -39.814 12.695 45.390 1.00 36.63 45 PRO B C 1
ATOM 2600 O O . PRO B 1 45 ? -39.365 11.858 46.190 1.00 38.74 45 PRO B O 1
ATOM 2604 N N . ALA B 1 46 ? -39.169 13.081 44.282 1.00 35.35 46 ALA B N 1
ATOM 2605 C CA . ALA B 1 46 ? -37.768 12.758 44.061 1.00 37.36 46 ALA B CA 1
ATOM 2606 C C . ALA B 1 46 ? -36.974 13.280 45.263 1.00 36.51 46 ALA B C 1
ATOM 2607 O O . ALA B 1 46 ? -37.285 14.365 45.783 1.00 37.04 46 ALA B O 1
ATOM 2609 N N . GLU B 1 47 ? -35.975 12.491 45.676 1.00 37.69 47 GLU B N 1
ATOM 2610 C CA . GLU B 1 47 ? -35.130 12.820 46.825 1.00 41.03 47 GLU B CA 1
ATOM 2611 C C . GLU B 1 47 ? -34.339 14.087 46.496 1.00 39.07 47 GLU B C 1
ATOM 2612 O O . GLU B 1 47 ? -33.915 14.282 45.377 1.00 41.59 47 GLU B O 1
ATOM 2618 N N . GLY B 1 48 ? -34.174 14.983 47.454 1.00 40.73 48 GLY B N 1
ATOM 2619 C CA . GLY B 1 48 ? -33.235 16.102 47.347 1.00 34.70 48 GLY B CA 1
ATOM 2620 C C . GLY B 1 48 ? -33.747 17.276 46.528 1.00 35.01 48 GLY B C 1
ATOM 2621 O O . GLY B 1 48 ? -32.935 17.864 45.823 1.00 36.52 48 GLY B O 1
ATOM 2622 N N . CYS B 1 49 ? -35.050 17.614 46.601 1.00 34.90 49 CYS B N 1
ATOM 2623 C CA . CYS B 1 49 ? -35.594 18.696 45.805 1.00 36.65 49 CYS B CA 1
ATOM 2624 C C . CYS B 1 49 ? -36.218 19.713 46.734 1.00 41.09 49 CYS B C 1
ATOM 2625 O O . CYS B 1 49 ? -36.698 19.298 47.758 1.00 42.91 49 CYS B O 1
ATOM 2628 N N . LEU B 1 50 ? -36.208 21.011 46.387 1.00 42.45 50 LEU B N 1
ATOM 2629 C CA . LEU B 1 50 ? -36.934 22.029 47.132 1.00 44.13 50 LEU B CA 1
ATOM 2630 C C . LEU B 1 50 ? -38.141 22.443 46.326 1.00 45.12 50 LEU B C 1
ATOM 2631 O O . LEU B 1 50 ? -38.000 22.675 45.125 1.00 52.44 50 LEU B O 1
ATOM 2636 N N . ILE B 1 51 ? -39.300 22.455 46.995 1.00 42.17 51 ILE B N 1
ATOM 2637 C CA . ILE B 1 51 ? -40.563 22.725 46.322 1.00 42.84 51 ILE B CA 1
ATOM 2638 C C . ILE B 1 51 ? -41.169 24.007 46.903 1.00 45.91 51 ILE B C 1
ATOM 2639 O O . ILE B 1 51 ? -41.319 24.093 48.108 1.00 47.29 51 ILE B O 1
ATOM 2644 N N . GLU B 1 52 ? -41.436 25.022 4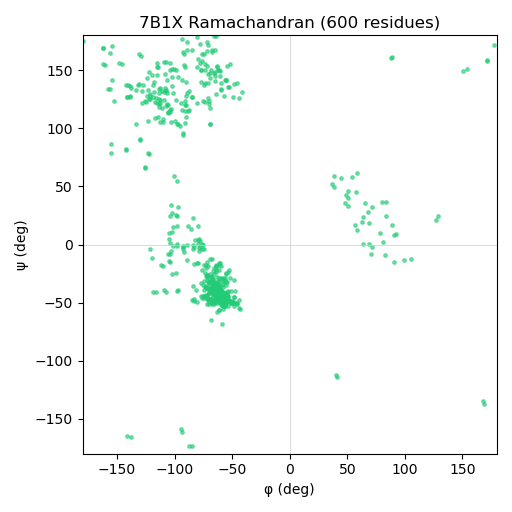6.063 1.00 47.46 52 GLU B N 1
ATOM 2645 C CA . GLU B 1 52 ? -42.120 26.225 46.519 1.00 52.17 52 GLU B CA 1
ATOM 2646 C C . GLU B 1 52 ? -43.434 26.362 45.767 1.00 48.52 52 GLU B C 1
ATOM 2647 O O . GLU B 1 52 ? -43.461 26.321 44.546 1.00 48.01 52 GLU B O 1
ATOM 2653 N N . PRO B 1 53 ? -44.550 26.604 46.483 1.00 51.19 53 PRO B N 1
ATOM 2654 C CA . PRO B 1 53 ? -45.841 26.891 45.835 1.00 50.47 53 PRO B CA 1
ATOM 2655 C C . PRO B 1 53 ? -45.807 28.181 45.000 1.00 50.13 53 PRO B C 1
ATOM 2656 O O . PRO B 1 53 ? -44.976 29.057 45.230 1.00 46.70 53 PRO B O 1
ATOM 2660 N N . ILE B 1 54 ? -46.671 28.264 43.976 1.00 50.81 54 ILE B N 1
ATOM 2661 C CA . ILE B 1 54 ? -46.871 29.508 43.239 1.00 54.15 54 ILE B CA 1
ATOM 2662 C C . ILE B 1 54 ? -48.367 29.815 43.194 1.00 58.84 54 ILE B C 1
ATOM 2663 O O . ILE B 1 54 ? -49.145 28.907 42.862 1.00 56.34 54 ILE B O 1
ATOM 2668 N N . SER B 1 55 ? -48.735 31.085 43.512 1.00 60.51 55 SER B N 1
ATOM 2669 C CA . SER B 1 55 ? -50.121 31.564 43.433 1.00 63.26 55 SER B CA 1
ATOM 2670 C C . SER B 1 55 ? -50.215 33.085 43.243 1.00 64.58 55 SER B C 1
ATOM 2671 O O . SER B 1 55 ? -50.479 33.819 44.189 1.00 69.16 55 SER B O 1
ATOM 2674 N N . THR B 1 56 ? -50.010 33.576 42.018 1.00 62.87 56 THR B N 1
ATOM 2675 C CA . THR B 1 56 ? -50.072 35.013 41.763 1.00 65.46 56 THR B CA 1
ATOM 2676 C C . THR B 1 56 ? -50.427 35.238 40.309 1.00 62.96 56 THR B C 1
ATOM 2677 O O . THR B 1 56 ? -49.971 34.497 39.456 1.00 61.92 56 THR B O 1
ATOM 2681 N N . GLY B 1 57 ? -51.258 36.264 40.071 1.00 62.62 57 GLY B N 1
ATOM 2682 C CA . GLY B 1 57 ? -51.829 36.615 38.781 1.00 63.41 57 GLY B CA 1
ATOM 2683 C C . GLY B 1 57 ? -52.496 35.433 38.078 1.00 64.54 57 GLY B C 1
ATOM 2684 O O . GLY B 1 57 ? -52.222 35.210 36.894 1.00 63.30 57 GLY B O 1
ATOM 2685 N N . GLY B 1 58 ? -53.309 34.660 38.826 1.00 65.22 58 GLY B N 1
ATOM 2686 C CA . GLY B 1 58 ? -54.002 33.479 38.333 1.00 63.78 58 GLY B CA 1
ATOM 2687 C C . GLY B 1 58 ? -53.086 32.333 37.874 1.00 66.32 58 GLY B C 1
ATOM 2688 O O . GLY B 1 58 ? -53.565 31.314 37.393 1.00 70.24 58 GLY B O 1
ATOM 2689 N N . VAL B 1 59 ? -51.762 32.497 37.976 1.00 64.54 59 VAL B N 1
ATOM 2690 C CA . VAL B 1 59 ? -50.816 31.423 37.725 1.00 58.74 59 VAL B CA 1
ATOM 2691 C C . VAL B 1 59 ? -50.568 30.693 39.040 1.00 63.18 59 VAL B C 1
ATOM 2692 O O . VAL B 1 59 ? -50.220 31.308 40.041 1.00 74.02 59 VAL B O 1
ATOM 2696 N N . ARG B 1 60 ? -50.717 29.367 39.015 1.00 60.13 60 ARG B N 1
ATOM 2697 C CA . ARG B 1 60 ? -50.703 28.484 40.179 1.00 56.50 60 ARG B CA 1
ATOM 2698 C C . ARG B 1 60 ? -49.890 27.219 39.860 1.00 53.54 60 ARG B C 1
ATOM 2699 O O . ARG B 1 60 ? -50.052 26.590 38.813 1.00 48.67 60 ARG B O 1
ATOM 2707 N N . GLY B 1 61 ? -49.027 26.817 40.794 1.00 53.96 61 GLY B N 1
ATOM 2708 C CA . GLY B 1 61 ? -48.288 25.572 40.681 1.00 47.38 61 GLY B CA 1
ATOM 2709 C C . GLY B 1 61 ? -47.185 25.535 41.725 1.00 46.51 61 GLY B C 1
ATOM 2710 O O . GLY B 1 61 ? -47.439 25.851 42.882 1.00 43.71 61 GLY B O 1
ATOM 2711 N N . GLU B 1 62 ? -45.986 25.120 41.297 1.00 45.54 62 GLU B N 1
ATOM 2712 C CA . GLU B 1 62 ? -44.895 24.710 42.171 1.00 45.14 62 GLU B CA 1
ATOM 2713 C C . GLU B 1 62 ? -43.607 24.858 41.375 1.00 43.72 62 GLU B C 1
ATOM 2714 O O . GLU B 1 62 ? -43.552 24.409 40.208 1.00 40.47 62 GLU B O 1
ATOM 2720 N N . ARG B 1 63 ? -42.601 25.470 42.020 1.00 40.58 63 ARG B N 1
ATOM 2721 C CA . ARG B 1 63 ? -41.246 25.390 41.527 1.00 40.04 63 ARG B CA 1
ATOM 2722 C C . ARG B 1 63 ? -40.553 24.243 42.245 1.00 41.41 63 ARG B C 1
ATOM 2723 O O . ARG B 1 63 ? -40.485 24.190 43.483 1.00 41.49 63 ARG B O 1
ATOM 2731 N N . ILE B 1 64 ? -40.080 23.297 41.432 1.00 41.60 64 ILE B N 1
ATOM 2732 C CA . ILE B 1 64 ? -39.289 22.215 41.985 1.00 41.22 64 ILE B CA 1
ATOM 2733 C C . ILE B 1 64 ? -37.837 22.471 41.598 1.00 42.67 64 ILE B C 1
ATOM 2734 O O . ILE B 1 64 ? -37.502 22.519 40.401 1.00 43.55 64 ILE B O 1
ATOM 2739 N N . THR B 1 65 ? -36.992 22.616 42.627 1.00 42.76 65 THR B N 1
ATOM 2740 C CA . THR B 1 65 ? -35.558 22.724 42.404 1.00 42.35 65 THR B CA 1
ATOM 2741 C C . THR B 1 65 ? -34.860 21.484 42.959 1.00 40.62 65 THR B C 1
ATOM 2742 O O . THR B 1 65 ? -34.598 21.412 44.171 1.00 40.11 65 THR B O 1
ATOM 2746 N N . PRO B 1 66 ? -34.414 20.555 42.086 1.00 40.96 66 PRO B N 1
ATOM 2747 C CA . PRO B 1 66 ? -33.400 19.558 42.473 1.00 38.76 66 PRO B CA 1
ATOM 2748 C C . PRO B 1 66 ? -32.151 20.332 42.905 1.00 39.14 66 PRO B C 1
ATOM 2749 O O . PRO B 1 66 ? -31.749 21.338 42.310 1.00 38.41 66 PRO B O 1
ATOM 2753 N N . LYS B 1 67 ? -31.612 19.928 44.048 1.00 40.29 67 LYS B N 1
ATOM 2754 C CA . LYS B 1 67 ? -30.462 20.613 44.607 1.00 41.55 67 LYS B CA 1
ATOM 2755 C C . LYS B 1 67 ? -29.258 20.534 43.656 1.00 40.57 67 LYS B C 1
ATOM 2756 O O . LYS B 1 67 ? -28.408 21.373 43.742 1.00 40.46 67 LYS B O 1
ATOM 2762 N N . SER B 1 68 ? -29.187 19.565 42.733 1.00 43.48 68 SER B N 1
ATOM 2763 C CA . SER B 1 68 ? -28.048 19.454 41.821 1.00 43.60 68 SER B CA 1
ATOM 2764 C C . SER B 1 68 ? -28.329 20.189 40.527 1.00 45.20 68 SER B C 1
ATOM 2765 O O . SER B 1 68 ? -27.484 20.154 39.650 1.00 46.61 68 SER B O 1
ATOM 2768 N N . ALA B 1 69 ? -29.524 20.767 40.389 1.00 43.26 69 ALA B N 1
ATOM 2769 C CA . ALA B 1 69 ? -29.955 21.231 39.084 1.00 43.05 69 ALA B CA 1
ATOM 2770 C C . ALA B 1 69 ? -29.254 22.533 38.722 1.00 46.59 69 ALA B C 1
ATOM 2771 O O . ALA B 1 69 ? -28.685 23.227 39.565 1.00 49.62 69 ALA B O 1
ATOM 2773 N N . ASP B 1 70 ? -29.322 22.848 37.434 1.00 46.72 70 ASP B N 1
ATOM 2774 C CA . ASP B 1 70 ? -28.955 24.139 36.898 1.00 46.41 70 ASP B CA 1
ATOM 2775 C C . ASP B 1 70 ? -30.194 25.042 36.971 1.00 44.95 70 ASP B C 1
ATOM 2776 O O . ASP B 1 70 ? -31.177 24.774 36.296 1.00 42.80 70 ASP B O 1
ATOM 2781 N N . THR B 1 71 ? -30.115 26.113 37.769 1.00 40.99 71 THR B N 1
ATOM 2782 C CA . THR B 1 71 ? -31.231 26.996 38.088 1.00 43.20 71 THR B CA 1
ATOM 2783 C C . THR B 1 71 ? -31.537 27.988 36.971 1.00 42.25 71 THR B C 1
ATOM 2784 O O . THR B 1 71 ? -32.516 28.715 37.032 1.00 47.15 71 THR B O 1
ATOM 2788 N N . SER B 1 72 ? -30.708 27.997 35.942 1.00 41.92 72 SER B N 1
ATOM 2789 C CA . SER B 1 72 ? -30.943 28.837 34.783 1.00 42.54 72 SER B CA 1
ATOM 2790 C C . SER B 1 72 ? -31.734 28.085 33.690 1.00 42.24 72 SER B C 1
ATOM 2791 O O . SER B 1 72 ? -32.072 28.658 32.669 1.00 43.79 72 SER B O 1
ATOM 2794 N N . LYS B 1 73 ? -32.071 26.804 33.918 1.00 44.04 73 LYS B N 1
ATOM 2795 C CA . LYS B 1 73 ? -32.758 25.964 32.940 1.00 41.02 73 LYS B CA 1
ATOM 2796 C C . LYS B 1 73 ? -34.043 25.408 33.557 1.00 41.55 73 LYS B C 1
ATOM 2797 O O . LYS B 1 73 ? -34.106 25.106 34.766 1.00 40.20 73 LYS B O 1
ATOM 2801 N N . ALA B 1 74 ? -35.096 25.301 32.728 1.00 38.53 74 ALA B N 1
ATOM 2802 C CA . ALA B 1 74 ? -36.435 25.098 33.266 1.00 40.31 74 ALA B CA 1
ATOM 2803 C C . ALA B 1 74 ? -37.254 24.155 32.390 1.00 39.15 74 ALA B C 1
ATOM 2804 O O . ALA B 1 74 ? -37.307 24.281 31.162 1.00 38.60 74 ALA B O 1
ATOM 2806 N N . LEU B 1 75 ? -37.962 23.269 33.087 1.00 38.19 75 LEU B N 1
ATOM 2807 C CA . LEU B 1 75 ? -38.962 22.397 32.470 1.00 36.74 75 LEU B CA 1
ATOM 2808 C C . LEU B 1 75 ? -40.332 22.891 32.936 1.00 35.02 75 LEU B C 1
ATOM 2809 O O . LEU B 1 75 ? -40.538 23.084 34.147 1.00 35.34 75 LEU B O 1
ATOM 2814 N N . ILE B 1 76 ? -41.217 23.200 31.988 1.00 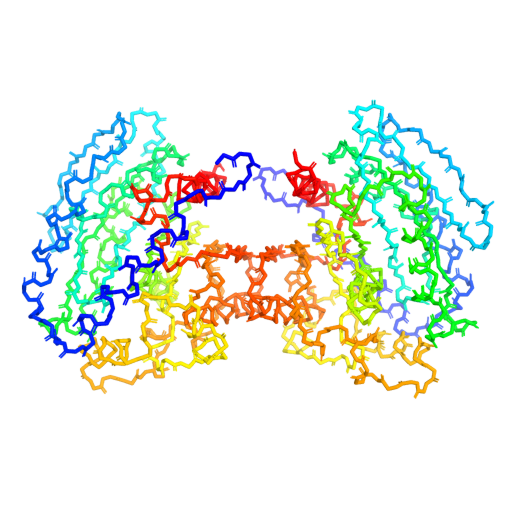33.40 76 ILE B N 1
ATOM 2815 C CA . ILE B 1 76 ? -42.601 23.547 32.346 1.00 33.67 76 ILE B CA 1
ATOM 2816 C C . ILE B 1 76 ? -43.467 22.354 31.977 1.00 33.26 76 ILE B C 1
ATOM 2817 O O . ILE B 1 76 ? -43.574 22.003 30.797 1.00 30.64 76 ILE B O 1
ATOM 2822 N N . TYR B 1 77 ? -44.026 21.724 33.018 1.00 34.30 77 TYR B N 1
ATOM 2823 C CA . TYR B 1 77 ? -44.799 20.501 32.874 1.00 35.38 77 TYR B CA 1
ATOM 2824 C C . TYR B 1 77 ? -46.270 20.750 33.221 1.00 36.11 77 TYR B C 1
ATOM 2825 O O . TYR B 1 77 ? -46.575 21.380 34.254 1.00 34.23 77 TYR B O 1
ATOM 2834 N N . PHE B 1 78 ? -47.170 20.233 32.360 1.00 33.58 78 PHE B N 1
ATOM 2835 C CA . PHE B 1 78 ? -48.590 20.289 32.660 1.00 34.08 78 PHE B CA 1
ATOM 2836 C C . PHE B 1 78 ? -49.098 18.882 32.879 1.00 35.73 78 PHE B C 1
ATOM 2837 O O . PHE B 1 78 ? -49.040 18.055 31.992 1.00 34.87 78 PHE B O 1
ATOM 2845 N N . HIS B 1 79 ? -49.608 18.603 34.079 1.00 38.87 79 HIS B N 1
ATOM 2846 C CA . HIS B 1 79 ? -50.217 17.316 34.351 1.00 36.53 79 HIS B CA 1
ATOM 2847 C C . HIS B 1 79 ? -51.271 16.980 33.293 1.00 37.66 79 HIS B C 1
ATOM 2848 O O . HIS B 1 79 ? -51.904 17.893 32.724 1.00 38.19 79 HIS B O 1
ATOM 2855 N N . GLY B 1 80 ? -51.522 15.669 33.111 1.00 34.54 80 GLY B N 1
ATOM 2856 C CA . GLY B 1 80 ? -52.695 15.214 32.372 1.00 36.55 80 GLY B CA 1
ATOM 2857 C C . GLY B 1 80 ? -53.855 14.911 33.329 1.00 37.22 80 GLY B C 1
ATOM 2858 O O . GLY B 1 80 ? -53.891 15.440 34.454 1.00 36.58 80 GLY B O 1
ATOM 2859 N N . GLY B 1 81 ? -54.817 14.095 32.882 1.00 36.74 81 GLY B N 1
ATOM 2860 C CA . GLY B 1 81 ? -56.030 13.931 33.682 1.00 37.66 81 GLY B CA 1
ATOM 2861 C C . GLY B 1 81 ? -57.309 14.197 32.883 1.00 39.93 81 GLY B C 1
ATOM 2862 O O . GLY B 1 81 ? -58.382 14.487 33.455 1.00 43.77 81 GLY B O 1
ATOM 2863 N N . GLY B 1 82 ? -57.183 14.089 31.555 1.00 36.99 82 GLY B N 1
ATOM 2864 C CA . GLY B 1 82 ? -58.303 14.157 30.645 1.00 39.64 82 GLY B CA 1
ATOM 2865 C C . GLY B 1 82 ? -58.901 15.558 30.606 1.00 41.19 82 GLY B C 1
ATOM 2866 O O . GLY B 1 82 ? -60.018 15.697 30.172 1.00 44.95 82 GLY B O 1
ATOM 2867 N N . HIS B 1 83 ? -58.175 16.595 31.049 1.00 44.07 83 HIS B N 1
ATOM 2868 C CA . HIS B 1 83 ? -58.694 17.936 31.319 1.00 43.76 83 HIS B CA 1
ATOM 2869 C C . HIS B 1 83 ? -59.849 17.932 32.333 1.00 45.01 83 HIS B C 1
ATOM 2870 O O . HIS B 1 83 ? -60.584 18.910 32.440 1.00 49.23 83 HIS B O 1
ATOM 2877 N N . LEU B 1 84 ? -60.007 16.837 33.085 1.00 45.98 84 LEU B N 1
ATOM 2878 C CA . LEU B 1 84 ? -61.024 16.710 34.116 1.00 43.94 84 LEU B CA 1
ATOM 2879 C C . LEU B 1 84 ? -60.370 16.733 35.488 1.00 44.55 84 LEU B C 1
ATOM 2880 O O . LEU B 1 84 ? -60.932 17.286 36.422 1.00 45.47 84 LEU B O 1
ATOM 2885 N N . PHE B 1 85 ? -59.211 16.096 35.635 1.00 41.04 85 PHE B N 1
ATOM 2886 C CA . PHE B 1 85 ? -58.618 16.017 36.963 1.00 42.71 85 PHE B CA 1
ATOM 2887 C C . PHE B 1 85 ? -57.079 16.171 36.882 1.00 41.51 85 PHE B C 1
ATOM 2888 O O . PHE B 1 85 ? -56.516 16.597 35.858 1.00 39.80 85 PHE B O 1
ATOM 2896 N N . GLY B 1 86 ? -56.389 15.811 37.975 1.00 41.17 86 GLY B N 1
ATOM 2897 C CA . GLY B 1 86 ? -54.945 15.985 38.113 1.00 41.36 86 GLY B CA 1
ATOM 2898 C C . GLY B 1 86 ? -54.635 17.370 38.681 1.00 43.19 86 GLY B C 1
ATOM 2899 O O . GLY B 1 86 ? -55.437 18.293 38.592 1.00 50.94 86 GLY B O 1
ATOM 2900 N N . SER B 1 87 ? -53.445 17.530 39.229 1.00 41.71 87 SER B N 1
ATOM 2901 C CA . SER B 1 87 ? -53.000 18.773 39.828 1.00 43.32 87 SER B CA 1
ATOM 2902 C C . SER B 1 87 ? -51.492 18.681 39.918 1.00 45.78 87 SER B C 1
ATOM 2903 O O . SER B 1 87 ? -50.952 17.586 39.714 1.00 53.85 87 SER B O 1
ATOM 2906 N N . ALA B 1 88 ? -50.847 19.816 40.231 1.00 43.54 88 ALA B N 1
ATOM 2907 C CA . ALA B 1 88 ? -49.482 19.864 40.703 1.00 41.80 88 ALA B CA 1
ATOM 2908 C C . ALA B 1 88 ? -49.243 18.781 41.758 1.00 43.42 88 ALA B C 1
ATOM 2909 O O . ALA B 1 88 ? -48.348 17.932 41.602 1.00 40.56 88 ALA B O 1
ATOM 2911 N N . LEU B 1 89 ? -50.077 18.774 42.808 1.00 42.14 89 LEU B N 1
ATOM 2912 C CA . LEU B 1 89 ? -49.906 17.834 43.904 1.00 43.74 89 LEU B CA 1
ATOM 2913 C C . LEU B 1 89 ? -49.782 16.426 43.321 1.00 42.06 89 LEU B C 1
ATOM 2914 O O . LEU B 1 89 ? -48.852 15.713 43.679 1.00 43.61 89 LEU B O 1
ATOM 2919 N N . SER B 1 90 ? -50.710 16.022 42.433 1.00 38.64 90 SER B N 1
ATOM 2920 C CA . SER B 1 90 ? -50.736 14.637 41.979 1.00 34.62 90 SER B CA 1
ATOM 2921 C C . SER B 1 90 ? -49.490 14.289 41.149 1.00 34.08 90 SER B C 1
ATOM 2922 O O . SER B 1 90 ? -49.030 13.140 41.168 1.00 33.74 90 SER B O 1
ATOM 2925 N N . HIS B 1 91 ? -48.915 15.281 40.450 1.00 33.61 91 HIS B N 1
ATOM 2926 C CA . HIS B 1 91 ? -47.883 14.998 39.450 1.00 35.42 91 HIS B CA 1
ATOM 2927 C C . HIS B 1 91 ? -46.476 15.307 39.951 1.00 35.31 91 HIS B C 1
ATOM 2928 O O . HIS B 1 91 ? -45.475 15.082 39.262 1.00 38.80 91 HIS B O 1
ATOM 2935 N N . ARG B 1 92 ? -46.442 15.876 41.156 1.00 35.99 92 ARG B N 1
ATOM 2936 C CA . ARG B 1 92 ? -45.231 16.240 41.852 1.00 33.91 92 ARG B CA 1
ATOM 2937 C C . ARG B 1 92 ? -44.251 15.079 41.767 1.00 33.16 92 ARG B C 1
ATOM 2938 O O . ARG B 1 92 ? -43.126 15.288 41.344 1.00 32.57 92 ARG B O 1
ATOM 2946 N N . HIS B 1 93 ? -44.702 13.868 42.124 1.00 31.97 93 HIS B N 1
ATOM 2947 C CA . HIS B 1 93 ? -43.830 12.712 42.190 1.00 32.18 93 HIS B CA 1
ATOM 2948 C C . HIS B 1 93 ? -43.135 12.424 40.847 1.00 32.33 93 HIS B C 1
ATOM 2949 O O . HIS B 1 93 ? -42.001 11.961 40.842 1.00 35.77 93 HIS B O 1
ATOM 2956 N N . LEU B 1 94 ? -43.822 12.685 39.733 1.00 31.64 94 LEU B N 1
ATOM 2957 C CA . LEU B 1 94 ? -43.293 12.430 38.412 1.00 31.05 94 LEU B CA 1
ATOM 2958 C C . LEU B 1 94 ? -42.425 13.606 38.000 1.00 31.94 94 LEU B C 1
ATOM 2959 O O . LEU B 1 94 ? -41.296 13.372 37.567 1.00 36.08 94 LEU B O 1
ATOM 2964 N N . VAL B 1 95 ? -42.920 14.841 38.157 1.00 32.66 95 VAL B N 1
ATOM 2965 C CA . VAL B 1 95 ? -42.233 16.015 37.609 1.00 32.65 95 VAL B CA 1
ATOM 2966 C C . VAL B 1 95 ? -40.942 16.262 38.387 1.00 35.33 95 VAL B C 1
ATOM 2967 O O . VAL B 1 95 ? -39.947 16.735 37.805 1.00 37.17 95 VAL B O 1
ATOM 2971 N N . SER B 1 96 ? -40.961 15.930 39.696 1.00 32.51 96 SER B N 1
ATOM 2972 C CA . SER B 1 96 ? -39.765 16.041 40.512 1.00 32.26 96 SER B CA 1
ATOM 2973 C C . SER B 1 96 ? -38.680 15.090 39.996 1.00 32.27 96 SER B C 1
ATOM 2974 O O . SER B 1 96 ? -37.545 15.501 39.741 1.00 34.21 96 SER B O 1
ATOM 2977 N N . ARG B 1 97 ? -39.066 13.838 39.749 1.00 32.92 97 ARG B N 1
ATOM 2978 C CA . ARG B 1 97 ? -38.170 12.820 39.222 1.00 31.73 97 ARG B CA 1
ATOM 2979 C C . ARG B 1 97 ? -37.634 13.196 37.846 1.00 30.40 97 ARG B C 1
ATOM 2980 O O . ARG B 1 97 ? -36.457 13.056 37.596 1.00 33.24 97 ARG B O 1
ATOM 2988 N N . LEU B 1 98 ? -38.466 13.765 36.989 1.00 31.55 98 LEU B N 1
ATOM 2989 C CA . LEU B 1 98 ? -38.059 14.235 35.674 1.00 31.35 98 LEU B CA 1
ATOM 2990 C C . LEU B 1 98 ? -37.040 15.366 35.846 1.00 31.40 98 LEU B C 1
ATOM 2991 O O . LEU B 1 98 ? -36.009 15.373 35.169 1.00 30.19 98 LEU B O 1
ATOM 2996 N N . ALA B 1 99 ? -37.328 16.316 36.756 1.00 31.42 99 ALA B N 1
ATOM 2997 C CA . ALA B 1 99 ? -36.432 17.442 37.011 1.00 32.75 99 ALA B CA 1
ATOM 2998 C C . ALA B 1 99 ? -35.062 16.973 37.524 1.00 32.57 99 ALA B C 1
ATOM 2999 O O . ALA B 1 99 ? -34.020 17.397 37.009 1.00 31.45 99 ALA B O 1
ATOM 3001 N N . ALA B 1 100 ? -35.092 16.095 38.541 1.00 32.58 100 ALA B N 1
ATOM 3002 C CA . ALA B 1 100 ? -33.891 15.527 39.149 1.00 31.70 100 ALA B CA 1
ATOM 3003 C C . ALA B 1 100 ? -33.081 14.780 38.088 1.00 33.35 100 ALA B C 1
ATOM 3004 O O . ALA B 1 100 ? -31.880 14.978 38.008 1.00 36.29 100 ALA B O 1
ATOM 3006 N N . ALA B 1 101 ? -33.741 14.036 37.182 1.00 33.46 101 ALA B N 1
ATOM 3007 C CA . ALA B 1 101 ? -33.041 13.306 36.134 1.00 30.12 101 ALA B CA 1
ATOM 3008 C C . ALA B 1 101 ? -32.458 14.292 35.125 1.00 32.41 101 ALA B C 1
ATOM 3009 O O . ALA B 1 101 ? -31.350 14.092 34.601 1.00 30.24 101 ALA B O 1
ATOM 3011 N N . ALA B 1 102 ? -33.208 15.357 34.822 1.00 35.78 102 ALA B N 1
ATOM 3012 C CA . ALA B 1 102 ? -32.734 16.310 33.810 1.00 34.07 102 ALA B CA 1
ATOM 3013 C C . ALA B 1 102 ? -31.715 17.304 34.359 1.00 34.38 102 ALA B C 1
ATOM 3014 O O . ALA B 1 102 ? -31.047 17.950 33.551 1.00 36.68 102 ALA B O 1
ATOM 3016 N N . GLY B 1 103 ? -31.601 17.432 35.695 1.00 32.28 103 GLY B N 1
ATOM 3017 C CA . GLY B 1 103 ? -30.743 18.454 36.262 1.00 36.19 103 GLY B CA 1
ATOM 3018 C C . GLY B 1 103 ? -31.203 19.890 35.968 1.00 37.68 103 GLY B C 1
ATOM 3019 O O . GLY B 1 103 ? -30.365 20.800 35.812 1.00 38.33 103 GLY B O 1
ATOM 3020 N N . VAL B 1 104 ? -32.531 20.093 35.937 1.00 35.87 104 VAL B N 1
ATOM 3021 C CA . VAL B 1 104 ? -33.116 21.410 35.697 1.00 34.02 104 VAL B CA 1
ATOM 3022 C C . VAL B 1 104 ? -34.182 21.668 36.763 1.00 36.45 104 VAL B C 1
ATOM 3023 O O . VAL B 1 104 ? -34.619 20.723 37.465 1.00 36.05 104 VAL B O 1
ATOM 3027 N N . VAL B 1 105 ? -34.566 22.950 36.882 1.00 34.57 105 VAL B N 1
ATOM 3028 C CA . VAL B 1 105 ? -35.709 23.398 37.660 1.00 36.98 105 VAL B CA 1
ATOM 3029 C C . VAL B 1 105 ? -36.987 23.004 36.894 1.00 37.85 105 VAL B C 1
ATOM 3030 O O . VAL B 1 105 ? -37.069 23.138 35.656 1.00 37.16 105 VAL B O 1
ATOM 3034 N N . ALA B 1 106 ? -38.003 22.536 37.637 1.00 35.99 106 ALA B N 1
ATOM 3035 C CA . ALA B 1 106 ? -39.326 22.274 37.052 1.00 34.23 106 ALA B CA 1
ATOM 3036 C C . ALA B 1 106 ? -40.350 23.315 37.509 1.00 35.20 106 ALA B C 1
ATOM 3037 O O . ALA B 1 106 ? -40.445 23.617 38.708 1.00 40.41 106 ALA B O 1
ATOM 3039 N N . TYR B 1 107 ? -41.132 23.823 36.553 1.00 35.10 107 TYR B N 1
ATOM 3040 C CA . TYR B 1 107 ? -42.408 24.470 36.865 1.00 37.19 107 TYR B CA 1
ATOM 3041 C C . TYR B 1 107 ? -43.558 23.501 36.682 1.00 36.33 107 TYR B C 1
ATOM 3042 O O . TYR B 1 107 ? -43.979 23.236 35.562 1.00 38.73 107 TYR B O 1
ATOM 3051 N N . ASN B 1 108 ? -44.065 23.014 37.816 1.00 35.84 108 ASN B N 1
ATOM 3052 C CA . ASN B 1 108 ? -45.148 22.054 37.848 1.00 36.13 108 ASN B CA 1
ATOM 3053 C C . ASN B 1 108 ? -46.478 22.809 37.968 1.00 39.41 108 ASN B C 1
ATOM 3054 O O . ASN B 1 108 ? -46.940 23.068 39.071 1.00 39.67 108 ASN B O 1
ATOM 3059 N N . MET B 1 109 ? -47.133 23.091 36.828 1.00 42.79 109 MET B N 1
ATOM 3060 C CA . MET B 1 109 ? -48.134 24.151 36.735 1.00 44.99 109 MET B CA 1
ATOM 3061 C C . MET B 1 109 ? -49.554 23.598 36.647 1.00 45.08 109 MET B C 1
ATOM 3062 O O . MET B 1 109 ? -49.772 22.584 36.001 1.00 44.15 109 MET B O 1
ATOM 3067 N N . GLU B 1 110 ? -50.499 24.277 37.326 1.00 48.56 110 GLU B N 1
ATOM 3068 C CA . GLU B 1 110 ? -51.916 23.948 37.339 1.00 46.70 110 GLU B CA 1
ATOM 3069 C C . GLU B 1 110 ? -52.531 24.606 36.111 1.00 45.26 110 GLU B C 1
ATOM 3070 O O . GLU B 1 110 ? -51.910 25.455 35.492 1.00 41.83 110 GLU B O 1
ATOM 3076 N N . TYR B 1 111 ? -53.768 24.233 35.784 1.00 44.90 111 TYR B N 1
ATOM 3077 C CA . TYR B 1 111 ? -54.520 24.946 34.781 1.00 44.19 111 TYR B CA 1
ATOM 3078 C C . TYR B 1 111 ? -55.963 24.587 35.036 1.00 46.25 111 TYR B C 1
ATOM 3079 O O . TYR B 1 111 ? -56.221 23.529 35.588 1.00 52.81 111 TYR B O 1
ATOM 3088 N N . ARG B 1 112 ? -56.894 25.457 34.639 1.00 48.57 112 ARG B N 1
ATOM 3089 C CA . ARG B 1 112 ? -58.300 25.221 34.935 1.00 48.57 112 ARG B CA 1
ATOM 3090 C C . ARG B 1 112 ? -58.840 24.042 34.137 1.00 46.05 112 ARG B C 1
ATOM 3091 O O . ARG B 1 112 ? -58.372 23.725 33.025 1.00 41.65 112 ARG B O 1
ATOM 3099 N N . LEU B 1 113 ? -59.787 23.360 34.783 1.00 44.57 113 LEU B N 1
ATOM 3100 C CA . LEU B 1 113 ? -60.239 22.079 34.275 1.00 46.75 113 LEU B CA 1
ATOM 3101 C C . LEU B 1 113 ? -61.706 22.201 33.870 1.00 49.21 113 LEU B C 1
ATOM 3102 O O . LEU B 1 113 ? -62.430 23.037 34.425 1.00 52.76 113 LEU B O 1
ATOM 3107 N N . ALA B 1 114 ? -62.110 21.354 32.907 1.00 51.00 114 ALA B N 1
ATOM 3108 C CA . ALA B 1 114 ? -63.486 21.062 32.515 1.00 51.45 114 ALA B CA 1
ATOM 3109 C C . ALA B 1 114 ? -64.114 20.137 33.563 1.00 56.25 114 ALA B C 1
ATOM 3110 O O . ALA B 1 114 ? -63.339 19.438 34.246 1.00 53.79 114 ALA B O 1
ATOM 3112 N N . PRO B 1 115 ? -65.491 20.055 33.705 1.00 59.84 115 PRO B N 1
ATOM 3113 C CA . PRO B 1 115 ? -66.444 20.826 32.881 1.00 59.43 115 PRO B CA 1
ATOM 3114 C C . PRO B 1 115 ? -66.634 22.289 33.311 1.00 57.71 115 PRO B C 1
ATOM 3115 O O . PRO B 1 115 ? -67.056 23.104 32.494 1.00 56.81 115 PRO B O 1
ATOM 3119 N N . GLU B 1 116 ? -66.213 22.646 34.543 1.00 58.87 116 GLU B N 1
ATOM 3120 C CA . GLU B 1 116 ? -66.339 24.006 35.067 1.00 59.60 116 GLU B CA 1
ATOM 3121 C C . GLU B 1 116 ? -65.689 25.018 34.131 1.00 59.54 116 GLU B C 1
ATOM 3122 O O . GLU B 1 116 ? -66.211 26.103 33.975 1.00 61.59 116 GLU B O 1
ATOM 3128 N N . ASN B 1 117 ? -64.492 24.715 33.588 1.00 60.52 117 ASN B N 1
ATOM 3129 C CA . ASN B 1 117 ? -63.787 25.666 32.734 1.00 54.34 117 ASN B CA 1
ATOM 3130 C C . ASN B 1 117 ? -63.376 24.946 31.463 1.00 52.30 117 ASN B C 1
ATOM 3131 O O . ASN B 1 117 ? -62.291 24.356 31.415 1.00 53.31 117 ASN B O 1
ATOM 3136 N N . PRO B 1 118 ? -64.263 24.977 30.433 1.00 50.63 118 PRO B N 1
ATOM 3137 C CA . PRO B 1 118 ? -64.020 24.324 29.140 1.00 49.56 118 PRO B CA 1
ATOM 3138 C C . PRO B 1 118 ? -62.967 25.100 28.367 1.00 50.35 118 PRO B C 1
ATOM 3139 O O . PRO B 1 118 ? -62.595 26.202 28.788 1.00 50.25 118 PRO B O 1
ATOM 3143 N N . TYR B 1 119 ? -62.551 24.550 27.213 1.00 48.74 119 TYR B N 1
ATOM 3144 C CA . TYR B 1 119 ? -61.670 25.249 26.288 1.00 47.51 119 TYR B CA 1
ATOM 3145 C C . TYR B 1 119 ? -62.223 26.659 26.057 1.00 47.01 119 TYR B C 1
ATOM 3146 O O . TYR B 1 119 ? -63.413 26.802 25.909 1.00 50.23 119 TYR B O 1
ATOM 3155 N N . PRO B 1 120 ? -61.435 27.767 26.004 1.00 49.18 120 PRO B N 1
ATOM 3156 C CA . PRO B 1 120 ? -59.967 27.717 26.067 1.00 45.32 120 PRO B CA 1
ATOM 3157 C C . PRO B 1 120 ? -59.361 28.001 27.431 1.00 45.28 120 PRO B C 1
ATOM 3158 O O . PRO B 1 120 ? -58.206 28.414 27.465 1.00 48.27 120 PRO B O 1
ATOM 3162 N N . ALA B 1 121 ? -60.091 27.759 28.540 1.00 44.44 121 ALA B N 1
ATOM 3163 C CA . ALA B 1 121 ? -59.591 28.198 29.855 1.00 45.19 121 ALA B CA 1
ATOM 3164 C C . ALA B 1 121 ? -58.217 27.618 30.212 1.00 44.63 121 ALA B C 1
ATOM 3165 O O . ALA B 1 121 ? -57.307 28.384 30.589 1.00 50.29 121 ALA B O 1
ATOM 3167 N N . GLY B 1 122 ? -58.060 26.290 30.059 1.00 43.61 122 GLY B N 1
ATOM 3168 C CA . GLY B 1 122 ? -56.793 25.609 30.323 1.00 43.09 122 GLY B CA 1
ATOM 3169 C C . GLY B 1 122 ? -55.595 26.154 29.531 1.00 43.21 122 GLY B C 1
ATOM 3170 O O . GLY B 1 122 ? -54.501 26.385 30.084 1.00 40.90 122 GLY B O 1
ATOM 3171 N N . LEU B 1 123 ? -55.828 26.380 28.230 1.00 42.63 123 LEU B N 1
ATOM 3172 C CA . LEU B 1 123 ? -54.802 26.837 27.319 1.00 41.16 123 LEU B CA 1
ATOM 3173 C C . LEU B 1 123 ? -54.388 28.274 27.634 1.00 45.81 123 LEU B C 1
ATOM 3174 O O . LEU B 1 123 ? -53.200 28.605 27.512 1.00 48.19 123 LEU B O 1
ATOM 3179 N N . ASP B 1 124 ? -55.352 29.134 28.028 1.00 48.40 124 ASP B N 1
ATOM 3180 C CA . ASP B 1 124 ? -55.081 30.495 28.477 1.00 46.19 124 ASP B CA 1
ATOM 3181 C C . ASP B 1 124 ? -54.138 30.428 29.683 1.00 46.75 124 ASP B C 1
ATOM 3182 O O . ASP B 1 124 ? -53.162 31.167 29.755 1.00 46.60 124 ASP B O 1
ATOM 3187 N N . ASP B 1 125 ? -54.438 29.502 30.616 1.00 45.68 125 ASP B N 1
ATOM 3188 C CA . ASP B 1 125 ? -53.611 29.208 31.779 1.00 44.34 125 ASP B CA 1
ATOM 3189 C C . ASP B 1 125 ? -52.208 28.771 31.371 1.00 44.43 125 ASP B C 1
ATOM 3190 O O . ASP B 1 125 ? -51.234 29.271 31.938 1.00 44.39 125 ASP B O 1
ATOM 3195 N N . ALA B 1 126 ? -52.113 27.847 30.403 1.00 43.81 126 ALA B N 1
ATOM 3196 C CA . ALA B 1 126 ? -50.819 27.313 30.007 1.00 42.63 126 ALA B CA 1
ATOM 3197 C C . ALA B 1 126 ? -49.956 28.430 29.421 1.00 44.63 126 ALA B C 1
ATOM 3198 O O . ALA B 1 126 ? -48.804 28.595 29.802 1.00 44.37 126 ALA B O 1
ATOM 3200 N N . GLU B 1 127 ? -50.568 29.300 28.616 1.00 47.48 127 GLU B N 1
ATOM 3201 C CA . GLU B 1 127 ? -49.839 30.439 28.080 1.00 51.25 127 GLU B CA 1
ATOM 3202 C C . GLU B 1 127 ? -49.376 31.400 29.174 1.00 53.76 127 GLU B C 1
ATOM 3203 O O . GLU B 1 127 ? -48.248 31.881 29.120 1.00 55.26 127 GLU B O 1
ATOM 3209 N N . GLN B 1 128 ? -50.275 31.699 30.133 1.00 54.68 128 GLN B N 1
ATOM 3210 C CA . GLN B 1 128 ? -49.995 32.456 31.348 1.00 54.59 128 GLN B CA 1
ATOM 3211 C C . GLN B 1 128 ? -48.824 31.829 32.085 1.00 51.40 128 GLN B C 1
ATOM 3212 O O . GLN B 1 128 ? -47.955 32.559 32.551 1.00 50.77 128 GLN B O 1
ATOM 3218 N N . ALA B 1 129 ? -48.833 30.483 32.194 1.00 47.09 129 ALA B N 1
ATOM 3219 C CA . ALA B 1 129 ? -47.808 29.770 32.940 1.00 45.66 129 ALA B CA 1
ATOM 3220 C C . ALA B 1 129 ? -46.457 30.000 32.279 1.00 45.42 129 ALA B C 1
ATOM 3221 O O . ALA B 1 129 ? -45.473 30.275 32.974 1.00 49.43 129 ALA B O 1
ATOM 3223 N N . TYR B 1 130 ? -46.471 29.984 30.943 1.00 45.70 130 TYR B N 1
ATOM 3224 C CA . TYR B 1 130 ? -45.302 30.123 30.093 1.00 47.04 130 TYR B CA 1
ATOM 3225 C C . TYR B 1 130 ? -44.726 31.528 30.274 1.00 48.31 130 TYR B C 1
ATOM 3226 O O . TYR B 1 130 ? -43.520 31.678 30.509 1.00 45.70 130 TYR B O 1
ATOM 3235 N N . ARG B 1 131 ? -45.619 32.529 30.208 1.00 48.96 131 ARG B N 1
ATOM 3236 C CA . ARG B 1 131 ? -45.215 33.918 30.365 1.00 52.06 131 ARG B CA 1
ATOM 3237 C C . ARG B 1 131 ? -44.618 34.122 31.756 1.00 49.66 131 ARG B C 1
ATOM 3238 O O . ARG B 1 131 ? -43.618 34.794 31.903 1.00 52.00 131 ARG B O 1
ATOM 3246 N N . PHE B 1 132 ? -45.192 33.467 32.759 1.00 51.42 132 PHE B N 1
ATOM 3247 C CA . PHE B 1 132 ? -44.773 33.604 34.144 1.00 49.53 132 PHE B CA 1
ATOM 3248 C C . PHE B 1 132 ? -43.319 33.145 34.269 1.00 52.21 132 PHE B C 1
ATOM 3249 O O . PHE B 1 132 ? -42.503 33.810 34.917 1.00 52.24 132 PHE B O 1
ATOM 3257 N N . VAL B 1 133 ? -43.001 32.024 33.600 1.00 50.97 133 VAL B N 1
ATOM 3258 C CA . VAL B 1 133 ? -41.671 31.436 33.649 1.00 44.87 133 VAL B CA 1
ATOM 3259 C C . VAL B 1 133 ? -40.682 32.359 32.947 1.00 46.54 133 VAL B C 1
ATOM 3260 O O . VAL B 1 133 ? -39.650 32.663 33.541 1.00 47.53 133 VAL B O 1
ATOM 3264 N N . LEU B 1 134 ? -40.984 32.809 31.714 1.00 45.22 134 LEU B N 1
ATOM 3265 C CA . LEU B 1 134 ? -40.177 33.799 31.007 1.00 45.87 134 LEU B CA 1
ATOM 3266 C C . LEU B 1 134 ? -39.872 34.995 31.920 1.00 47.46 134 LEU B C 1
ATOM 3267 O O . LEU B 1 134 ? -38.715 35.433 32.033 1.00 45.90 134 LEU B O 1
ATOM 3272 N N . ALA B 1 135 ? -40.918 35.467 32.623 1.00 47.85 135 ALA B N 1
ATOM 3273 C CA . ALA B 1 135 ? -40.818 36.576 33.567 1.00 52.74 135 ALA B CA 1
ATOM 3274 C C . ALA B 1 135 ? -39.919 36.269 34.760 1.00 51.06 135 ALA B C 1
ATOM 3275 O O . ALA B 1 135 ? -39.477 37.197 35.397 1.00 55.00 135 ALA B O 1
ATOM 3277 N N . GLN B 1 136 ? -39.618 34.999 35.058 1.00 51.02 136 GLN B N 1
ATOM 3278 C CA . GLN B 1 136 ? -38.634 34.695 36.094 1.00 49.12 136 GLN B CA 1
ATOM 3279 C C . GLN B 1 136 ? -37.212 34.862 35.555 1.00 48.98 136 GLN B C 1
ATOM 3280 O O . GLN B 1 136 ? -36.238 34.562 36.238 1.00 49.55 136 GLN B O 1
ATOM 3286 N N . GLY B 1 137 ? -37.100 35.341 34.314 1.00 48.85 137 GLY B N 1
ATOM 3287 C CA . GLY B 1 137 ? -35.814 35.575 33.694 1.00 47.13 137 GLY B CA 1
ATOM 3288 C C . GLY B 1 137 ? -35.218 34.322 33.068 1.00 45.60 137 GLY B C 1
ATOM 3289 O O . GLY B 1 137 ? -34.013 34.273 32.987 1.00 51.26 137 GLY B O 1
ATOM 3290 N N . PHE B 1 138 ? -36.028 33.328 32.687 1.00 44.59 138 PHE B N 1
ATOM 3291 C CA . PHE B 1 138 ? -35.603 32.261 31.788 1.00 47.10 138 PHE B CA 1
ATOM 3292 C C . PHE B 1 138 ? -35.824 32.694 30.333 1.00 47.98 138 PHE B C 1
ATOM 3293 O O . PHE B 1 138 ? -36.900 33.182 30.029 1.00 52.64 138 PHE B O 1
ATOM 3301 N N . LYS B 1 139 ? -34.832 32.530 29.441 1.00 48.27 139 LYS B N 1
ATOM 3302 C CA . LYS B 1 139 ? -35.014 32.818 28.021 1.00 49.38 139 LYS B CA 1
ATOM 3303 C C . LYS B 1 139 ? -35.734 31.627 27.375 1.00 52.02 139 LYS B C 1
ATOM 3304 O O . LYS B 1 139 ? -35.748 30.523 27.934 1.00 53.68 139 LYS B O 1
ATOM 3307 N N . PRO B 1 140 ? -36.390 31.783 26.197 1.00 52.09 140 PRO B N 1
ATOM 3308 C CA . PRO B 1 140 ? -37.052 30.640 25.546 1.00 48.15 140 PRO B CA 1
ATOM 3309 C C . PRO B 1 140 ? -36.190 29.379 25.361 1.00 46.65 140 PRO B C 1
ATOM 3310 O O . PRO B 1 140 ? -36.699 28.287 25.576 1.00 46.20 140 PRO B O 1
ATOM 3314 N N . GLU B 1 141 ? -34.898 29.528 25.005 1.00 45.67 141 GLU B N 1
ATOM 3315 C CA . GLU B 1 141 ? -33.995 28.408 24.721 1.00 49.09 141 GLU B CA 1
ATOM 3316 C C . GLU B 1 141 ? -33.496 27.759 26.011 1.00 49.80 141 GLU B C 1
ATOM 3317 O O . GLU B 1 141 ? -32.722 26.800 25.941 1.00 53.78 141 GLU B O 1
ATOM 3323 N N . ASP B 1 142 ? -33.978 28.244 27.171 1.00 49.52 142 ASP B N 1
ATOM 3324 C CA . ASP B 1 142 ? -33.756 27.624 28.476 1.00 50.22 142 ASP B CA 1
ATOM 3325 C C . ASP B 1 142 ? -35.001 26.893 29.006 1.00 43.65 142 ASP B C 1
ATOM 3326 O O . ASP B 1 142 ? -35.030 26.521 30.188 1.00 39.79 142 ASP B O 1
ATOM 3331 N N . ILE B 1 143 ? -36.028 26.738 28.151 1.00 40.40 143 ILE B N 1
ATOM 3332 C CA . ILE B 1 143 ? -37.292 26.084 28.479 1.00 37.59 143 ILE B CA 1
ATOM 3333 C C . ILE B 1 143 ? -37.584 24.874 27.573 1.00 36.76 143 ILE B C 1
ATOM 3334 O O . ILE B 1 143 ? -37.615 24.969 26.346 1.00 35.57 143 ILE B O 1
ATOM 3339 N N . ILE B 1 144 ? -37.876 23.738 28.225 1.00 36.13 144 ILE B N 1
ATOM 3340 C CA . ILE B 1 144 ? -38.642 22.673 27.620 1.00 35.39 144 ILE B CA 1
ATOM 3341 C C . ILE B 1 144 ? -40.055 22.741 28.164 1.00 37.21 144 ILE B C 1
ATOM 3342 O O . ILE B 1 144 ? -40.266 22.841 29.375 1.00 42.11 144 ILE B O 1
ATOM 3347 N N . VAL B 1 145 ? -41.008 22.591 27.259 1.00 36.68 145 VAL B N 1
ATOM 3348 C CA . VAL B 1 145 ? -42.412 22.539 27.625 1.00 38.00 145 VAL B CA 1
ATOM 3349 C C . VAL B 1 145 ? -42.834 21.058 27.569 1.00 37.66 145 VAL B C 1
ATOM 3350 O O . VAL B 1 145 ? -42.349 20.301 26.724 1.00 38.91 145 VAL B O 1
ATOM 3354 N N . ALA B 1 146 ? -43.719 20.607 28.465 1.00 35.15 146 ALA B N 1
ATOM 3355 C CA . ALA B 1 146 ? -43.970 19.177 28.595 1.00 34.76 146 ALA B CA 1
ATOM 3356 C C . ALA B 1 146 ? -45.356 18.908 29.198 1.00 35.64 146 ALA B C 1
ATOM 3357 O O . ALA B 1 146 ? -45.977 19.791 29.783 1.00 39.20 146 ALA B O 1
ATOM 3359 N N . GLY B 1 147 ? -45.837 17.670 29.085 1.00 35.18 147 GLY B N 1
ATOM 3360 C CA . GLY B 1 147 ? -47.031 17.204 29.783 1.00 33.90 147 GLY B CA 1
ATOM 3361 C C . GLY B 1 147 ? -47.409 15.831 29.249 1.00 31.14 147 GLY B C 1
ATOM 3362 O O . GLY B 1 147 ? -46.948 15.483 28.163 1.00 30.54 147 GLY B O 1
ATOM 3363 N N . GLU B 1 148 ? -48.171 15.049 30.023 1.00 31.69 148 GLU B N 1
ATOM 3364 C CA . GLU B 1 148 ? -48.674 13.767 29.514 1.00 37.12 148 GLU B CA 1
ATOM 3365 C C . GLU B 1 148 ? -50.189 13.843 29.229 1.00 41.98 148 GLU B C 1
ATOM 3366 O O . GLU B 1 148 ? -50.902 14.646 29.857 1.00 40.94 148 GLU B O 1
ATOM 3372 N N . SER B 1 149 ? -50.675 12.957 28.338 1.00 39.34 149 SER B N 1
ATOM 3373 C CA . SER B 1 149 ? -52.061 12.951 27.891 1.00 40.08 149 SER B CA 1
ATOM 3374 C C . SER B 1 149 ? -52.582 14.388 27.660 1.00 38.22 149 SER B C 1
ATOM 3375 O O . SER B 1 149 ? -52.042 15.096 26.782 1.00 36.54 149 SER B O 1
ATOM 3378 N N . ALA B 1 150 ? -53.556 14.833 28.470 1.00 33.37 150 ALA B N 1
ATOM 3379 C CA . ALA B 1 150 ? -54.171 16.156 28.404 1.00 36.18 150 ALA B CA 1
ATOM 3380 C C . ALA B 1 150 ? -53.159 17.299 28.564 1.00 35.16 150 ALA B C 1
ATOM 3381 O O . ALA B 1 150 ? -53.261 18.383 27.939 1.00 36.32 150 ALA B O 1
ATOM 3383 N N . GLY B 1 151 ? -52.156 17.060 29.426 1.00 37.01 151 GLY B N 1
ATOM 3384 C CA . GLY B 1 151 ? -51.031 17.965 29.613 1.00 35.98 151 GLY B CA 1
ATOM 3385 C C . GLY B 1 151 ? -50.208 18.098 28.338 1.00 35.01 151 GLY B C 1
ATOM 3386 O O . GLY B 1 151 ? -49.837 19.225 27.981 1.00 35.54 151 GLY B O 1
ATOM 3387 N N . GLY B 1 152 ? -50.030 16.940 27.650 1.00 32.96 152 GLY B N 1
ATOM 3388 C CA . GLY B 1 152 ? -49.407 16.863 26.348 1.00 30.07 152 GLY B CA 1
ATOM 3389 C C . GLY B 1 152 ? -50.218 17.650 25.336 1.00 30.94 152 GLY B C 1
ATOM 3390 O O . GLY B 1 152 ? -49.642 18.363 24.486 1.00 29.35 152 GLY B O 1
ATOM 3391 N N . ASN B 1 153 ? -51.569 17.552 25.470 1.00 34.34 153 ASN B N 1
ATOM 3392 C CA . ASN B 1 153 ? -52.502 18.334 24.668 1.00 34.18 153 ASN B CA 1
ATOM 3393 C C . ASN B 1 153 ? -52.198 19.828 24.818 1.00 37.21 153 ASN B C 1
ATOM 3394 O O . ASN B 1 153 ? -51.907 20.537 23.831 1.00 36.08 153 ASN B O 1
ATOM 3399 N N . LEU B 1 154 ? -52.132 20.286 26.082 1.00 41.35 154 LEU B N 1
ATOM 3400 C CA . LEU B 1 154 ? -51.858 21.697 26.350 1.00 40.02 154 LEU B CA 1
ATOM 3401 C C . LEU B 1 154 ? -50.465 22.118 25.894 1.00 39.18 154 LEU B C 1
ATOM 3402 O O . LEU B 1 154 ? -50.327 23.140 25.248 1.00 37.58 154 LEU B O 1
ATOM 3407 N N . ALA B 1 155 ? -49.443 21.318 26.244 1.00 35.39 155 ALA B N 1
ATOM 3408 C CA . ALA B 1 155 ? -48.073 21.588 25.847 1.00 36.05 155 ALA B CA 1
ATOM 3409 C C . ALA B 1 155 ? -47.981 21.878 24.350 1.00 35.49 155 ALA B C 1
ATOM 3410 O O . ALA B 1 155 ? -47.326 22.843 23.958 1.00 35.83 155 ALA B O 1
ATOM 3412 N N . ALA B 1 156 ? -48.581 20.998 23.527 1.00 35.84 156 ALA B N 1
ATOM 3413 C CA . ALA B 1 156 ? -48.459 21.031 22.071 1.00 35.80 156 ALA B CA 1
ATOM 3414 C C . ALA B 1 156 ? -49.312 22.188 21.521 1.00 38.14 156 ALA B C 1
ATOM 3415 O O . ALA B 1 156 ? -48.895 22.925 20.638 1.00 42.13 156 ALA B O 1
ATOM 3417 N N . ALA B 1 157 ? -50.495 22.417 22.097 1.00 41.77 157 ALA B N 1
ATOM 3418 C CA . ALA B 1 157 ? -51.297 23.591 21.736 1.00 39.61 157 ALA B CA 1
ATOM 3419 C C . ALA B 1 157 ? -50.591 24.904 22.099 1.00 40.49 157 ALA B C 1
ATOM 3420 O O . ALA B 1 157 ? -50.676 25.886 21.352 1.00 40.85 157 ALA B O 1
ATOM 3422 N N . LEU B 1 158 ? -49.893 24.932 23.237 1.00 39.27 158 LEU B N 1
ATOM 3423 C CA . LEU B 1 158 ? -49.149 26.111 23.643 1.00 42.74 158 LEU B CA 1
ATOM 3424 C C . LEU B 1 158 ? -48.189 26.539 22.542 1.00 46.40 158 LEU B C 1
ATOM 3425 O O . LEU B 1 158 ? -48.123 27.744 22.252 1.00 55.43 158 LEU B O 1
ATOM 3430 N N . LEU B 1 159 ? -47.503 25.554 21.932 1.00 44.65 159 LEU B N 1
ATOM 3431 C CA . LEU B 1 159 ? -46.512 25.812 20.898 1.00 46.93 159 LEU B CA 1
ATOM 3432 C C . LEU B 1 159 ? -47.214 26.491 19.726 1.00 48.55 159 LEU B C 1
ATOM 3433 O O . LEU B 1 159 ? -46.686 27.457 19.152 1.00 45.86 159 LEU B O 1
ATOM 3438 N N . LEU B 1 160 ? -48.414 25.971 19.391 1.00 48.97 160 LEU B N 1
ATOM 3439 C CA . LEU B 1 160 ? -49.223 26.550 18.318 1.00 48.74 160 LEU B CA 1
ATOM 3440 C C . LEU B 1 160 ? -49.652 27.980 18.664 1.00 48.98 160 LEU B C 1
ATOM 3441 O O . LEU B 1 160 ? -49.578 28.856 17.811 1.00 49.16 160 LEU B O 1
ATOM 3446 N N . LYS B 1 161 ? -49.985 28.223 19.944 1.00 54.17 161 LYS B N 1
ATOM 3447 C CA . LYS B 1 161 ? -50.403 29.547 20.396 1.00 56.68 161 LYS B CA 1
ATOM 3448 C C . LYS B 1 161 ? -49.237 30.530 20.311 1.00 57.02 161 LYS B C 1
ATOM 3449 O O . LYS B 1 161 ? -49.424 31.667 19.897 1.00 58.03 161 LYS B O 1
ATOM 3455 N N . LEU B 1 162 ? -48.039 30.059 20.682 1.00 55.94 162 LEU B N 1
ATOM 3456 C CA . LEU B 1 162 ? -46.822 30.834 20.577 1.00 55.30 162 LEU B CA 1
ATOM 3457 C C . LEU B 1 162 ? -46.504 31.175 19.124 1.00 56.64 162 LEU B C 1
ATOM 3458 O O . LEU B 1 162 ? -45.971 32.253 18.851 1.00 63.93 162 LEU B O 1
ATOM 3463 N N . ARG B 1 163 ? -46.779 30.244 18.199 1.00 53.40 163 ARG B N 1
ATOM 3464 C CA . ARG B 1 163 ? -46.522 30.493 16.790 1.00 49.76 163 ARG B CA 1
ATOM 3465 C C . ARG B 1 163 ? -47.478 31.569 16.291 1.00 56.82 163 ARG B C 1
ATOM 3466 O O . ARG B 1 163 ? -47.010 32.481 15.623 1.00 61.90 163 ARG B O 1
ATOM 3474 N N . ASP B 1 164 ? -48.785 31.459 16.621 1.00 60.18 164 ASP B N 1
ATOM 3475 C CA . ASP B 1 164 ? -49.826 32.409 16.230 1.00 60.40 164 ASP B CA 1
ATOM 3476 C C . ASP B 1 164 ? -49.453 33.814 16.673 1.00 62.76 164 ASP B C 1
ATOM 3477 O O . ASP B 1 164 ? -49.506 34.725 15.859 1.00 68.38 164 ASP B O 1
ATOM 3482 N N . GLN B 1 165 ? -49.019 33.962 17.929 1.00 64.00 165 GLN B N 1
ATOM 3483 C CA . GLN B 1 165 ? -48.628 35.260 18.469 1.00 63.00 165 GLN B CA 1
ATOM 3484 C C . GLN B 1 165 ? -47.197 35.633 18.126 1.00 62.68 165 GLN B C 1
ATOM 3485 O O . GLN B 1 165 ? -46.609 36.453 18.814 1.00 62.82 165 GLN B O 1
ATOM 3491 N N . ASP B 1 166 ? -46.668 35.027 17.060 1.00 66.22 166 ASP B N 1
ATOM 3492 C CA . ASP B 1 166 ? -45.381 35.324 16.444 1.00 68.32 166 ASP B CA 1
ATOM 3493 C C . ASP B 1 166 ? -44.252 35.421 17.472 1.00 67.15 166 ASP B C 1
ATOM 3494 O O . ASP B 1 166 ? -43.325 36.203 17.282 1.00 65.36 166 ASP B O 1
ATOM 3499 N N . LEU B 1 167 ? -44.327 34.577 18.521 1.00 67.19 167 LEU B N 1
ATOM 3500 C CA . LEU B 1 167 ? -43.404 34.545 19.645 1.00 71.59 167 LEU B CA 1
ATOM 3501 C C . LEU B 1 167 ? -42.327 33.464 19.434 1.00 76.64 167 LEU B C 1
ATOM 3502 O O . LEU B 1 167 ? -42.607 32.407 18.833 1.00 76.36 167 LEU B O 1
ATOM 3507 N N . PRO B 1 168 ? -41.047 33.700 19.881 1.00 75.71 168 PRO B N 1
ATOM 3508 C CA . PRO B 1 168 ? -40.085 32.621 20.149 1.00 63.98 168 PRO B CA 1
ATOM 3509 C C . PRO B 1 168 ? -40.634 31.386 20.855 1.00 58.73 168 PRO B C 1
ATOM 3510 O O . PRO B 1 168 ? -41.378 31.474 21.844 1.00 58.42 168 PRO B O 1
ATOM 3514 N N . GLN B 1 169 ? -40.280 30.246 20.250 1.00 54.82 169 GLN B N 1
ATOM 3515 C CA . GLN B 1 169 ? -40.555 28.890 20.717 1.00 49.49 169 GLN B CA 1
ATOM 3516 C C . GLN B 1 169 ? -39.599 28.532 21.857 1.00 45.96 169 GLN B C 1
ATOM 3517 O O . GLN B 1 169 ? -38.451 28.982 21.894 1.00 47.75 169 GLN B O 1
ATOM 3523 N N . PRO B 1 170 ? -40.005 27.671 22.811 1.00 39.61 170 PRO B N 1
ATOM 3524 C CA . PRO B 1 170 ? -39.039 27.126 23.771 1.00 39.13 170 PRO B CA 1
ATOM 3525 C C . PRO B 1 170 ? -37.993 26.219 23.062 1.00 37.50 170 PRO B C 1
ATOM 3526 O O . PRO B 1 170 ? -38.047 26.058 21.837 1.00 35.63 170 PRO B O 1
ATOM 3530 N N . ALA B 1 171 ? -37.027 25.643 23.805 1.00 34.07 171 ALA B N 1
ATOM 3531 C CA . ALA B 1 171 ? -35.974 24.856 23.179 1.00 33.45 171 ALA B CA 1
ATOM 3532 C C . ALA B 1 171 ? -36.506 23.514 22.693 1.00 35.73 171 ALA B C 1
ATOM 3533 O O . ALA B 1 171 ? -35.908 22.864 21.815 1.00 36.27 171 ALA B O 1
ATOM 3535 N N . GLY B 1 172 ? -37.645 23.092 23.245 1.00 36.06 172 GLY B N 1
ATOM 3536 C CA . GLY B 1 172 ? -38.205 21.836 22.781 1.00 35.02 172 GLY B CA 1
ATOM 3537 C C . GLY B 1 172 ? -39.497 21.530 23.515 1.00 38.14 172 GLY B C 1
ATOM 3538 O O . GLY B 1 172 ? -39.893 22.257 24.430 1.00 41.56 172 GLY B O 1
ATOM 3539 N N . ALA B 1 173 ? -40.153 20.442 23.094 1.00 35.40 173 ALA B N 1
ATOM 3540 C CA . ALA B 1 173 ? -41.246 19.945 23.899 1.00 34.60 173 ALA B CA 1
ATOM 3541 C C . ALA B 1 173 ? -41.080 18.434 24.095 1.00 32.54 173 ALA B C 1
ATOM 3542 O O . ALA B 1 173 ? -40.723 17.722 23.145 1.00 28.71 173 ALA B O 1
ATOM 3544 N N . TYR B 1 174 ? -41.317 17.991 25.339 1.00 30.79 174 TYR B N 1
ATOM 3545 C CA . TYR B 1 174 ? -41.373 16.575 25.707 1.00 30.59 174 TYR B CA 1
ATOM 3546 C C . TYR B 1 174 ? -42.840 16.169 25.904 1.00 31.08 174 TYR B C 1
ATOM 3547 O O . TYR B 1 174 ? -43.490 16.674 26.833 1.00 31.39 174 TYR B O 1
ATOM 3556 N N . LEU B 1 175 ? -43.353 15.269 25.029 1.00 31.37 175 LEU B N 1
ATOM 3557 C CA . LEU B 1 175 ? -44.733 14.789 25.138 1.00 29.92 175 LEU B CA 1
ATOM 3558 C C . LEU B 1 175 ? -44.760 13.309 25.503 1.00 29.22 175 LEU B C 1
ATOM 3559 O O . LEU B 1 175 ? -44.143 12.489 24.816 1.00 31.79 175 LEU B O 1
ATOM 3564 N N . LEU B 1 176 ? -45.460 12.985 26.597 1.00 27.14 176 LEU B N 1
ATOM 3565 C CA . LEU B 1 176 ? -45.644 11.622 27.086 1.00 26.34 176 LEU B CA 1
ATOM 3566 C C . LEU B 1 176 ? -47.095 11.178 26.820 1.00 25.82 176 LEU B C 1
ATOM 3567 O O . LEU B 1 176 ? -48.033 11.839 27.288 1.00 26.53 176 LEU B O 1
ATOM 3572 N N . SER B 1 177 ? -47.311 10.101 26.027 1.00 24.76 177 SER B N 1
ATOM 3573 C CA . SER B 1 177 ? -48.660 9.666 25.665 1.00 25.62 177 SER B CA 1
ATOM 3574 C C . SER B 1 177 ? -49.607 10.853 25.402 1.00 28.46 177 SER B C 1
ATOM 3575 O O . SER B 1 177 ? -50.698 10.938 25.986 1.00 25.99 177 SER B O 1
ATOM 3578 N N . PRO B 1 178 ? -49.234 11.871 24.574 1.00 28.45 178 PRO B N 1
ATOM 3579 C CA . PRO B 1 178 ? -50.077 13.045 24.453 1.00 29.32 178 PRO B CA 1
ATOM 3580 C C . PRO B 1 178 ? -51.377 12.658 23.746 1.00 30.94 178 PRO B C 1
ATOM 3581 O O . PRO B 1 178 ? -51.410 11.721 22.914 1.00 32.19 178 PRO B O 1
ATOM 3585 N N . TRP B 1 179 ? -52.425 13.398 24.109 1.00 30.56 179 TRP B N 1
ATOM 3586 C CA . TRP B 1 179 ? -53.734 13.264 23.494 1.00 35.85 179 TRP B CA 1
ATOM 3587 C C . TRP B 1 179 ? -53.882 14.446 22.550 1.00 36.04 179 TRP B C 1
ATOM 3588 O O . TRP B 1 179 ? -54.069 15.577 23.020 1.00 42.27 179 TRP B O 1
ATOM 3599 N N . LEU B 1 180 ? -53.765 14.169 21.242 1.00 35.30 180 LEU B N 1
ATOM 3600 C CA . LEU B 1 180 ? -53.529 15.239 20.290 1.00 33.90 180 LEU B CA 1
ATOM 3601 C C . LEU B 1 180 ? -54.657 15.289 19.279 1.00 33.88 180 LEU B C 1
ATOM 3602 O O . LEU B 1 180 ? -54.746 16.218 18.473 1.00 35.63 180 LEU B O 1
ATOM 3607 N N . ASP B 1 181 ? -55.473 14.246 19.288 1.00 33.92 181 ASP B N 1
ATOM 3608 C CA . ASP B 1 181 ? -56.667 14.270 18.457 1.00 36.75 181 ASP B CA 1
ATOM 3609 C C . ASP B 1 181 ? -57.902 14.060 19.330 1.00 36.16 181 ASP B C 1
ATOM 3610 O O . ASP B 1 181 ? -58.167 12.927 19.761 1.00 37.32 181 ASP B O 1
ATOM 3615 N N . MET B 1 182 ? -58.665 15.141 19.551 1.00 38.57 182 MET B N 1
ATOM 3616 C CA . MET B 1 182 ? -59.828 15.061 20.431 1.00 38.07 182 MET B CA 1
ATOM 3617 C C . MET B 1 182 ? -61.095 14.646 19.674 1.00 38.71 182 MET B C 1
ATOM 3618 O O . MET B 1 182 ? -62.192 14.713 20.221 1.00 41.98 182 MET B O 1
ATOM 3623 N N . SER B 1 183 ? -60.937 14.107 18.466 1.00 38.21 183 SER B N 1
ATOM 3624 C CA . SER B 1 183 ? -62.003 13.363 17.804 1.00 40.81 183 SER B CA 1
ATOM 3625 C C . SER B 1 183 ? -61.872 11.838 17.964 1.00 43.18 183 SER B C 1
ATOM 3626 O O . SER B 1 183 ? -62.640 11.098 17.341 1.00 46.40 183 SER B O 1
ATOM 3629 N N . GLN B 1 184 ? -60.835 11.335 18.670 1.00 42.65 184 GLN B N 1
ATOM 3630 C CA . GLN B 1 184 ? -60.613 9.895 18.851 1.00 41.78 184 GLN B CA 1
ATOM 3631 C C . GLN B 1 184 ? -60.561 9.151 17.517 1.00 42.90 184 GLN B C 1
ATOM 3632 O O . GLN B 1 184 ? -61.341 8.229 17.262 1.00 40.08 184 GLN B O 1
ATOM 3638 N N . SER B 1 185 ? -59.622 9.592 16.671 1.00 42.44 185 SER B N 1
ATOM 3639 C CA . SER B 1 185 ? -59.389 8.892 15.428 1.00 43.38 185 SER B CA 1
ATOM 3640 C C . SER B 1 185 ? -57.966 8.292 15.455 1.00 49.30 185 SER B C 1
ATOM 3641 O O . SER B 1 185 ? -57.002 8.768 16.104 1.00 44.19 185 SER B O 1
ATOM 3644 N N . GLY B 1 186 ? -57.867 7.129 14.811 1.00 44.76 186 GLY B N 1
ATOM 3645 C CA . GLY B 1 186 ? -56.572 6.557 14.554 1.00 35.33 186 GLY B CA 1
ATOM 3646 C C . GLY B 1 186 ? -56.719 5.054 14.515 1.00 33.66 186 GLY B C 1
ATOM 3647 O O . GLY B 1 186 ? -57.530 4.479 15.257 1.00 33.68 186 GLY B O 1
ATOM 3648 N N . ALA B 1 187 ? -55.862 4.445 13.702 1.00 32.17 187 ALA B N 1
ATOM 3649 C CA . ALA B 1 187 ? -55.778 3.003 13.591 1.00 32.23 187 ALA B CA 1
ATOM 3650 C C . ALA B 1 187 ? -55.631 2.353 14.964 1.00 30.91 187 ALA B C 1
ATOM 3651 O O . ALA B 1 187 ? -56.112 1.244 15.177 1.00 37.54 187 ALA B O 1
ATOM 3653 N N . SER B 1 188 ? -55.031 3.064 15.930 1.00 30.10 188 SER B N 1
ATOM 3654 C CA . SER B 1 188 ? -54.628 2.460 17.211 1.00 30.81 188 SER B CA 1
ATOM 3655 C C . SER B 1 188 ? -55.825 2.117 18.133 1.00 32.86 188 SER B C 1
ATOM 3656 O O . SER B 1 188 ? -55.731 1.170 18.911 1.00 33.01 188 SER B O 1
ATOM 3659 N N . TYR B 1 189 ? -56.951 2.846 18.023 1.00 31.77 189 TYR B N 1
ATOM 3660 C CA . TYR B 1 189 ? -58.171 2.503 18.762 1.00 34.58 189 TYR B CA 1
ATOM 3661 C C . TYR B 1 189 ? -58.603 1.055 18.511 1.00 35.22 189 TYR B C 1
ATOM 3662 O O . TYR B 1 189 ? -58.869 0.285 19.423 1.00 35.77 189 TYR B O 1
ATOM 3671 N N . GLU B 1 190 ? -58.543 0.646 17.267 1.00 37.04 190 GLU B N 1
ATOM 3672 C CA . GLU B 1 190 ? -58.882 -0.726 16.943 1.00 36.44 190 GLU B CA 1
ATOM 3673 C C . GLU B 1 190 ? -57.684 -1.634 17.173 1.00 32.83 190 GLU B C 1
ATOM 3674 O O . GLU B 1 190 ? -57.846 -2.730 17.689 1.00 32.41 190 GLU B O 1
ATOM 3680 N N . ALA B 1 191 ? -56.509 -1.199 16.680 1.00 30.85 191 ALA B N 1
ATOM 3681 C CA . ALA B 1 191 ? -55.325 -2.044 16.627 1.00 31.06 191 ALA B CA 1
ATOM 3682 C C . ALA B 1 191 ? -54.791 -2.200 18.059 1.00 32.43 191 ALA B C 1
ATOM 3683 O O . ALA B 1 191 ? -54.423 -3.321 18.422 1.00 33.73 191 ALA B O 1
ATOM 3685 N N . ARG B 1 192 ? -54.859 -1.144 18.892 1.00 29.63 192 ARG B N 1
ATOM 3686 C CA . ARG B 1 192 ? -54.219 -1.261 20.211 1.00 33.06 192 ARG B CA 1
ATOM 3687 C C . ARG B 1 192 ? -55.239 -1.448 21.343 1.00 34.50 192 ARG B C 1
ATOM 3688 O O . ARG B 1 192 ? -54.890 -1.904 22.437 1.00 33.78 192 ARG B O 1
ATOM 3696 N N . GLY B 1 193 ? -56.522 -1.184 21.030 1.00 35.45 193 GLY B N 1
ATOM 3697 C CA . GLY B 1 193 ? -57.598 -1.120 22.007 1.00 34.64 193 GLY B CA 1
ATOM 3698 C C . GLY B 1 193 ? -57.708 -2.385 22.850 1.00 34.69 193 GLY B C 1
ATOM 3699 O O . GLY B 1 193 ? -57.811 -2.260 24.052 1.00 39.33 193 GLY B O 1
ATOM 3700 N N . PRO B 1 194 ? -57.676 -3.621 22.286 1.00 38.62 194 PRO B N 1
ATOM 3701 C CA . PRO B 1 194 ? -57.625 -4.837 23.110 1.00 35.14 194 PRO B CA 1
ATOM 3702 C C . PRO B 1 194 ? -56.387 -4.906 23.989 1.00 36.67 194 PRO B C 1
ATOM 3703 O O . PRO B 1 194 ? -56.362 -5.733 24.874 1.00 42.18 194 PRO B O 1
ATOM 3707 N N . HIS B 1 195 ? -55.335 -4.100 23.746 1.00 36.28 195 HIS B N 1
ATOM 3708 C CA . HIS B 1 195 ? -54.119 -4.221 24.540 1.00 33.64 195 HIS B CA 1
ATOM 3709 C C . HIS B 1 195 ? -54.004 -3.058 25.524 1.00 36.55 195 HIS B C 1
ATOM 3710 O O . HIS B 1 195 ? -53.105 -3.072 26.381 1.00 36.38 195 HIS B O 1
ATOM 3717 N N . ASP B 1 196 ? -54.895 -2.059 25.385 1.00 35.97 196 ASP B N 1
ATOM 3718 C CA . ASP B 1 196 ? -54.905 -0.875 26.238 1.00 33.90 196 ASP B CA 1
ATOM 3719 C C . ASP B 1 196 ? -55.834 -1.190 27.423 1.00 36.11 196 ASP B C 1
ATOM 3720 O O . ASP B 1 196 ? -57.063 -1.203 27.317 1.00 38.35 196 ASP B O 1
ATOM 3725 N N . PRO B 1 197 ? -55.297 -1.473 28.629 1.00 35.56 197 PRO B N 1
ATOM 3726 C CA . PRO B 1 197 ? -56.179 -1.708 29.766 1.00 33.68 197 PRO B CA 1
ATOM 3727 C C . PRO B 1 197 ? -56.652 -0.436 30.455 1.00 34.08 197 PRO B C 1
ATOM 3728 O O . PRO B 1 197 ? -57.448 -0.528 31.369 1.00 37.32 197 PRO B O 1
ATOM 3732 N N . MET B 1 198 ? -56.212 0.740 30.016 1.00 33.18 198 MET B N 1
ATOM 3733 C CA . MET B 1 198 ? -56.339 1.886 30.912 1.00 34.80 198 MET B CA 1
ATOM 3734 C C . MET B 1 198 ? -57.228 2.932 30.270 1.00 40.20 198 MET B C 1
ATOM 3735 O O . MET B 1 198 ? -58.028 3.545 30.969 1.00 44.54 198 MET B O 1
ATOM 3740 N N . ILE B 1 199 ? -57.045 3.142 28.953 1.00 39.59 199 ILE B N 1
ATOM 3741 C CA . ILE B 1 199 ? -57.701 4.197 28.198 1.00 37.34 199 ILE B CA 1
ATOM 3742 C C . ILE B 1 199 ? -58.665 3.568 27.196 1.00 40.92 199 ILE B C 1
ATOM 3743 O O . ILE B 1 199 ? -58.237 2.765 26.354 1.00 43.41 199 ILE B O 1
ATOM 3748 N N . THR B 1 200 ? -59.956 3.926 27.317 1.00 39.29 200 THR B N 1
ATOM 3749 C CA . THR B 1 200 ? -60.956 3.521 26.324 1.00 40.56 200 THR B CA 1
ATOM 3750 C C . THR B 1 200 ? -61.325 4.684 25.393 1.00 38.28 200 THR B C 1
ATOM 3751 O O . THR B 1 200 ? -61.240 5.841 25.814 1.00 37.03 200 THR B O 1
ATOM 3755 N N . HIS B 1 201 ? -61.695 4.351 24.145 1.00 37.31 201 HIS B N 1
ATOM 3756 C CA . HIS B 1 201 ? -62.418 5.220 23.207 1.00 42.48 201 HIS B CA 1
ATOM 3757 C C . HIS B 1 201 ? -63.601 5.977 23.867 1.00 43.26 201 HIS B C 1
ATOM 3758 O O . HIS B 1 201 ? -63.737 7.195 23.754 1.00 43.13 201 HIS B O 1
ATOM 3765 N N . ASN B 1 202 ? -64.427 5.267 24.615 1.00 44.17 202 ASN B N 1
ATOM 3766 C CA . ASN B 1 202 ? -65.581 5.860 25.256 1.00 49.62 202 ASN B CA 1
ATOM 3767 C C . ASN B 1 202 ? -65.142 6.915 26.283 1.00 47.87 202 ASN B C 1
ATOM 3768 O O . ASN B 1 202 ? -65.645 8.029 26.210 1.00 48.40 202 ASN B O 1
ATOM 3773 N N . ALA B 1 203 ? -64.119 6.644 27.123 1.00 41.97 203 ALA B N 1
ATOM 3774 C CA . ALA B 1 203 ? -63.715 7.598 28.146 1.00 41.13 203 ALA B CA 1
ATOM 3775 C C . ALA B 1 203 ? -63.226 8.897 27.496 1.00 44.09 203 ALA B C 1
ATOM 3776 O O . ALA B 1 203 ? -63.654 10.006 27.866 1.00 48.81 203 ALA B O 1
ATOM 3778 N N . LEU B 1 204 ? -62.390 8.766 26.455 1.00 38.88 204 LEU B N 1
ATOM 3779 C CA . LEU B 1 204 ? -61.860 9.943 25.778 1.00 36.61 204 LEU B CA 1
ATOM 3780 C C . LEU B 1 204 ? -63.006 10.726 25.125 1.00 36.30 204 LEU B C 1
ATOM 3781 O O . LEU B 1 204 ? -63.010 11.956 25.160 1.00 35.04 204 LEU B O 1
ATOM 3786 N N . THR B 1 205 ? -63.982 10.011 24.546 1.00 36.01 205 THR B N 1
ATOM 3787 C CA . THR B 1 205 ? -65.104 10.671 23.881 1.00 40.45 205 THR B CA 1
ATOM 3788 C C . THR B 1 205 ? -65.783 11.623 24.860 1.00 41.53 205 THR B C 1
ATOM 3789 O O . THR B 1 205 ? -65.997 12.796 24.521 1.00 42.74 205 THR B O 1
ATOM 3793 N N . GLY B 1 206 ? -65.996 11.110 26.084 1.00 41.27 206 GLY B N 1
ATOM 3794 C CA . GLY B 1 206 ? -66.550 11.863 27.186 1.00 42.08 206 GLY B CA 1
ATOM 3795 C C . GLY B 1 206 ? -65.635 12.992 27.629 1.00 44.68 206 GLY B C 1
ATOM 3796 O O . GLY B 1 206 ? -66.100 14.086 27.967 1.00 49.44 206 GLY B O 1
ATOM 3797 N N . CYS B 1 207 ? -64.334 12.703 27.704 1.00 43.63 207 CYS B N 1
ATOM 3798 C CA . CYS B 1 207 ? -63.483 13.761 28.207 1.00 43.17 207 CYS B CA 1
ATOM 3799 C C . CYS B 1 207 ? -63.456 14.874 27.171 1.00 41.65 207 CYS B C 1
ATOM 3800 O O . CYS B 1 207 ? -63.525 16.039 27.543 1.00 41.29 207 CYS B O 1
ATOM 3803 N N . SER B 1 208 ? -63.444 14.495 25.879 1.00 41.57 208 SER B N 1
ATOM 3804 C CA . SER B 1 208 ? -63.449 15.442 24.777 1.00 40.56 208 SER B CA 1
ATOM 3805 C C . SER B 1 208 ? -64.701 16.342 24.786 1.00 43.15 208 SER B C 1
ATOM 3806 O O . SER B 1 208 ? -64.602 17.564 24.582 1.00 46.74 208 SER B O 1
ATOM 3809 N N . ALA B 1 209 ? -65.872 15.744 25.006 1.00 41.25 209 ALA B N 1
ATOM 3810 C CA . ALA B 1 209 ? -67.103 16.533 25.035 1.00 44.81 209 ALA B CA 1
ATOM 3811 C C . ALA B 1 209 ? -67.022 17.591 26.130 1.00 45.87 209 ALA B C 1
ATOM 3812 O O . ALA B 1 209 ? -67.389 18.743 25.911 1.00 48.02 209 ALA B O 1
ATOM 3814 N N . ALA B 1 210 ? -66.570 17.172 27.316 1.00 43.56 210 ALA B N 1
ATOM 3815 C CA . ALA B 1 210 ? -66.583 18.090 28.438 1.00 44.28 210 ALA B CA 1
ATOM 3816 C C . ALA B 1 210 ? -65.559 19.220 28.205 1.00 46.61 210 ALA B C 1
ATOM 3817 O O . ALA B 1 210 ? -65.774 20.373 28.583 1.00 47.89 210 ALA B O 1
ATOM 3819 N N . TYR B 1 211 ? -64.460 18.925 27.504 1.00 45.64 211 TYR B N 1
ATOM 3820 C CA . TYR B 1 211 ? -63.438 19.941 27.335 1.00 44.93 211 TYR B CA 1
ATOM 3821 C C . TYR B 1 211 ? -63.873 20.948 26.285 1.00 44.80 211 TYR B C 1
ATOM 3822 O O . TYR B 1 211 ? -63.655 22.149 26.480 1.00 45.51 211 TYR B O 1
ATOM 3831 N N . ARG B 1 212 ? -64.417 20.426 25.179 1.00 44.71 212 ARG B N 1
ATOM 3832 C CA . ARG B 1 212 ? -64.788 21.253 24.046 1.00 45.86 212 ARG B CA 1
ATOM 3833 C C . ARG B 1 212 ? -65.986 22.165 24.332 1.00 45.59 212 ARG B C 1
ATOM 3834 O O . ARG B 1 212 ? -66.022 23.296 23.844 1.00 46.73 212 ARG B O 1
ATOM 3842 N N . ALA B 1 213 ? -66.942 21.680 25.136 1.00 47.70 213 ALA B N 1
ATOM 3843 C CA . ALA B 1 213 ? -68.247 22.326 25.325 1.00 51.02 213 ALA B CA 1
ATOM 3844 C C . ALA B 1 213 ? -68.762 22.910 24.003 1.00 52.24 213 ALA B C 1
ATOM 3845 O O . ALA B 1 213 ? -68.992 24.131 23.905 1.00 51.82 213 ALA B O 1
ATOM 3847 N N . GLY B 1 214 ? -68.911 22.027 22.996 1.00 51.52 214 GLY B N 1
ATOM 3848 C CA . GLY B 1 214 ? -69.499 22.386 21.709 1.00 50.05 214 GLY B CA 1
ATOM 3849 C C . GLY B 1 214 ? -68.461 22.860 20.697 1.00 50.51 214 GLY B C 1
ATOM 3850 O O . GLY B 1 214 ? -68.773 22.858 19.517 1.00 51.96 214 GLY B O 1
ATOM 3851 N N . ALA B 1 215 ? -67.233 23.203 21.133 1.00 50.44 215 ALA B N 1
ATOM 3852 C CA . ALA B 1 215 ? -66.156 23.542 20.204 1.00 53.14 215 ALA B CA 1
ATOM 3853 C C . ALA B 1 215 ? -65.808 22.357 19.284 1.00 51.45 215 ALA B C 1
ATOM 3854 O O . ALA B 1 215 ? -65.987 21.192 19.633 1.00 50.05 215 ALA B O 1
ATOM 3856 N N . SER B 1 216 ? -65.356 22.646 18.072 1.00 51.18 216 SER B N 1
ATOM 3857 C CA . SER B 1 216 ? -65.098 21.571 17.126 1.00 51.60 216 SER B CA 1
ATOM 3858 C C . SER B 1 216 ? -63.789 20.825 17.433 1.00 52.42 216 SER B C 1
ATOM 3859 O O . SER B 1 216 ? -62.765 21.430 17.755 1.00 46.98 216 SER B O 1
ATOM 3862 N N . ALA B 1 217 ? -63.835 19.484 17.278 1.00 54.17 217 ALA B N 1
ATOM 3863 C CA . ALA B 1 217 ? -62.706 18.579 17.440 1.00 46.95 217 ALA B CA 1
ATOM 3864 C C . ALA B 1 217 ? -61.653 18.848 16.363 1.00 48.46 217 ALA B C 1
ATOM 3865 O O . ALA B 1 217 ? -60.463 18.572 16.547 1.00 48.28 217 ALA B O 1
ATOM 3867 N N . GLU B 1 218 ? -62.103 19.402 15.234 1.00 48.89 218 GLU B N 1
ATOM 3868 C CA . GLU B 1 218 ? -61.279 19.736 14.073 1.00 47.80 218 GLU B CA 1
ATOM 3869 C C . GLU B 1 218 ? -60.376 20.943 14.361 1.00 47.03 218 GLU B C 1
ATOM 3870 O O . GLU B 1 218 ? -59.471 21.250 13.583 1.00 47.50 218 GLU B O 1
ATOM 3876 N N . ASP B 1 219 ? -60.655 21.702 15.433 1.00 46.06 219 ASP B N 1
ATOM 3877 C CA . ASP B 1 219 ? -59.869 22.912 15.617 1.00 46.38 219 ASP B CA 1
ATOM 3878 C C . ASP B 1 219 ? -58.447 22.498 16.014 1.00 45.83 219 ASP B C 1
ATOM 3879 O O . ASP B 1 219 ? -58.259 21.789 17.015 1.00 43.68 219 ASP B O 1
ATOM 3884 N N . PRO B 1 220 ? -57.402 22.976 15.298 1.00 46.40 220 PRO B N 1
ATOM 3885 C CA . PRO B 1 220 ? -56.017 22.568 15.613 1.00 46.72 220 PRO B CA 1
ATOM 3886 C C . PRO B 1 220 ? -55.584 22.842 17.056 1.00 47.32 220 PRO B C 1
ATOM 3887 O O . PRO B 1 220 ? -54.797 22.066 17.578 1.00 43.49 220 PRO B O 1
ATOM 3891 N N . LEU B 1 221 ? -56.127 23.905 17.693 1.00 47.62 221 LEU B N 1
ATOM 3892 C CA . LEU B 1 221 ? -55.739 24.327 19.031 1.00 46.45 221 LEU B CA 1
ATOM 3893 C C . LEU B 1 221 ? -56.326 23.373 20.049 1.00 47.68 221 LEU B C 1
ATOM 3894 O O . LEU B 1 221 ? -55.855 23.347 21.192 1.00 50.91 221 LEU B O 1
ATOM 3899 N N . ILE B 1 222 ? -57.338 22.594 19.619 1.00 47.21 222 ILE B N 1
ATOM 3900 C CA . ILE B 1 222 ? -57.969 21.566 20.435 1.00 41.66 222 ILE B CA 1
ATOM 3901 C C . ILE B 1 222 ? -57.334 20.220 20.096 1.00 38.81 222 ILE B C 1
ATOM 3902 O O . ILE B 1 222 ? -57.095 19.418 20.987 1.00 41.38 222 ILE B O 1
ATOM 3907 N N . SER B 1 223 ? -57.053 19.999 18.808 1.00 36.74 223 SER B N 1
ATOM 3908 C CA . SER B 1 223 ? -56.529 18.756 18.272 1.00 36.48 223 SER B CA 1
ATOM 3909 C C . SER B 1 223 ? -55.220 19.059 17.544 1.00 38.43 223 SER B C 1
ATOM 3910 O O . SER B 1 223 ? -55.235 19.165 16.314 1.00 37.67 223 SER B O 1
ATOM 3913 N N . PRO B 1 224 ? -54.071 19.248 18.270 1.00 38.17 224 PRO B N 1
ATOM 3914 C CA . PRO B 1 224 ? -52.792 19.572 17.624 1.00 38.62 224 PRO B CA 1
ATOM 3915 C C . PRO B 1 224 ? -52.304 18.647 16.496 1.00 41.46 224 PRO B C 1
ATOM 3916 O O . PRO B 1 224 ? -51.499 19.103 15.669 1.00 40.29 224 PRO B O 1
ATOM 3920 N N . ALA B 1 225 ? -52.799 17.385 16.451 1.00 38.53 225 ALA B N 1
ATOM 3921 C CA . ALA B 1 225 ? -52.444 16.442 15.393 1.00 37.47 225 ALA B CA 1
ATOM 3922 C C . ALA B 1 225 ? -53.183 16.781 14.092 1.00 39.59 225 ALA B C 1
ATOM 3923 O O . ALA B 1 225 ? -52.992 16.102 13.078 1.00 40.02 225 ALA B O 1
ATOM 3925 N N . LYS B 1 226 ? -53.999 17.857 14.133 1.00 38.98 226 LYS B N 1
ATOM 3926 C CA . LYS B 1 226 ? -54.661 18.423 12.976 1.00 39.59 226 LYS B CA 1
ATOM 3927 C C . LYS B 1 226 ? -53.956 19.694 12.538 1.00 42.47 226 LYS B C 1
ATOM 3928 O O . LYS B 1 226 ? -54.428 20.288 11.576 1.00 41.98 226 LYS B O 1
ATOM 3934 N N . ALA B 1 227 ? -52.861 20.111 13.213 1.00 43.65 227 ALA B N 1
ATOM 3935 C CA . ALA B 1 227 ? -52.199 21.360 12.820 1.00 42.54 227 ALA B CA 1
ATOM 3936 C C . ALA B 1 227 ? -51.068 21.134 11.814 1.00 41.99 227 ALA B C 1
ATOM 3937 O O . ALA B 1 227 ? -50.579 20.030 11.579 1.00 42.65 227 ALA B O 1
ATOM 3939 N N . ASP B 1 228 ? -50.661 22.240 11.211 1.00 46.14 228 ASP B N 1
ATOM 3940 C CA . ASP B 1 228 ? -49.448 22.329 10.438 1.00 44.81 228 ASP B CA 1
ATOM 3941 C C . ASP B 1 228 ? -48.371 22.727 11.447 1.00 41.83 228 ASP B C 1
ATOM 3942 O O . ASP B 1 228 ? -48.557 23.635 12.255 1.00 39.77 228 ASP B O 1
ATOM 3947 N N . LEU B 1 229 ? -47.264 21.989 11.427 1.00 40.15 229 LEU B N 1
ATOM 3948 C CA . LEU B 1 229 ? -46.324 22.107 12.539 1.00 44.52 229 LEU B CA 1
ATOM 3949 C C . LEU B 1 229 ? -45.100 22.979 12.198 1.00 45.17 229 LEU B C 1
ATOM 3950 O O . LEU B 1 229 ? -44.105 22.965 12.940 1.00 47.21 229 LEU B O 1
ATOM 3955 N N . ALA B 1 230 ? -45.172 23.764 11.110 1.00 45.04 230 ALA B N 1
ATOM 3956 C CA . ALA B 1 230 ? -44.084 24.623 10.637 1.00 44.31 230 ALA B CA 1
ATOM 3957 C C . ALA B 1 230 ? -43.554 25.454 11.798 1.00 43.60 230 ALA B C 1
ATOM 3958 O O . ALA B 1 230 ? -44.357 26.013 12.533 1.00 42.90 230 ALA B O 1
ATOM 3960 N N . ASP B 1 231 ? -42.227 25.420 12.032 1.00 46.43 231 ASP B N 1
ATOM 3961 C CA . ASP B 1 231 ? -41.546 26.353 12.932 1.00 47.60 231 ASP B CA 1
ATOM 3962 C C . ASP B 1 231 ? -41.666 25.980 14.413 1.00 46.86 231 ASP B C 1
ATOM 3963 O O . ASP B 1 231 ? -41.131 26.717 15.260 1.00 43.61 231 ASP B O 1
ATOM 3968 N N . LEU B 1 232 ? -42.323 24.840 14.741 1.00 44.42 232 LEU B N 1
ATOM 3969 C CA . LEU B 1 232 ? -42.290 24.388 16.127 1.00 45.73 232 LEU B CA 1
ATOM 3970 C C . LEU B 1 232 ? -40.863 23.955 16.469 1.00 45.23 232 LEU B C 1
ATOM 3971 O O . LEU B 1 232 ? -40.044 23.758 15.542 1.00 43.70 232 LEU B O 1
ATOM 3976 N N . PRO B 1 233 ? -40.530 23.775 17.781 1.00 43.78 233 PRO B N 1
ATOM 3977 C CA . PRO B 1 233 ? -39.170 23.368 18.162 1.00 39.19 233 PRO B CA 1
ATOM 3978 C C . PRO B 1 233 ? -39.005 21.850 18.093 1.00 40.67 233 PRO B C 1
ATOM 3979 O O . PRO B 1 233 ? -39.931 21.110 17.721 1.00 43.01 233 PRO B O 1
ATOM 3983 N N . SER B 1 234 ? -37.853 21.390 18.557 1.00 36.35 234 SER B N 1
ATOM 3984 C CA . SER B 1 234 ? -37.537 19.983 18.618 1.00 35.53 234 SER B CA 1
ATOM 3985 C C . SER B 1 234 ? -38.541 19.284 19.515 1.00 33.82 234 SER B C 1
ATOM 3986 O O . SER B 1 23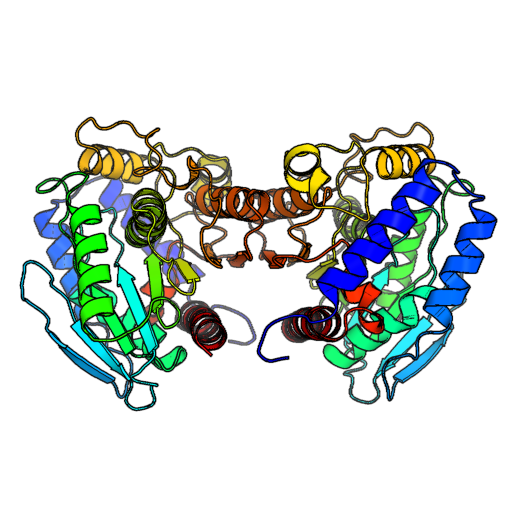4 ? -39.020 19.890 20.462 1.00 32.71 234 SER B O 1
ATOM 3989 N N . LEU B 1 235 ? -38.803 18.006 19.197 1.00 31.70 235 LEU B N 1
ATOM 3990 C CA . LEU B 1 235 ? -39.800 17.221 19.900 1.00 30.72 235 LEU B CA 1
ATOM 3991 C C . LEU B 1 235 ? -39.179 15.910 20.381 1.00 31.60 235 LEU B C 1
ATOM 3992 O O . LEU B 1 235 ? -38.476 15.205 19.632 1.00 32.31 235 LEU B O 1
ATOM 3997 N N . PHE B 1 236 ? -39.514 15.561 21.626 1.00 29.10 236 PHE B N 1
ATOM 3998 C CA . PHE B 1 236 ? -39.344 14.201 22.064 1.00 29.75 236 PHE B CA 1
ATOM 3999 C C . PHE B 1 236 ? -40.680 13.670 22.536 1.00 29.51 236 PHE B C 1
ATOM 4000 O O . PHE B 1 236 ? -41.301 14.291 23.386 1.00 29.73 236 PHE B O 1
ATOM 4008 N N . ILE B 1 237 ? -41.095 12.534 21.961 1.00 28.95 237 ILE B N 1
ATOM 4009 C CA . ILE B 1 237 ? -42.359 11.896 22.292 1.00 26.79 237 ILE B CA 1
ATOM 4010 C C . ILE B 1 237 ? -42.114 10.462 22.731 1.00 26.61 237 ILE B C 1
ATOM 4011 O O . ILE B 1 237 ? -41.469 9.655 22.034 1.00 23.98 237 ILE B O 1
ATOM 4016 N N . GLN B 1 238 ? -42.668 10.149 23.906 1.00 24.77 238 GLN B N 1
ATOM 4017 C CA . GLN B 1 238 ? -42.672 8.788 24.415 1.00 24.24 238 GLN B CA 1
ATOM 4018 C C . GLN B 1 238 ? -44.105 8.362 24.412 1.00 25.76 238 GLN B C 1
ATOM 4019 O O . GLN B 1 238 ? -44.982 9.130 24.860 1.00 27.72 238 GLN B O 1
ATOM 4025 N N . VAL B 1 239 ? -44.361 7.144 23.922 1.00 24.44 239 VAL B N 1
ATOM 4026 C CA . VAL B 1 239 ? -45.731 6.669 24.015 1.00 23.62 239 VAL B CA 1
ATOM 4027 C C . VAL B 1 239 ? -45.621 5.138 24.167 1.00 24.18 239 VAL B C 1
ATOM 4028 O O . VAL B 1 239 ? -44.589 4.541 23.800 1.00 24.95 239 VAL B O 1
ATOM 4032 N N . GLY B 1 240 ? -46.642 4.493 24.747 1.00 23.24 240 GLY B N 1
ATOM 4033 C CA . GLY B 1 240 ? -46.605 3.043 24.868 1.00 23.70 240 GLY B CA 1
ATOM 4034 C C . GLY B 1 240 ? -47.255 2.399 23.647 1.00 25.05 240 GLY B C 1
ATOM 4035 O O . GLY B 1 240 ? -48.099 3.012 23.019 1.00 24.19 240 GLY B O 1
ATOM 4036 N N . ALA B 1 241 ? -46.835 1.174 23.322 1.00 26.69 241 ALA B N 1
ATOM 4037 C CA . ALA B 1 241 ? -47.324 0.461 22.170 1.00 27.94 241 ALA B CA 1
ATOM 4038 C C . ALA B 1 241 ? -48.735 -0.013 22.482 1.00 30.60 241 ALA B C 1
ATOM 4039 O O . ALA B 1 241 ? -49.538 -0.202 21.556 1.00 32.23 241 ALA B O 1
ATOM 4041 N N . ASP B 1 242 ? -49.050 -0.173 23.782 1.00 29.94 242 ASP B N 1
ATOM 4042 C CA . ASP B 1 242 ? -50.338 -0.737 24.163 1.00 29.63 242 ASP B CA 1
ATOM 4043 C C . ASP B 1 242 ? -51.266 0.397 24.573 1.00 29.03 242 ASP B C 1
ATOM 4044 O O . ASP B 1 242 ? -51.760 0.416 25.688 1.00 31.55 242 ASP B O 1
ATOM 4049 N N . GLU B 1 243 ? -51.503 1.327 23.663 1.00 29.81 243 GLU B N 1
ATOM 4050 C CA . GLU B 1 243 ? -52.234 2.566 23.916 1.00 30.61 243 GLU B CA 1
ATOM 4051 C C . GLU B 1 243 ? -53.145 2.934 22.734 1.00 29.81 243 GLU B C 1
ATOM 4052 O O . GLU B 1 243 ? -52.702 3.063 21.599 1.00 32.70 243 GLU B O 1
ATOM 4058 N N . VAL B 1 244 ? -54.423 3.168 22.998 1.00 29.44 244 VAL B N 1
ATOM 4059 C CA . VAL B 1 244 ? -55.334 3.713 21.993 1.00 30.39 244 VAL B CA 1
ATOM 4060 C C . VAL B 1 244 ? -54.844 5.059 21.460 1.00 31.00 244 VAL B C 1
ATOM 4061 O O . VAL B 1 244 ? -55.115 5.382 20.276 1.00 33.61 244 VAL B O 1
ATOM 4065 N N . LEU B 1 245 ? -54.098 5.812 22.295 1.00 27.10 245 LEU B N 1
ATOM 4066 C CA . LEU B 1 245 ? -53.586 7.118 21.892 1.00 25.22 245 LEU B CA 1
ATOM 4067 C C . LEU B 1 245 ? -52.300 7.033 21.073 1.00 25.34 245 LEU B C 1
ATOM 4068 O O . LEU B 1 245 ? -51.793 8.087 20.696 1.00 25.63 245 LEU B O 1
ATOM 4073 N N . LEU B 1 246 ? -51.808 5.819 20.735 1.00 25.43 246 LEU B N 1
ATOM 4074 C CA . LEU B 1 246 ? -50.579 5.598 19.964 1.00 26.98 246 LEU B CA 1
ATOM 4075 C C . LEU B 1 246 ? -50.609 6.366 18.633 1.00 28.25 246 LEU B C 1
ATOM 4076 O O . LEU B 1 246 ? -49.662 7.106 18.315 1.00 29.57 246 LEU B O 1
ATOM 4081 N N . SER B 1 247 ? -51.712 6.222 17.883 1.00 28.93 247 SER B N 1
ATOM 4082 C CA . SER B 1 247 ? -51.838 6.878 16.590 1.00 32.76 247 SER B CA 1
ATOM 4083 C C . SER B 1 247 ? -51.633 8.403 16.691 1.00 34.58 247 SER B C 1
ATOM 4084 O O . SER B 1 247 ? -51.105 8.981 15.737 1.00 37.97 247 SER B O 1
ATOM 4087 N N . ASP B 1 248 ? -52.053 9.060 17.795 1.00 33.14 248 ASP B N 1
ATOM 4088 C CA . ASP B 1 248 ? -51.889 10.508 17.935 1.00 33.62 248 ASP B CA 1
ATOM 4089 C C . ASP B 1 248 ? -50.420 10.892 17.968 1.00 34.81 248 ASP B C 1
ATOM 4090 O O . ASP B 1 248 ? -50.030 11.866 17.320 1.00 39.60 248 ASP B O 1
ATOM 4095 N N . SER B 1 249 ? -49.624 10.109 18.711 1.00 31.54 249 SER B N 1
ATOM 4096 C CA . SER B 1 249 ? -48.186 10.287 18.751 1.00 31.75 249 SER B CA 1
ATOM 4097 C C . SER B 1 249 ? -47.534 10.094 17.386 1.00 27.81 249 SER B C 1
ATOM 4098 O O . SER B 1 249 ? -46.728 10.935 16.988 1.00 26.83 249 SER B O 1
ATOM 4101 N N . VAL B 1 250 ? -47.854 9.000 16.702 1.00 26.31 250 VAL B N 1
ATOM 4102 C CA . VAL B 1 250 ? -47.291 8.764 15.387 1.00 28.53 250 VAL B CA 1
ATOM 4103 C C . VAL B 1 250 ? -47.668 9.864 14.387 1.00 32.85 250 VAL B C 1
ATOM 4104 O O . VAL B 1 250 ? -46.823 10.316 13.626 1.00 32.79 250 VAL B O 1
ATOM 4108 N N . GLU B 1 251 ? -48.919 10.338 14.412 1.00 34.92 251 GLU B N 1
ATOM 4109 C CA . GLU B 1 251 ? -49.366 11.408 13.528 1.00 36.90 251 GLU B CA 1
ATOM 4110 C C . GLU B 1 251 ? -48.666 12.745 13.827 1.00 38.13 251 GLU B C 1
ATOM 4111 O O . GLU B 1 251 ? -48.252 13.470 12.911 1.00 37.32 251 GLU B O 1
ATOM 4117 N N . PHE B 1 252 ? -48.519 13.080 15.109 1.00 34.63 252 PHE B N 1
ATOM 4118 C CA . PHE B 1 252 ? -47.852 14.320 15.411 1.00 31.28 252 PHE B CA 1
ATOM 4119 C C . PHE B 1 252 ? -46.408 14.231 14.901 1.00 34.18 252 PHE B C 1
ATOM 4120 O O . PHE B 1 252 ? -45.850 15.220 14.366 1.00 35.56 252 PHE B O 1
ATOM 4128 N N . THR B 1 253 ? -45.799 13.050 15.091 1.00 30.24 253 THR B N 1
ATOM 4129 C CA . THR B 1 253 ? -44.462 12.759 14.589 1.00 29.95 253 THR B CA 1
ATOM 4130 C C . THR B 1 253 ? -44.410 12.974 13.078 1.00 29.43 253 THR B C 1
ATOM 4131 O O . THR B 1 253 ? -43.590 13.725 12.567 1.00 33.25 253 THR B O 1
ATOM 4135 N N . ARG B 1 254 ? -45.321 12.337 12.368 1.00 30.08 254 ARG B N 1
ATOM 4136 C CA . ARG B 1 254 ? -45.420 12.485 10.916 1.00 33.19 254 ARG B CA 1
ATOM 4137 C C . ARG B 1 254 ? -45.421 13.971 10.533 1.00 33.16 254 ARG B C 1
ATOM 4138 O O . ARG B 1 254 ? -44.645 14.406 9.700 1.00 33.07 254 ARG B O 1
ATOM 4146 N N . ARG B 1 255 ? -46.267 14.759 11.209 1.00 34.03 255 ARG B N 1
ATOM 4147 C CA . ARG B 1 255 ? -46.468 16.151 10.853 1.00 35.22 255 ARG B CA 1
ATOM 4148 C C . ARG B 1 255 ? -45.233 16.978 11.153 1.00 34.86 255 ARG B C 1
ATOM 4149 O O . ARG B 1 255 ? -44.932 17.863 10.356 1.00 34.35 255 ARG B O 1
ATOM 4157 N N . ALA B 1 256 ? -44.599 16.700 12.312 1.00 34.16 256 ALA B N 1
ATOM 4158 C CA . ALA B 1 256 ? -43.377 17.342 12.749 1.00 33.34 256 ALA B CA 1
ATOM 4159 C C . ALA B 1 256 ? -42.299 17.097 11.713 1.00 33.99 256 ALA B C 1
ATOM 4160 O O . ALA B 1 256 ? -41.687 18.049 11.225 1.00 33.69 256 ALA B O 1
ATOM 4162 N N . ALA B 1 257 ? -42.176 15.833 11.296 1.00 35.62 257 ALA B N 1
ATOM 4163 C CA . ALA B 1 257 ? -41.174 15.433 10.316 1.00 35.22 257 ALA B CA 1
ATOM 4164 C C . ALA B 1 257 ? -41.416 16.172 9.003 1.00 34.80 257 ALA B C 1
ATOM 4165 O O . ALA B 1 257 ? -40.505 16.693 8.369 1.00 36.52 257 ALA B O 1
ATOM 4167 N N . LEU B 1 258 ? -42.679 16.237 8.604 1.00 38.16 258 LEU B N 1
ATOM 4168 C CA . LEU B 1 258 ? -43.041 16.811 7.315 1.00 39.50 258 LEU B CA 1
ATOM 4169 C C . LEU B 1 258 ? -42.789 18.326 7.318 1.00 41.11 258 LEU B C 1
ATOM 4170 O O . LEU B 1 258 ? -42.439 18.916 6.291 1.00 41.79 258 LEU B O 1
ATOM 4175 N N . ALA B 1 259 ? -42.942 18.959 8.490 1.00 39.39 259 ALA B N 1
ATOM 4176 C CA . ALA B 1 259 ? -42.588 20.365 8.681 1.00 40.57 259 ALA B CA 1
ATOM 4177 C C . ALA B 1 259 ? -41.077 20.531 8.853 1.00 40.39 259 ALA B C 1
ATOM 4178 O O . ALA B 1 259 ? -40.605 21.652 9.022 1.00 41.54 259 ALA B O 1
ATOM 4180 N N . GLY B 1 260 ? -40.317 19.430 8.864 1.00 40.64 260 GLY B N 1
ATOM 4181 C CA . GLY B 1 260 ? -38.856 19.540 8.874 1.00 41.63 260 GLY B CA 1
ATOM 4182 C C . GLY B 1 260 ? -38.230 19.575 10.276 1.00 39.04 260 GLY B C 1
ATOM 4183 O O . GLY B 1 260 ? -37.032 19.755 10.399 1.00 41.52 260 GLY B O 1
ATOM 4184 N N . LEU B 1 261 ? -39.020 19.336 11.320 1.00 36.64 261 LEU B N 1
ATOM 4185 C CA . LEU B 1 261 ? -38.604 19.413 12.714 1.00 37.04 261 LEU B CA 1
ATOM 4186 C C . LEU B 1 261 ? -37.728 18.215 13.081 1.00 35.18 261 LEU B C 1
ATOM 4187 O O . LEU B 1 261 ? -37.868 17.105 12.542 1.00 34.01 261 LEU B O 1
ATOM 4192 N N . ASP B 1 262 ? -36.826 18.455 14.024 1.00 33.30 262 ASP B N 1
ATOM 4193 C CA . ASP B 1 262 ? -36.162 17.373 14.725 1.00 31.26 262 ASP B CA 1
ATOM 4194 C C . ASP B 1 262 ? -37.186 16.689 15.637 1.00 29.44 262 ASP B C 1
ATOM 4195 O O . ASP B 1 262 ? -37.824 17.331 16.498 1.00 30.54 262 ASP B O 1
ATOM 4200 N N . VAL B 1 263 ? -37.398 15.381 15.411 1.00 27.92 263 VAL B N 1
ATOM 4201 C CA . VAL B 1 263 ? -38.394 14.687 16.203 1.00 26.91 263 VAL B CA 1
ATOM 4202 C C . VAL B 1 263 ? -37.922 13.297 16.538 1.00 25.21 263 VAL B C 1
ATOM 4203 O O . VAL B 1 263 ? -37.467 12.559 15.713 1.00 26.31 263 VAL B O 1
ATOM 4207 N N . ARG B 1 264 ? -37.952 13.010 17.823 1.00 29.04 264 ARG B N 1
ATOM 4208 C CA . ARG B 1 264 ? -37.600 11.718 18.366 1.00 31.70 264 ARG B CA 1
ATOM 4209 C C . ARG B 1 264 ? -38.889 11.133 18.938 1.00 30.10 264 ARG B C 1
ATOM 4210 O O . ARG B 1 264 ? -39.551 11.777 19.750 1.00 29.54 264 ARG B O 1
ATOM 4218 N N . LEU B 1 265 ? -39.230 9.925 18.497 1.00 29.33 265 LEU B N 1
ATOM 4219 C CA . LEU B 1 265 ? -40.390 9.165 18.945 1.00 29.06 265 LEU B CA 1
ATOM 4220 C C . LEU B 1 265 ? -39.890 7.811 19.421 1.00 28.90 265 LEU B C 1
ATOM 4221 O O . LEU B 1 265 ? -39.190 7.101 18.650 1.00 28.65 265 LEU B O 1
ATOM 4226 N N . HIS B 1 266 ? -40.199 7.515 20.693 1.00 27.04 266 HIS B N 1
ATOM 4227 C CA . HIS B 1 266 ? -39.919 6.206 21.260 1.00 26.26 266 HIS B CA 1
ATOM 4228 C C . HIS B 1 266 ? -41.246 5.540 21.586 1.00 26.10 266 HIS B C 1
ATOM 4229 O O . HIS B 1 266 ? -41.946 6.037 22.474 1.00 24.76 266 HIS B O 1
ATOM 4241 N N . VAL B 1 267 ? -41.571 4.488 20.801 1.00 25.96 267 VAL B N 1
ATOM 4242 C CA . VAL B 1 267 ? -42.671 3.602 21.145 1.00 27.38 267 VAL B CA 1
ATOM 4243 C C . VAL B 1 267 ? -42.154 2.442 21.984 1.00 26.58 267 VAL B C 1
ATOM 4244 O O . VAL B 1 267 ? -41.353 1.651 21.480 1.00 27.28 267 VAL B O 1
ATOM 4248 N N . TRP B 1 268 ? -42.597 2.373 23.255 1.00 26.03 268 TRP B N 1
ATOM 4249 C CA . TRP B 1 268 ? -42.136 1.342 24.176 1.00 26.89 268 TRP B CA 1
ATOM 4250 C C . TRP B 1 268 ? -43.057 0.137 24.098 1.00 27.67 268 TRP B C 1
ATOM 4251 O O . TRP B 1 268 ? -44.224 0.319 24.381 1.00 31.39 268 TRP B O 1
ATOM 4262 N N . ALA B 1 269 ? -42.524 -1.045 23.727 1.00 27.22 269 ALA B N 1
ATOM 4263 C CA . ALA B 1 269 ? -43.247 -2.304 23.750 1.00 28.32 269 ALA B CA 1
ATOM 4264 C C . ALA B 1 269 ? -43.779 -2.543 25.160 1.00 29.35 269 ALA B C 1
ATOM 4265 O O . ALA B 1 269 ? -43.126 -2.174 26.145 1.00 29.53 269 ALA B O 1
ATOM 4267 N N . ASN B 1 270 ? -45.005 -3.086 25.211 1.00 30.38 270 ASN B N 1
ATOM 4268 C CA . ASN B 1 270 ? -45.686 -3.556 26.406 1.00 31.77 270 ASN B CA 1
ATOM 4269 C C . ASN B 1 270 ? -46.150 -2.460 27.339 1.00 30.25 270 ASN B C 1
ATOM 4270 O O . ASN B 1 270 ? -46.813 -2.780 28.319 1.00 29.51 270 ASN B O 1
ATOM 4275 N N . MET B 1 271 ? -45.860 -1.204 27.004 1.00 28.22 271 MET B N 1
ATOM 4276 C CA . MET B 1 271 ? -46.119 -0.141 27.956 1.00 30.52 271 MET B CA 1
ATOM 4277 C C . MET B 1 271 ? -47.531 0.423 27.773 1.00 32.36 271 MET B C 1
ATOM 4278 O O . MET B 1 271 ? -48.038 0.631 26.647 1.00 32.74 271 MET B O 1
ATOM 4283 N N . VAL B 1 272 ? -48.131 0.689 28.942 1.00 30.57 272 VAL B N 1
ATOM 4284 C CA . VAL B 1 272 ? -49.472 1.204 29.019 1.00 28.26 272 VAL B CA 1
ATOM 4285 C C . VAL B 1 272 ? -49.306 2.703 29.085 1.00 29.85 272 VAL B C 1
ATOM 4286 O O . VAL B 1 272 ? -48.190 3.171 29.183 1.00 30.26 272 VAL B O 1
ATOM 4290 N N . HIS B 1 273 ? -50.430 3.415 29.102 1.00 32.32 273 HIS B N 1
ATOM 4291 C CA . HIS B 1 273 ? -50.580 4.856 28.914 1.00 32.37 273 HIS B CA 1
ATOM 4292 C C . HIS B 1 273 ? -49.871 5.591 30.049 1.00 29.97 273 HIS B C 1
ATOM 4293 O O . HIS B 1 273 ? -50.136 5.291 31.204 1.00 29.29 273 HIS B O 1
ATOM 4300 N N . ALA B 1 274 ? -49.020 6.565 29.708 1.00 26.38 274 ALA B N 1
ATOM 4301 C CA . ALA B 1 274 ? -48.307 7.409 30.665 1.00 26.30 274 ALA B CA 1
ATOM 4302 C C . ALA B 1 274 ? -47.638 6.559 31.736 1.00 25.78 274 ALA B C 1
ATOM 4303 O O . ALA B 1 274 ? -47.594 6.944 32.913 1.00 28.37 274 ALA B O 1
ATOM 4305 N N . TRP B 1 275 ? -47.028 5.445 31.310 1.00 27.33 275 TRP B N 1
ATOM 4306 C CA . TRP B 1 275 ? -46.465 4.497 32.254 1.00 26.68 275 TRP B CA 1
ATOM 4307 C C . TRP B 1 275 ? -45.466 5.168 33.200 1.00 26.61 275 TRP B C 1
ATOM 4308 O O . TRP B 1 275 ? -45.378 4.725 34.344 1.00 28.31 275 TRP B O 1
ATOM 4319 N N . PRO B 1 276 ? -44.680 6.219 32.830 1.00 25.86 276 PRO B N 1
ATOM 4320 C CA . PRO B 1 276 ? -43.779 6.838 33.813 1.00 25.58 276 PRO B CA 1
ATOM 4321 C C . PRO B 1 276 ? -44.501 7.490 34.986 1.00 27.81 276 PRO B C 1
ATOM 4322 O O . PRO B 1 276 ? -43.966 7.497 36.121 1.00 30.85 276 PRO B O 1
ATOM 4326 N N . LEU B 1 277 ? -45.740 7.953 34.757 1.00 26.83 277 LEU B N 1
ATOM 4327 C CA . LEU B 1 277 ? -46.548 8.482 35.856 1.00 28.03 277 LEU B CA 1
ATOM 4328 C C . LEU B 1 277 ? -46.837 7.362 36.849 1.00 29.34 277 LEU B C 1
ATOM 4329 O O . LEU B 1 277 ? -47.137 7.654 37.997 1.00 32.25 277 LEU B O 1
ATOM 4334 N N . PHE B 1 278 ? -46.753 6.099 36.389 1.00 28.43 278 PHE B N 1
ATOM 4335 C CA . PHE B 1 278 ? -46.995 4.933 37.219 1.00 29.48 278 PHE B CA 1
ATOM 4336 C C . PHE B 1 278 ? -45.721 4.223 37.668 1.00 29.32 278 PHE B C 1
ATOM 4337 O O . PHE B 1 278 ? -45.813 3.070 38.054 1.00 33.24 278 PHE B O 1
ATOM 4345 N N . HIS B 1 279 ? -44.591 4.938 37.775 1.00 28.21 279 HIS B N 1
ATOM 4346 C CA . HIS B 1 279 ? -43.304 4.433 38.223 1.00 29.33 279 HIS B CA 1
ATOM 4347 C C . HIS B 1 279 ? -43.372 3.759 39.604 1.00 31.15 279 HIS B C 1
ATOM 4348 O O . HIS B 1 279 ? -42.544 2.899 39.937 1.00 29.65 279 HIS B O 1
ATOM 4355 N N . PHE B 1 280 ? -44.369 4.148 40.415 1.00 32.87 280 PHE B N 1
ATOM 4356 C CA . PHE B 1 280 ? -44.517 3.569 41.739 1.00 32.44 280 PHE B CA 1
ATOM 4357 C C . PHE B 1 280 ? -44.971 2.125 41.610 1.00 31.78 280 PHE B C 1
ATOM 4358 O O . PHE B 1 280 ? -44.736 1.347 42.533 1.00 34.93 280 PHE B O 1
ATOM 4366 N N . ALA B 1 281 ? -45.688 1.800 40.524 1.00 29.25 281 ALA B N 1
ATOM 4367 C CA . ALA B 1 281 ? -46.132 0.435 40.271 1.00 29.28 281 ALA B CA 1
ATOM 4368 C C . ALA B 1 281 ? -45.190 -0.231 39.276 1.00 32.01 281 ALA B C 1
ATOM 4369 O O . ALA B 1 281 ? -45.078 -1.455 39.229 1.00 35.86 281 ALA B O 1
ATOM 4371 N N . LEU B 1 282 ? -44.517 0.585 38.471 1.00 31.15 282 LEU B N 1
ATOM 4372 C CA . LEU B 1 282 ? -43.712 0.085 37.376 1.00 35.34 282 LEU B CA 1
ATOM 4373 C C . LEU B 1 282 ? -42.291 0.660 37.530 1.00 37.67 282 LEU B C 1
ATOM 4374 O O . LEU B 1 282 ? -41.865 1.470 36.702 1.00 39.06 282 LEU B O 1
ATOM 4379 N N . PRO B 1 283 ? -41.510 0.313 38.584 1.00 33.75 283 PRO B N 1
ATOM 4380 C CA . PRO B 1 283 ? -40.175 0.885 38.768 1.00 34.60 283 PRO B CA 1
ATOM 4381 C C . PRO B 1 283 ? -39.187 0.596 37.639 1.00 32.96 283 PRO B C 1
ATOM 4382 O O . PRO B 1 283 ? -38.409 1.471 37.329 1.00 33.64 283 PRO B O 1
ATOM 4386 N N . VAL B 1 284 ? -39.275 -0.570 36.972 1.00 33.29 284 VAL B N 1
ATOM 4387 C CA . VAL B 1 284 ? -38.349 -0.874 35.889 1.00 30.98 284 VAL B CA 1
ATOM 4388 C C . VAL B 1 284 ? -38.590 0.034 34.680 1.00 30.64 284 VAL B C 1
ATOM 4389 O O . VAL B 1 284 ? -37.722 0.818 34.343 1.00 32.28 284 VAL B O 1
ATOM 4393 N N . SER B 1 285 ? -39.748 -0.074 34.022 1.00 30.87 285 SER B N 1
ATOM 4394 C CA . SER B 1 285 ? -40.006 0.670 32.779 1.00 28.81 285 SER B CA 1
ATOM 4395 C C . SER B 1 285 ? -40.264 2.142 33.085 1.00 26.38 285 SER B C 1
ATOM 4396 O O . SER B 1 285 ? -39.913 2.993 32.297 1.00 27.54 285 SER B O 1
ATOM 4399 N N . GLY B 1 286 ? -40.852 2.439 34.247 1.00 26.74 286 GLY B N 1
ATOM 4400 C CA . GLY B 1 286 ? -41.240 3.815 34.586 1.00 27.82 286 GLY B CA 1
ATOM 4401 C C . GLY B 1 286 ? -40.039 4.705 34.895 1.00 27.11 286 GLY B C 1
ATOM 4402 O O . GLY B 1 286 ? -39.859 5.750 34.257 1.00 29.62 286 GLY B O 1
ATOM 4403 N N . LEU B 1 287 ? -39.149 4.246 35.789 1.00 26.96 287 LEU B N 1
ATOM 4404 C CA . LEU B 1 287 ? -37.928 5.006 36.071 1.00 27.31 287 LEU B CA 1
ATOM 4405 C C . LEU B 1 287 ? -37.019 5.036 34.843 1.00 26.84 287 LEU B C 1
ATOM 4406 O O . LEU B 1 287 ? -36.362 6.036 34.624 1.00 26.09 287 LEU B O 1
ATOM 4411 N N . ALA B 1 288 ? -36.959 3.956 34.065 1.00 24.67 288 ALA B N 1
ATOM 4412 C CA . ALA B 1 288 ? -36.067 3.959 32.911 1.00 25.00 288 ALA B CA 1
ATOM 4413 C C . ALA B 1 288 ? -36.584 4.995 31.923 1.00 2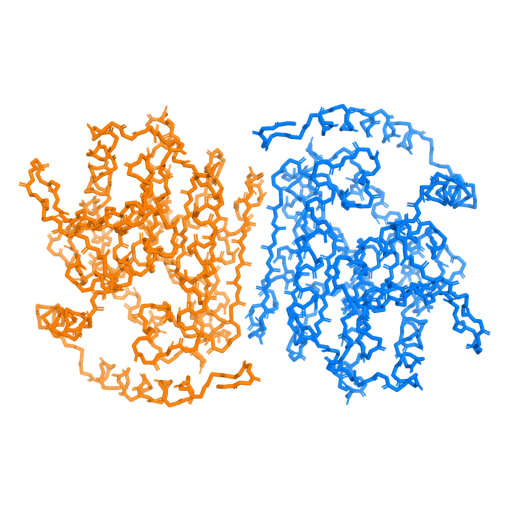4.27 288 ALA B C 1
ATOM 4414 O O . ALA B 1 288 ? -35.816 5.811 31.425 1.00 25.71 288 ALA B O 1
ATOM 4416 N N . ALA B 1 289 ? -37.909 5.095 31.769 1.00 26.52 289 ALA B N 1
ATOM 4417 C CA . ALA B 1 289 ? -38.435 6.126 30.877 1.00 25.38 289 ALA B CA 1
ATOM 4418 C C . ALA B 1 289 ? -38.240 7.542 31.458 1.00 25.48 289 ALA B C 1
ATOM 4419 O O . ALA B 1 289 ? -37.994 8.511 30.731 1.00 24.60 289 ALA B O 1
ATOM 4421 N N . ILE B 1 290 ? -38.300 7.683 32.781 1.00 25.89 290 ILE B N 1
ATOM 4422 C CA . ILE B 1 290 ? -38.059 9.015 33.318 1.00 29.37 290 ILE B CA 1
ATOM 4423 C C . ILE B 1 290 ? -36.630 9.451 33.017 1.00 30.84 290 ILE B C 1
ATOM 4424 O O . ILE B 1 290 ? -36.417 10.604 32.668 1.00 32.44 290 ILE B O 1
ATOM 4429 N N . ASP B 1 291 ? -35.688 8.504 33.074 1.00 33.07 291 ASP B N 1
ATOM 4430 C CA . ASP B 1 291 ? -34.273 8.743 32.831 1.00 33.75 291 ASP B CA 1
ATOM 4431 C C . ASP B 1 291 ? -33.987 9.102 31.379 1.00 30.84 291 ASP B C 1
ATOM 4432 O O . ASP B 1 291 ? -33.205 10.020 31.142 1.00 30.94 291 ASP B O 1
ATOM 4437 N N . GLU B 1 292 ? -34.636 8.381 30.453 1.00 28.18 292 GLU B N 1
ATOM 4438 C CA . GLU B 1 292 ? -34.604 8.635 29.014 1.00 27.67 292 GLU B CA 1
ATOM 4439 C C . GLU B 1 292 ? -35.053 10.087 28.774 1.00 28.42 292 GLU B C 1
ATOM 4440 O O . GLU B 1 292 ? -34.346 10.869 28.151 1.00 29.40 292 GLU B O 1
ATOM 4446 N N . ALA B 1 293 ? -36.187 10.481 29.367 1.00 26.44 293 ALA B N 1
ATOM 4447 C CA . ALA B 1 293 ? -36.817 11.774 29.151 1.00 24.82 293 ALA B CA 1
ATOM 4448 C C . ALA B 1 293 ? -35.944 12.882 29.732 1.00 25.56 293 ALA B C 1
ATOM 4449 O O . ALA B 1 293 ? -35.670 13.929 29.095 1.00 24.69 293 ALA B O 1
ATOM 4451 N N . GLY B 1 294 ? -35.485 12.614 30.971 1.00 25.76 294 GLY B N 1
ATOM 4452 C CA . GLY B 1 294 ? -34.519 13.460 31.664 1.00 25.61 294 GLY B CA 1
ATOM 4453 C C . GLY B 1 294 ? -33.257 13.689 30.818 1.00 27.16 294 GLY B C 1
ATOM 4454 O O . GLY B 1 294 ? -32.817 14.837 30.688 1.00 27.92 294 GLY B O 1
ATOM 4455 N N . ALA B 1 295 ? -32.703 12.607 30.236 1.00 24.92 295 ALA B N 1
ATOM 4456 C CA . ALA B 1 295 ? -31.500 12.720 29.421 1.00 25.39 295 ALA B CA 1
ATOM 4457 C C . ALA B 1 295 ? -31.784 13.628 28.219 1.00 29.26 295 ALA B C 1
ATOM 4458 O O . ALA B 1 295 ? -30.925 14.440 27.863 1.00 31.05 295 ALA B O 1
ATOM 4460 N N . TRP B 1 296 ? -32.999 13.530 27.618 1.00 31.10 296 TRP B N 1
ATOM 4461 C CA . TRP B 1 296 ? -33.302 14.316 26.433 1.00 30.83 296 TRP B CA 1
ATOM 4462 C C . TRP B 1 296 ? -33.422 15.780 26.836 1.00 31.56 296 TRP B C 1
ATOM 4463 O O . TRP B 1 296 ? -32.760 16.633 26.237 1.00 32.28 296 TRP B O 1
ATOM 4474 N N . ILE B 1 297 ? -34.215 16.050 27.883 1.00 31.14 297 ILE B N 1
ATOM 4475 C CA . ILE B 1 297 ? -34.426 17.402 28.381 1.00 31.58 297 ILE B CA 1
ATOM 4476 C C . ILE B 1 297 ? -33.099 18.084 28.724 1.00 33.57 297 ILE B C 1
ATOM 4477 O O . ILE B 1 297 ? -32.856 19.201 28.315 1.00 36.49 297 ILE B O 1
ATOM 4482 N N . SER B 1 298 ? -32.214 17.397 29.449 1.00 38.16 298 SER B N 1
ATOM 4483 C CA . SER B 1 298 ? -30.856 17.867 29.709 1.00 37.19 298 SER B CA 1
ATOM 4484 C C . SER B 1 298 ? -30.064 18.136 28.428 1.00 39.21 298 SER B C 1
ATOM 4485 O O . SER B 1 298 ? -29.539 19.226 28.254 1.00 39.63 298 SER B O 1
ATOM 4488 N N . ARG B 1 299 ? -29.979 17.164 27.505 1.00 45.12 299 ARG B N 1
ATOM 4489 C CA . ARG B 1 299 ? -29.237 17.371 26.260 1.00 47.74 299 ARG B CA 1
ATOM 4490 C C . ARG B 1 299 ? -29.831 18.584 25.543 1.00 47.08 299 ARG B C 1
ATOM 4491 O O . ARG B 1 299 ? -29.091 19.462 25.127 1.00 45.20 299 ARG B O 1
ATOM 4499 N N . GLN B 1 300 ? -31.164 18.694 25.544 1.00 43.98 300 GLN B N 1
ATOM 4500 C CA . GLN B 1 300 ? -31.846 19.783 24.856 1.00 47.16 300 GLN B CA 1
ATOM 4501 C C . GLN B 1 300 ? -31.528 21.162 25.443 1.00 47.70 300 GLN B C 1
ATOM 4502 O O . GLN B 1 300 ? -31.456 22.150 24.717 1.00 47.67 300 GLN B O 1
ATOM 4508 N N . LEU B 1 301 ? -31.357 21.262 26.756 1.00 48.58 301 LEU B N 1
ATOM 4509 C CA . LEU B 1 301 ? -31.063 22.573 27.320 1.00 45.67 301 LEU B CA 1
ATOM 4510 C C . LEU B 1 301 ? -29.584 22.673 27.671 1.00 51.08 301 LEU B C 1
ATOM 4511 O O . LEU B 1 301 ? -29.271 23.298 28.666 1.00 59.47 301 LEU B O 1
ATOM 4516 N N . GLY B 1 302 ? -28.680 22.039 26.908 1.00 52.32 302 GLY B N 1
ATOM 4517 C CA . GLY B 1 302 ? -27.307 21.856 27.356 1.00 53.01 302 GLY B CA 1
ATOM 4518 C C . GLY B 1 302 ? -26.378 22.825 26.662 1.00 64.29 302 GLY B C 1
ATOM 4519 O O . GLY B 1 302 ? -26.561 23.020 25.440 1.00 70.89 302 GLY B O 1
#

Foldseek 3Di:
DVPDFPQLVVVLVVLQVVLVVCVVPVDDLVVVQVVLLVVQLPQDADPQWDWDWDDDPNWTAIKIGRPQADALAEEEEEEDDLLRHDANSNQRRLQRLLCNLQRYIYGSTGWHGWLVAAPPRRLVNLLVNVVVVVVVVHDLLRYEYEYEAVRLLSSLLNLVVCVVVVHAHHLEYEYELYQQQLVLDDPCLVVLVVLASHDHSVVSVVSSCSRCVPPDSCPCSRRVLNDQCAPHHAYEYEYESNESSVGSQVSNQVRCVVNVYHYHYHYHYSDYGRCLSVCVSRVVVNSVVSNVSSNVSNVSSD/DVPDFPQLVVVLVVLQVVLVVCVVPVDDLVVVQVVLLVVQLVQDADPQWDWDWDDPPNWTAIKIGRPQADALAEEEEEEDDLLRHDGNSNCRRLQRLLCNLQRYIYGHTYFHGWLVDAPPRRLVNLLVNVVVVVVVVHDQLRYEYEYEAVRLLSSLLNLVVCVVVVHDHHLEYEYFLYQQQLVLDDPCQVVQVVLASHDHPVVSVVSSCSRCVPPDSLDCSRRVLNDQCAPHHEYEYEYESNESSVRSQVSNVVRCVVNVYHYHYHYHYSDYGSCLSVCVSGVPVNSVVSNVSSNVSNVSSD

Secondary structure (DSSP, 8-state):
-TTS-TTHHHHHHHHHHHHHHHHHS---HHHHHHHHHHHHTTSPPPTTEEEEEEEETTEEEEEEEETTSEEEEEEEEE--STTTS--HHHHHHHHHHHHHHHTEEEEEE----TTTS-TTHHHHHHHHHHHHHHHTT--GGGEEEEEEEHHHHHHHHHHHHHHHTTPPP-SEEEEEEE---TT--SHHHHHHGGG-SS--HHHHHHHHHHHHTT--TT-TTT-GGGS--TT--EEEEEEESS-TTHHHHHHHHHHHHHTT--EEEEEETT--TTGGGGTTT-HHHHHHHHHHHHHHHHHHT-/-TT--TTHHHHHHHHHHHHHHHHHS---HHHHHHHHHHHHTTSPPPTTEEEEEEEETTEEEEEEEETTSEEEEEEEEE--STTTS--HHHHHHHHHHHHHHHTEEEEEE----TTTS-TTHHHHHHHHHHHHHHHTT--GGGEEEEEETHHHHHHHHHHHHHHHTT----SEEEEES----TT--SHHHHHHGGG-SS--HHHHHHHHHHHHTT--TT-TTT-GGGS--TT--EEEEEEESS-TTHHHHHHHHHHHHHTT--EEEEEETT--TTGGGGTTT-HHHHHHHHHHHHHHHHHHT-

Solvent-accessible surface area: 22376 Å² total; per-residue (Å²): 160,166,81,120,20,82,51,16,69,30,19,40,109,106,15,86,120,85,23,62,128,72,91,84,138,114,63,59,52,79,69,43,53,118,117,36,42,69,104,1,33,78,18,94,60,12,173,40,24,91,56,70,115,20,82,85,84,53,19,125,9,11,91,0,19,5,148,110,16,70,92,59,44,0,0,0,0,0,1,0,9,12,0,18,40,8,17,4,64,0,0,62,1,0,0,0,48,0,0,43,42,5,23,5,3,0,5,0,1,57,13,109,23,0,72,113,43,43,40,67,13,0,1,65,30,0,14,92,2,1,91,40,0,51,81,86,67,18,135,22,108,19,0,0,0,0,0,4,11,0,0,0,0,0,0,0,0,0,0,2,46,1,75,91,63,135,56,86,35,5,21,0,0,0,0,0,0,0,2,0,11,2,40,16,60,34,45,0,26,155,43,15,23,116,91,11,14,34,26,34,92,69,45,10,66,44,20,1,53,30,2,47,66,76,31,66,18,107,50,57,24,0,0,0,6,65,4,97,1,34,113,8,17,26,1,4,0,0,0,0,0,10,0,4,1,0,14,2,0,4,46,0,0,70,67,0,0,22,29,15,17,38,0,50,0,7,0,26,35,74,6,0,12,2,0,0,7,27,7,71,30,0,56,61,9,0,76,42,0,4,88,33,0,0,39,7,0,47,164,56,9,103,131,157,85,106,23,72,51,14,68,31,16,38,108,112,3,85,117,94,25,62,128,95,76,90,131,105,55,51,54,65,100,24,58,129,132,37,42,70,103,2,30,75,18,94,59,12,174,42,23,96,55,76,119,22,72,96,68,76,9,137,8,9,90,0,20,6,146,113,16,69,91,65,20,0,0,0,0,0,1,0,9,11,1,14,43,8,16,5,62,0,0,67,0,0,0,0,50,0,0,43,44,4,24,5,4,0,5,0,0,44,12,112,26,1,68,112,45,42,45,68,13,0,2,68,18,0,17,80,2,1,99,46,0,41,82,86,68,18,69,29,117,34,0,0,0,0,0,4,11,0,0,0,0,0,0,0,0,0,0,4,59,0,72,90,80,134,56,84,33,5,20,0,0,0,0,0,0,0,1,0,12,1,36,17,59,34,46,0,29,156,40,15,22,115,89,12,13,32,30,38,89,101,40,11,64,40,20,0,54,28,4,50,68,77,32,61,17,107,43,55,30,0,0,0,6,67,5,101,1,38,116,9,16,26,2,1,0,0,0,0,0,11,0,4,0,0,14,2,0,2,49,0,0,68,71,0,0,24,31,16,14,34,0,32,0,18,0,43,34,75,5,0,11,2,0,0,7,26,9,72,29,0,59,59,9,0,74,47,0,4,87,33,0,0,63,16,0,47,150,52,14,102

CATH classification: 3.40.50.1820

Sequence (604 aa):
MNGNDPDIAGFKQQLVQMTAMRESQPPSIEIERQMFDAQHGAVPPAEGCLIEPISTGGVRGERITPKSADTSKALIYFHGGGHLFGSALSHRHLVSRLAAAAGVVAYNMEYRLAPENPYPAGLDDAEQAYRFVLAQGFKPEDIIVAGESAGGNLAAALLLKLRDQDLPQPAGAYLLSPWLDMSQSGASYEARGPHDPMITHNALTGCSAAYRAGASAEDPLISPAKADLADLPSLFIQVGADEVLLSDSVEFTRRAALAGLDVRLHVWANMVHAWPLFHFALPVSGLAAIDEAGAWISRQLGMNGNDPDIAGFKQQLVQMTAMRESQPPSIEIERQMFDAQHGAVPPAEGCLIEPISTGGVRGERITPKSADTSKALIYFHGGGHLFGSALSHRHLVSRLAAAAGVVAYNMEYRLAPENPYPAGLDDAEQAYRFVLAQGFKPEDIIVAGESAGGNLAAALLLKLRDQDLPQPAGAYLLSPWLDMSQSGASYEARGPHDPMITHNALTGCSAAYRAGASAEDPLISPAKADLADLPSLFIQVGADEVLLSDSVEFTRRAALAGLDVRLHVWANMVHAWPLFHFALPVSGLAAIDEAGAWISRQLG

Radius of gyration: 24.56 Å; Cα contacts (8 Å, |Δi|>4): 1410; chains: 2; bounding box: 62×58×67 Å

Nearest PDB structures (foldseek):
  7b1x-assembly1_A  TM=1.003E+00  e=1.211E-62  uncultured bacterium
  7atd-assembly2_B  TM=9.410E-01  e=1.387E-33  uncultured bacterium
  7at3-assembly2_B  TM=9.527E-01  e=6.532E-33  uncultured bacterium
  7av5-assembly1_AAA  TM=9.326E-01  e=3.281E-33  uncultured bacterium
  4xvc-assembly4_D  TM=9.218E-01  e=1.534E-31  environmental samples

B-factor: mean 41.94, std 14.02, range [20.39, 109.25]